Protein AF-0000000078755417 (afdb_homodimer)

Organism: Turneriella parva (strain ATCC BAA-1111 / DSM 21527 / NCTC 11395 / H) (NCBI:txid869212)

Structure (mmCIF, N/CA/C/O backbone):
data_AF-0000000078755417-model_v1
#
loop_
_entity.id
_entity.type
_entity.pdbx_description
1 polymer 'Short-chain dehydrogenase/reductase SDR'
#
loop_
_atom_site.group_PDB
_atom_site.id
_atom_site.type_symbol
_atom_site.label_atom_id
_atom_site.label_alt_id
_atom_site.label_comp_id
_atom_site.label_asym_id
_atom_site.label_entity_id
_atom_site.label_seq_id
_atom_site.pdbx_PDB_ins_code
_atom_site.Cartn_x
_atom_site.Cartn_y
_atom_site.Cartn_z
_atom_site.occupancy
_atom_site.B_iso_or_equiv
_atom_site.auth_seq_id
_atom_site.auth_comp_id
_atom_site.auth_asym_id
_atom_site.auth_atom_id
_atom_site.pdbx_PDB_model_num
ATOM 1 N N . MET A 1 1 ? -3.91 -28.031 -16.031 1 93.94 1 MET A N 1
ATOM 2 C CA . MET A 1 1 ? -3.801 -26.906 -15.094 1 93.94 1 MET A CA 1
ATOM 3 C C . MET A 1 1 ? -3.076 -25.734 -15.734 1 93.94 1 MET A C 1
ATOM 5 O O . MET A 1 1 ? -1.962 -25.875 -16.234 1 93.94 1 MET A O 1
ATOM 9 N N . HIS A 1 2 ? -3.658 -24.562 -15.906 1 98.31 2 HIS A N 1
ATOM 10 C CA . HIS A 1 2 ? -3.057 -23.391 -16.516 1 98.31 2 HIS A CA 1
ATOM 11 C C . HIS A 1 2 ? -2.504 -22.438 -15.461 1 98.31 2 HIS A C 1
ATOM 13 O O . HIS A 1 2 ? -3.258 -21.891 -14.648 1 98.31 2 HIS A O 1
ATOM 19 N N . ILE A 1 3 ? -1.201 -22.25 -15.492 1 98.56 3 ILE A N 1
ATOM 20 C CA . ILE A 1 3 ? -0.499 -21.391 -14.539 1 98.56 3 ILE A CA 1
ATOM 21 C C . ILE A 1 3 ? -0.018 -20.125 -15.242 1 98.56 3 ILE A C 1
ATOM 23 O O . ILE A 1 3 ? 0.747 -20.188 -16.203 1 98.56 3 ILE A O 1
ATOM 27 N N . PHE A 1 4 ? -0.515 -18.969 -14.828 1 98.62 4 PHE A N 1
ATOM 28 C CA . PHE A 1 4 ? -0.045 -17.672 -15.297 1 98.62 4 PHE A CA 1
ATOM 29 C C . PHE A 1 4 ? 0.959 -17.078 -14.312 1 98.62 4 PHE A C 1
ATOM 31 O O . PHE A 1 4 ? 0.595 -16.688 -13.203 1 98.62 4 PHE A O 1
ATOM 38 N N . LEU A 1 5 ? 2.213 -17.016 -14.711 1 98.5 5 LEU A N 1
ATOM 39 C CA . LEU A 1 5 ? 3.314 -16.625 -13.836 1 98.5 5 LEU A CA 1
ATOM 40 C C . LEU A 1 5 ? 3.988 -15.352 -14.336 1 98.5 5 LEU A C 1
ATOM 42 O O . LEU A 1 5 ? 4.617 -15.359 -15.398 1 98.5 5 LEU A O 1
ATOM 46 N N . THR A 1 6 ? 3.828 -14.281 -13.578 1 97.75 6 THR A N 1
ATOM 47 C CA . THR A 1 6 ? 4.516 -13.047 -13.922 1 97.75 6 THR A CA 1
ATOM 48 C C . THR A 1 6 ? 5.922 -13.023 -13.328 1 97.75 6 THR A C 1
ATOM 50 O O . THR A 1 6 ? 6.16 -13.594 -12.266 1 97.75 6 THR A O 1
ATOM 53 N N . GLY A 1 7 ? 6.848 -12.312 -14.023 1 95 7 GLY A N 1
ATOM 54 C CA . GLY A 1 7 ? 8.219 -12.25 -13.547 1 95 7 GLY A CA 1
ATOM 55 C C . GLY A 1 7 ? 8.914 -13.594 -13.547 1 95 7 GLY A C 1
ATOM 56 O O . GLY A 1 7 ? 9.617 -13.945 -12.594 1 95 7 GLY A O 1
ATOM 57 N N . ALA A 1 8 ? 8.773 -14.305 -14.586 1 93.69 8 ALA A N 1
ATOM 58 C CA . ALA A 1 8 ? 9.211 -15.695 -14.633 1 93.69 8 ALA A CA 1
ATOM 59 C C . ALA A 1 8 ? 10.68 -15.797 -15.047 1 93.69 8 ALA A C 1
ATOM 61 O O . ALA A 1 8 ? 11.297 -16.844 -14.906 1 93.69 8 ALA A O 1
ATOM 62 N N . SER A 1 9 ? 11.289 -14.75 -15.445 1 86.62 9 SER A N 1
ATOM 63 C CA . SER A 1 9 ? 12.57 -14.82 -16.156 1 86.62 9 SER A CA 1
ATOM 64 C C . SER A 1 9 ? 13.719 -15.062 -15.18 1 86.62 9 SER A C 1
ATOM 66 O O . SER A 1 9 ? 14.766 -15.594 -15.562 1 86.62 9 SER A O 1
ATOM 68 N N . THR A 1 10 ? 13.664 -14.523 -13.953 1 82.38 10 THR A N 1
ATOM 69 C CA . THR A 1 10 ? 14.789 -14.641 -13.039 1 82.38 10 THR A CA 1
ATOM 70 C C . THR A 1 10 ? 14.305 -14.844 -11.609 1 82.38 10 THR A C 1
ATOM 72 O O . THR A 1 10 ? 13.117 -14.703 -11.32 1 82.38 10 THR A O 1
ATOM 75 N N . GLY A 1 11 ? 15.195 -15.375 -10.812 1 88.5 11 GLY A N 1
ATOM 76 C CA . GLY A 1 11 ? 15 -15.352 -9.367 1 88.5 11 GLY A CA 1
ATOM 77 C C . GLY A 1 11 ? 13.898 -16.281 -8.898 1 88.5 11 GLY A C 1
ATOM 78 O O . GLY A 1 11 ? 13.891 -17.469 -9.227 1 88.5 11 GLY A O 1
ATOM 79 N N . ILE A 1 12 ? 13.055 -15.766 -8.18 1 89.88 12 ILE A N 1
ATOM 80 C CA . ILE A 1 12 ? 11.992 -16.516 -7.52 1 89.88 12 ILE A CA 1
ATOM 81 C C . ILE A 1 12 ? 11.031 -17.078 -8.562 1 89.88 12 ILE A C 1
ATOM 83 O O . ILE A 1 12 ? 10.633 -18.234 -8.492 1 89.88 12 ILE A O 1
ATOM 87 N N . GLY A 1 13 ? 10.719 -16.266 -9.594 1 94.25 13 GLY A N 1
ATOM 88 C CA . GLY A 1 13 ? 9.789 -16.703 -10.633 1 94.25 13 GLY A CA 1
ATOM 89 C C . GLY A 1 13 ? 10.289 -17.906 -11.414 1 94.25 13 GLY A C 1
ATOM 90 O O . GLY A 1 13 ? 9.523 -18.828 -11.695 1 94.25 13 GLY A O 1
ATOM 91 N N . ASN A 1 14 ? 11.531 -17.812 -11.695 1 93.81 14 ASN A N 1
ATOM 92 C CA . ASN A 1 14 ? 12.156 -18.906 -12.406 1 93.81 14 ASN A CA 1
ATOM 93 C C . ASN A 1 14 ? 12.109 -20.203 -11.594 1 93.81 14 ASN A C 1
ATOM 95 O O . ASN A 1 14 ? 11.758 -21.266 -12.125 1 93.81 14 ASN A O 1
ATOM 99 N N . ALA A 1 15 ? 12.406 -20.125 -10.344 1 94.88 15 ALA A N 1
ATOM 100 C CA . ALA A 1 15 ? 12.414 -21.281 -9.438 1 94.88 15 ALA A CA 1
ATOM 101 C C . ALA A 1 15 ? 11 -21.828 -9.258 1 94.88 15 ALA A C 1
ATOM 103 O O . ALA A 1 15 ? 10.812 -23.047 -9.18 1 94.88 15 ALA A O 1
ATOM 104 N N . ILE A 1 16 ? 10.047 -20.984 -9.219 1 96.81 16 ILE A N 1
ATOM 105 C CA . ILE A 1 16 ? 8.656 -21.391 -9.062 1 96.81 16 ILE A CA 1
ATOM 106 C C . ILE A 1 16 ? 8.219 -22.203 -10.281 1 96.81 16 ILE A C 1
ATOM 108 O O . ILE A 1 16 ? 7.602 -23.266 -10.141 1 96.81 16 ILE A O 1
ATOM 112 N N . ALA A 1 17 ? 8.539 -21.719 -11.461 1 97.19 17 ALA A N 1
ATOM 113 C CA . ALA A 1 17 ? 8.172 -22.406 -12.695 1 97.19 17 ALA A CA 1
ATOM 114 C C . ALA A 1 17 ? 8.727 -23.828 -12.703 1 97.19 17 ALA A C 1
ATOM 116 O O . ALA A 1 17 ? 7.996 -24.781 -12.977 1 97.19 17 ALA A O 1
ATOM 117 N N . ARG A 1 18 ? 9.969 -23.984 -12.336 1 96.88 18 ARG A N 1
ATOM 118 C CA . ARG A 1 18 ? 10.633 -25.281 -12.344 1 96.88 18 ARG A CA 1
ATOM 119 C C . ARG A 1 18 ? 10.016 -26.219 -11.305 1 96.88 18 ARG A C 1
ATOM 121 O O . ARG A 1 18 ? 9.766 -27.391 -11.586 1 96.88 18 ARG A O 1
ATOM 128 N N . ASP A 1 19 ? 9.797 -25.688 -10.133 1 97.5 19 ASP A N 1
ATOM 129 C CA . ASP A 1 19 ? 9.258 -26.5 -9.047 1 97.5 19 ASP A CA 1
ATOM 130 C C . ASP A 1 19 ? 7.844 -26.969 -9.367 1 97.5 19 ASP A C 1
ATOM 132 O O . ASP A 1 19 ? 7.52 -28.156 -9.18 1 97.5 19 ASP A O 1
ATOM 136 N N . PHE A 1 20 ? 7.012 -26.094 -9.875 1 97.69 20 PHE A N 1
ATOM 137 C CA . PHE A 1 20 ? 5.633 -26.438 -10.203 1 97.69 20 PHE A CA 1
ATOM 138 C C . PHE A 1 20 ? 5.574 -27.359 -11.406 1 97.69 20 PHE A C 1
ATOM 140 O O . PHE A 1 20 ? 4.695 -28.219 -11.492 1 97.69 20 PHE A O 1
ATOM 147 N N . ASP A 1 21 ? 6.48 -27.172 -12.383 1 97.5 21 ASP A N 1
ATOM 148 C CA . ASP A 1 21 ? 6.574 -28.094 -13.516 1 97.5 21 ASP A CA 1
ATOM 149 C C . ASP A 1 21 ? 6.797 -29.531 -13.039 1 97.5 21 ASP A C 1
ATOM 151 O O . ASP A 1 21 ? 6.117 -30.453 -13.492 1 97.5 21 ASP A O 1
ATOM 155 N N . ALA A 1 22 ? 7.73 -29.656 -12.109 1 96.44 22 ALA A N 1
ATOM 156 C CA . ALA A 1 22 ? 8.023 -30.969 -11.547 1 96.44 22 ALA A CA 1
ATOM 157 C C . ALA A 1 22 ? 6.82 -31.516 -10.773 1 96.44 22 ALA A C 1
ATOM 159 O O . ALA A 1 22 ? 6.48 -32.688 -10.891 1 96.44 22 ALA A O 1
ATOM 160 N N . HIS A 1 23 ? 6.203 -30.672 -10.047 1 95.31 23 HIS A N 1
ATOM 161 C CA . HIS A 1 23 ? 5.07 -31.062 -9.211 1 95.31 23 HIS A CA 1
ATOM 162 C C . HIS A 1 23 ? 3.914 -31.578 -10.062 1 95.31 23 HIS A C 1
ATOM 164 O O . HIS A 1 23 ? 3.275 -32.562 -9.703 1 95.31 23 HIS A O 1
ATOM 170 N N . PHE A 1 24 ? 3.684 -30.938 -11.18 1 96.38 24 PHE A N 1
ATOM 171 C CA . PHE A 1 24 ? 2.561 -31.328 -12.031 1 96.38 24 PHE A CA 1
ATOM 172 C C . PHE A 1 24 ? 2.992 -32.344 -13.07 1 96.38 24 PHE A C 1
ATOM 174 O O . PHE A 1 24 ? 2.262 -32.594 -14.031 1 96.38 24 PHE A O 1
ATOM 181 N N . LYS A 1 25 ? 4.215 -32.875 -12.977 1 94.94 25 LYS A N 1
ATOM 182 C CA . LYS A 1 25 ? 4.762 -33.969 -13.789 1 94.94 25 LYS A CA 1
ATOM 183 C C . LYS A 1 25 ? 4.734 -33.594 -15.273 1 94.94 25 LYS A C 1
ATOM 185 O O . LYS A 1 25 ? 4.441 -34.438 -16.109 1 94.94 25 LYS A O 1
ATOM 190 N N . GLY A 1 26 ? 4.844 -32.281 -15.492 1 93.06 26 GLY A N 1
ATOM 191 C CA . GLY A 1 26 ? 4.914 -31.828 -16.859 1 93.06 26 GLY A CA 1
ATOM 192 C C . GLY A 1 26 ? 3.557 -31.781 -17.547 1 93.06 26 GLY A C 1
ATOM 193 O O . GLY A 1 26 ? 3.475 -31.734 -18.781 1 93.06 26 GLY A O 1
ATOM 194 N N . GLU A 1 27 ? 2.529 -31.828 -16.797 1 95.31 27 GLU A N 1
ATOM 195 C CA . GLU A 1 27 ? 1.198 -31.906 -17.375 1 95.31 27 GLU A CA 1
ATOM 196 C C . GLU A 1 27 ? 0.452 -30.594 -17.266 1 95.31 27 GLU A C 1
ATOM 198 O O . GLU A 1 27 ? -0.735 -30.5 -17.594 1 95.31 27 GLU A O 1
ATOM 203 N N . ALA A 1 28 ? 1.093 -29.562 -16.75 1 97.19 28 ALA A N 1
ATOM 204 C CA . ALA A 1 28 ? 0.491 -28.234 -16.656 1 97.19 28 ALA A CA 1
ATOM 205 C C . ALA A 1 28 ? 0.738 -27.438 -17.922 1 97.19 28 ALA A C 1
ATOM 207 O O . ALA A 1 28 ? 1.336 -27.938 -18.875 1 97.19 28 ALA A O 1
ATOM 208 N N . THR A 1 29 ? 0.121 -26.328 -18.062 1 97.94 29 THR A N 1
ATOM 209 C CA . THR A 1 29 ? 0.388 -25.297 -19.062 1 97.94 29 THR A CA 1
ATOM 210 C C . THR A 1 29 ? 0.838 -24 -18.406 1 97.94 29 THR A C 1
ATOM 212 O O . THR A 1 29 ? 0.131 -23.453 -17.562 1 97.94 29 THR A O 1
ATOM 215 N N . PHE A 1 30 ? 2.014 -23.562 -18.812 1 98.31 30 PHE A N 1
ATOM 216 C CA . PHE A 1 30 ? 2.551 -22.344 -18.219 1 98.31 30 PHE A CA 1
ATOM 217 C C . PHE A 1 30 ? 2.422 -21.172 -19.203 1 98.31 30 PHE A C 1
ATOM 219 O O . PHE A 1 30 ? 2.793 -21.297 -20.375 1 98.31 30 PHE A O 1
ATOM 226 N N . SER A 1 31 ? 1.804 -20.125 -18.812 1 98.44 31 SER A N 1
ATOM 227 C CA . SER A 1 31 ? 1.988 -18.812 -19.406 1 98.44 31 SER A CA 1
ATOM 228 C C . SER A 1 31 ? 3.035 -18 -18.656 1 98.44 31 SER A C 1
ATOM 230 O O . SER A 1 31 ? 2.775 -17.516 -17.547 1 98.44 31 SER A O 1
ATOM 232 N N . LEU A 1 32 ? 4.25 -17.875 -19.25 1 98.12 32 LEU A N 1
ATOM 233 C CA . LEU A 1 32 ? 5.387 -17.203 -18.641 1 98.12 32 LEU A CA 1
ATOM 234 C C . LEU A 1 32 ? 5.484 -15.758 -19.125 1 98.12 32 LEU A C 1
ATOM 236 O O . LEU A 1 32 ? 5.57 -15.516 -20.328 1 98.12 32 LEU A O 1
ATOM 240 N N . VAL A 1 33 ? 5.504 -14.812 -18.172 1 97.56 33 VAL A N 1
ATOM 241 C CA . VAL A 1 33 ? 5.445 -13.414 -18.578 1 97.56 33 VAL A CA 1
ATOM 242 C C . VAL A 1 33 ? 6.605 -12.648 -17.938 1 97.56 33 VAL A C 1
ATOM 244 O O . VAL A 1 33 ? 6.848 -12.758 -16.734 1 97.56 33 VAL A O 1
ATOM 247 N N . SER A 1 34 ? 7.332 -11.922 -18.625 1 95.12 34 SER A N 1
ATOM 248 C CA . SER A 1 34 ? 8.344 -10.953 -18.219 1 95.12 34 SER A CA 1
ATOM 249 C C . SER A 1 34 ? 8.758 -10.055 -19.375 1 95.12 34 SER A C 1
ATOM 251 O O . SER A 1 34 ? 8.242 -10.188 -20.484 1 95.12 34 SER A O 1
ATOM 253 N N . ARG A 1 35 ? 9.664 -9.211 -19.141 1 89.5 35 ARG A N 1
ATOM 254 C CA . ARG A 1 35 ? 10.133 -8.32 -20.203 1 89.5 35 ARG A CA 1
ATOM 255 C C . ARG A 1 35 ? 11.18 -9 -21.078 1 89.5 35 ARG A C 1
ATOM 257 O O . ARG A 1 35 ? 11.422 -8.57 -22.203 1 89.5 35 ARG A O 1
ATOM 264 N N . LYS A 1 36 ? 11.805 -10.023 -20.531 1 90.19 36 LYS A N 1
ATOM 265 C CA . LYS A 1 36 ? 12.953 -10.625 -21.188 1 90.19 36 LYS A CA 1
ATOM 266 C C . LYS A 1 36 ? 12.539 -11.883 -21.953 1 90.19 36 LYS A C 1
ATOM 268 O O . LYS A 1 36 ? 12.648 -12.992 -21.438 1 90.19 36 LYS A O 1
ATOM 273 N N . GLN A 1 37 ? 12.344 -11.688 -23.188 1 92.06 37 GLN A N 1
ATOM 274 C CA . GLN A 1 37 ? 11.805 -12.766 -24.016 1 92.06 37 GLN A CA 1
ATOM 275 C C . GLN A 1 37 ? 12.789 -13.922 -24.109 1 92.06 37 GLN A C 1
ATOM 277 O O . GLN A 1 37 ? 12.398 -15.086 -23.969 1 92.06 37 GLN A O 1
ATOM 282 N N . ASN A 1 38 ? 14.023 -13.586 -24.297 1 93.5 38 ASN A N 1
ATOM 283 C CA . ASN A 1 38 ? 15.031 -14.617 -24.5 1 93.5 38 ASN A CA 1
ATOM 284 C C . ASN A 1 38 ? 15.148 -15.523 -23.281 1 93.5 38 ASN A C 1
ATOM 286 O O . ASN A 1 38 ? 15.25 -16.75 -23.406 1 93.5 38 ASN A O 1
ATOM 290 N N . LEU A 1 39 ? 15.117 -14.953 -22.125 1 92.62 39 LEU A N 1
ATOM 291 C CA . LEU A 1 39 ? 15.219 -15.719 -20.891 1 92.62 39 LEU A CA 1
ATOM 292 C C . LEU A 1 39 ? 13.977 -16.578 -20.688 1 92.62 39 LEU A C 1
ATOM 294 O O . LEU A 1 39 ? 14.07 -17.703 -20.188 1 92.62 39 LEU A O 1
ATOM 298 N N . LEU A 1 40 ? 12.867 -16.047 -21.078 1 95 40 LEU A N 1
ATOM 299 C CA . LEU A 1 40 ? 11.617 -16.797 -20.953 1 95 40 LEU A CA 1
ATOM 300 C C . LEU A 1 40 ? 11.625 -18.016 -21.875 1 95 40 LEU A C 1
ATOM 302 O O . LEU A 1 40 ? 11.188 -19.094 -21.469 1 95 40 LEU A O 1
ATOM 306 N N . GLU A 1 41 ? 12.062 -17.812 -23.062 1 95.06 41 GLU A N 1
ATOM 307 C CA . GLU A 1 41 ? 12.125 -18.906 -24.031 1 95.06 41 GLU A CA 1
ATOM 308 C C . GLU A 1 41 ? 13.047 -20.031 -23.547 1 95.06 41 GLU A C 1
ATOM 310 O O . GLU A 1 41 ? 12.734 -21.203 -23.688 1 95.06 41 GLU A O 1
ATOM 315 N N . ALA A 1 42 ? 14.141 -19.594 -23 1 95.38 42 ALA A N 1
ATOM 316 C CA . ALA A 1 42 ? 15.07 -20.578 -22.453 1 95.38 42 ALA A CA 1
ATOM 317 C C . ALA A 1 42 ? 14.406 -21.391 -21.344 1 95.38 42 ALA A C 1
ATOM 319 O O . ALA A 1 42 ? 14.547 -22.625 -21.281 1 95.38 42 ALA A O 1
ATOM 320 N N . LEU A 1 43 ? 13.719 -20.703 -20.453 1 95.31 43 LEU A N 1
ATOM 321 C CA . LEU A 1 43 ? 13 -21.375 -19.375 1 95.31 43 LEU A CA 1
ATOM 322 C C . LEU A 1 43 ? 11.93 -22.297 -19.938 1 95.31 43 LEU A C 1
ATOM 324 O O . LEU A 1 43 ? 11.781 -23.438 -19.469 1 95.31 43 LEU A O 1
ATOM 328 N N . GLY A 1 44 ? 11.156 -21.828 -20.891 1 95.44 44 GLY A N 1
ATOM 329 C CA . GLY A 1 44 ? 10.117 -22.641 -21.516 1 95.44 44 GLY A CA 1
ATOM 330 C C . GLY A 1 44 ? 10.641 -23.938 -22.094 1 95.44 44 GLY A C 1
ATOM 331 O O . GLY A 1 44 ? 9.984 -24.984 -21.984 1 95.44 44 GLY A O 1
ATOM 332 N N . LYS A 1 45 ? 11.805 -23.922 -22.688 1 94.94 45 LYS A N 1
ATOM 333 C CA . LYS A 1 45 ? 12.406 -25.094 -23.312 1 94.94 45 LYS A CA 1
ATOM 334 C C . LYS A 1 45 ? 12.836 -26.109 -22.25 1 94.94 45 LYS A C 1
ATOM 336 O O . LYS A 1 45 ? 12.891 -27.312 -22.516 1 94.94 45 LYS A O 1
ATOM 341 N N . GLU A 1 46 ? 13.086 -25.594 -21.094 1 95.69 46 GLU A N 1
ATOM 342 C CA . GLU A 1 46 ? 13.539 -26.453 -20 1 95.69 46 GLU A CA 1
ATOM 343 C C . GLU A 1 46 ? 12.367 -27.188 -19.359 1 95.69 46 GLU A C 1
ATOM 345 O O . GLU A 1 46 ? 12.547 -28.266 -18.781 1 95.69 46 GLU A O 1
ATOM 350 N N . LEU A 1 47 ? 11.227 -26.625 -19.391 1 96.69 47 LEU A N 1
ATOM 351 C CA . LEU A 1 47 ? 10.055 -27.203 -18.719 1 96.69 47 LEU A CA 1
ATOM 352 C C . LEU A 1 47 ? 9.484 -28.359 -19.531 1 96.69 47 LEU A C 1
ATOM 354 O O . LEU A 1 47 ? 9.484 -28.328 -20.766 1 96.69 47 LEU A O 1
ATOM 358 N N . LYS A 1 48 ? 9.039 -29.375 -18.875 1 97 48 LYS A N 1
ATOM 359 C CA . LYS A 1 48 ? 8.344 -30.484 -19.516 1 97 48 LYS A CA 1
ATOM 360 C C . LYS A 1 48 ? 6.922 -30.094 -19.906 1 97 48 LYS A C 1
ATOM 362 O O . LYS A 1 48 ? 6.398 -30.562 -20.922 1 97 48 LYS A O 1
ATOM 367 N N . SER A 1 49 ? 6.324 -29.25 -19.094 1 96.19 49 SER A N 1
ATOM 368 C CA . SER A 1 49 ? 4.977 -28.75 -19.344 1 96.19 49 SER A CA 1
ATOM 369 C C . SER A 1 49 ? 4.941 -27.875 -20.594 1 96.19 49 SER A C 1
ATOM 371 O O . SER A 1 49 ? 5.961 -27.297 -20.984 1 96.19 49 SER A O 1
ATOM 373 N N . LYS A 1 50 ? 3.793 -27.812 -21.203 1 96.62 50 LYS A N 1
ATOM 374 C CA . LYS A 1 50 ? 3.584 -26.812 -22.25 1 96.62 50 LYS A CA 1
ATOM 375 C C . LYS A 1 50 ? 3.83 -25.406 -21.703 1 96.62 50 LYS A C 1
ATOM 377 O O . LYS A 1 50 ? 3.438 -25.094 -20.578 1 96.62 50 LYS A O 1
ATOM 382 N N . SER A 1 51 ? 4.582 -24.609 -22.469 1 96.44 51 SER A N 1
ATOM 383 C CA . SER A 1 51 ? 4.875 -23.266 -22.031 1 96.44 51 SER A CA 1
ATOM 384 C C . SER A 1 51 ? 4.668 -22.25 -23.141 1 96.44 51 SER A C 1
ATOM 386 O O . SER A 1 51 ? 5.062 -22.484 -24.281 1 96.44 51 SER A O 1
ATOM 388 N N . ALA A 1 52 ? 3.93 -21.266 -22.875 1 97.06 52 ALA A N 1
ATOM 389 C CA . ALA A 1 52 ? 3.812 -20.094 -23.75 1 97.06 52 ALA A CA 1
ATOM 390 C C . ALA A 1 52 ? 4.508 -18.875 -23.125 1 97.06 52 ALA A C 1
ATOM 392 O O . ALA A 1 52 ? 4.434 -18.672 -21.922 1 97.06 52 ALA A O 1
ATOM 393 N N . VAL A 1 53 ? 5.203 -18.172 -23.984 1 96.56 53 VAL A N 1
ATOM 394 C CA . VAL A 1 53 ? 6 -17.047 -23.516 1 96.56 53 VAL A CA 1
ATOM 395 C C . VAL A 1 53 ? 5.352 -15.742 -23.969 1 96.56 53 VAL A C 1
ATOM 397 O O . VAL A 1 53 ? 4.949 -15.609 -25.125 1 96.56 53 VAL A O 1
ATOM 400 N N . TYR A 1 54 ? 5.219 -14.828 -23.094 1 97.19 54 TYR A N 1
ATOM 401 C CA . TYR A 1 54 ? 4.691 -13.5 -23.391 1 97.19 54 TYR A CA 1
ATOM 402 C C . TYR A 1 54 ? 5.652 -12.414 -22.922 1 97.19 54 TYR A C 1
ATOM 404 O O . TYR A 1 54 ? 5.832 -12.219 -21.719 1 97.19 54 TYR A O 1
ATOM 412 N N . ALA A 1 55 ? 6.258 -11.75 -23.859 1 95.81 55 ALA A N 1
ATOM 413 C CA . ALA A 1 55 ? 7.074 -10.586 -23.516 1 95.81 55 ALA A CA 1
ATOM 414 C C . ALA A 1 55 ? 6.207 -9.352 -23.297 1 95.81 55 ALA A C 1
ATOM 416 O O . ALA A 1 55 ? 5.512 -8.906 -24.219 1 95.81 55 ALA A O 1
ATOM 417 N N . ALA A 1 56 ? 6.199 -8.812 -22.094 1 95.5 56 ALA A N 1
ATOM 418 C CA . ALA A 1 56 ? 5.352 -7.668 -21.766 1 95.5 56 ALA A CA 1
ATOM 419 C C . ALA A 1 56 ? 5.941 -6.848 -20.625 1 95.5 56 ALA A C 1
ATOM 421 O O . ALA A 1 56 ? 6.504 -7.406 -19.688 1 95.5 56 ALA A O 1
ATOM 422 N N . ASP A 1 57 ? 5.855 -5.586 -20.766 1 95.25 57 ASP A N 1
ATOM 423 C CA . ASP A 1 57 ? 6.16 -4.691 -19.641 1 95.25 57 ASP A CA 1
ATOM 424 C C . ASP A 1 57 ? 4.98 -4.594 -18.688 1 95.25 57 ASP A C 1
ATOM 426 O O . ASP A 1 57 ? 4.008 -3.887 -18.953 1 95.25 57 ASP A O 1
ATOM 430 N N . LEU A 1 58 ? 5.141 -5.199 -17.578 1 95 58 LEU A N 1
ATOM 431 C CA . LEU A 1 58 ? 4.039 -5.332 -16.641 1 95 58 LEU A CA 1
ATOM 432 C C . LEU A 1 58 ? 3.873 -4.055 -15.812 1 95 58 LEU A C 1
ATOM 434 O O . LEU A 1 58 ? 2.926 -3.932 -15.031 1 95 58 LEU A O 1
ATOM 438 N N . SER A 1 59 ? 4.812 -3.096 -15.961 1 94.12 59 SER A N 1
ATOM 439 C CA . SER A 1 59 ? 4.617 -1.794 -15.336 1 94.12 59 SER A CA 1
ATOM 440 C C . SER A 1 59 ? 3.568 -0.973 -16.078 1 94.12 59 SER A C 1
ATOM 442 O O . SER A 1 59 ? 3.254 0.151 -15.68 1 94.12 59 SER A O 1
ATOM 444 N N . GLU A 1 60 ? 3.088 -1.511 -17.125 1 95.38 60 GLU A N 1
ATOM 445 C CA . GLU A 1 60 ? 1.914 -1.011 -17.844 1 95.38 60 GLU A CA 1
ATOM 446 C C . GLU A 1 60 ? 0.709 -1.923 -17.625 1 95.38 60 GLU A C 1
ATOM 448 O O . GLU A 1 60 ? 0.51 -2.883 -18.375 1 95.38 60 GLU A O 1
ATOM 453 N N . PRO A 1 61 ? -0.153 -1.567 -16.75 1 95.44 61 PRO A N 1
ATOM 454 C CA . PRO A 1 61 ? -1.224 -2.471 -16.328 1 95.44 61 PRO A CA 1
ATOM 455 C C . PRO A 1 61 ? -2.133 -2.896 -17.484 1 95.44 61 PRO A C 1
ATOM 457 O O . PRO A 1 61 ? -2.6 -4.039 -17.516 1 95.44 61 PRO A O 1
ATOM 460 N N . SER A 1 62 ? -2.381 -2.02 -18.406 1 95.19 62 SER A N 1
ATOM 461 C CA . SER A 1 62 ? -3.227 -2.371 -19.547 1 95.19 62 SER A CA 1
ATOM 462 C C . SER A 1 62 ? -2.584 -3.459 -20.406 1 9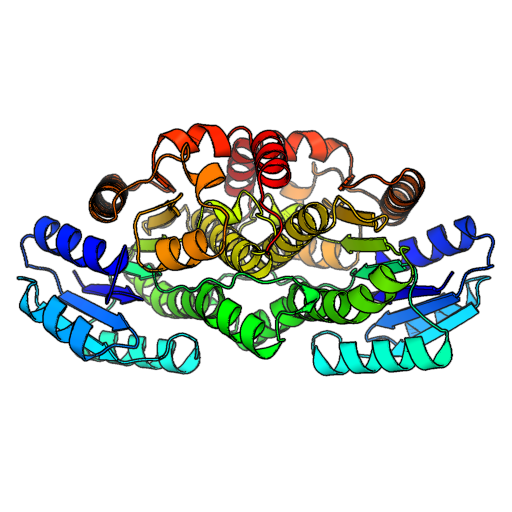5.19 62 SER A C 1
ATOM 464 O O . SER A 1 62 ? -3.273 -4.34 -20.906 1 95.19 62 SER A O 1
ATOM 466 N N . VAL A 1 63 ? -1.281 -3.396 -20.516 1 95.88 63 VAL A N 1
ATOM 467 C CA . VAL A 1 63 ? -0.536 -4.406 -21.266 1 95.88 63 VAL A CA 1
ATOM 468 C C . VAL A 1 63 ? -0.628 -5.75 -20.547 1 95.88 63 VAL A C 1
ATOM 470 O O . VAL A 1 63 ? -0.789 -6.793 -21.172 1 95.88 63 VAL A O 1
ATOM 473 N N . ALA A 1 64 ? -0.572 -5.699 -19.25 1 96.44 64 ALA A N 1
ATOM 474 C CA . ALA A 1 64 ? -0.671 -6.918 -18.453 1 96.44 64 ALA A CA 1
ATOM 475 C C . ALA A 1 64 ? -2.031 -7.586 -18.641 1 96.44 64 ALA A C 1
ATOM 477 O O . ALA A 1 64 ? -2.113 -8.805 -18.812 1 96.44 64 ALA A O 1
ATOM 478 N N . GLU A 1 65 ? -3.055 -6.805 -18.672 1 96.75 65 GLU A N 1
ATOM 479 C CA . GLU A 1 65 ? -4.406 -7.332 -18.844 1 96.75 65 GLU A CA 1
ATOM 480 C C . GLU A 1 65 ? -4.578 -7.945 -20.234 1 96.75 65 GLU A C 1
ATOM 482 O O . GLU A 1 65 ? -5.156 -9.023 -20.375 1 96.75 65 GLU A O 1
ATOM 487 N N . MET A 1 66 ? -4.047 -7.242 -21.172 1 97.19 66 MET A N 1
ATOM 488 C CA . MET A 1 66 ? -4.129 -7.746 -22.547 1 97.19 66 MET A CA 1
ATOM 489 C C . MET A 1 66 ? -3.355 -9.055 -22.688 1 97.19 66 MET A C 1
ATOM 491 O O . MET A 1 66 ? -3.791 -9.961 -23.406 1 97.19 66 MET A O 1
ATOM 495 N N . THR A 1 67 ? -2.238 -9.086 -22.062 1 97.75 67 THR A N 1
ATOM 496 C CA . THR A 1 67 ? -1.423 -10.289 -22.078 1 97.75 67 THR A CA 1
ATOM 497 C C . THR A 1 67 ? -2.172 -11.461 -21.453 1 97.75 67 THR A C 1
ATOM 499 O O . THR A 1 67 ? -2.16 -12.57 -21.984 1 97.75 67 THR A O 1
ATOM 502 N N . LEU A 1 68 ? -2.828 -11.234 -20.328 1 98.06 68 LEU A N 1
ATOM 503 C CA . LEU A 1 68 ? -3.629 -12.258 -19.672 1 98.06 68 LEU A CA 1
ATOM 504 C C . LEU A 1 68 ? -4.762 -12.734 -20.578 1 98.06 68 LEU A C 1
ATOM 506 O O . LEU A 1 68 ? -5.016 -13.938 -20.688 1 98.06 68 LEU A O 1
ATOM 510 N N . ASP A 1 69 ? -5.398 -11.797 -21.234 1 97.56 69 ASP A N 1
ATOM 511 C CA . ASP A 1 69 ? -6.488 -12.141 -22.141 1 97.56 69 ASP A CA 1
ATOM 512 C C . ASP A 1 69 ? -6 -13.047 -23.266 1 97.56 69 ASP A C 1
ATOM 514 O O . ASP A 1 69 ? -6.668 -14.016 -23.625 1 97.56 69 ASP A O 1
ATOM 518 N N . ARG A 1 70 ? -4.895 -12.688 -23.797 1 97.75 70 ARG A N 1
ATOM 519 C CA . ARG A 1 70 ? -4.301 -13.5 -24.844 1 97.75 70 ARG A CA 1
ATOM 520 C C . ARG A 1 70 ? -3.971 -14.898 -24.344 1 97.75 70 ARG A C 1
ATOM 522 O O . ARG A 1 70 ? -4.234 -15.891 -25.016 1 97.75 70 ARG A O 1
ATOM 529 N N . ALA A 1 71 ? -3.395 -14.969 -23.156 1 98.12 71 ALA A N 1
ATOM 530 C CA . ALA A 1 71 ? -3.031 -16.25 -22.562 1 98.12 71 ALA A CA 1
ATOM 531 C C . ALA A 1 71 ? -4.262 -17.125 -22.344 1 98.12 71 ALA A C 1
ATOM 533 O O . ALA A 1 71 ? -4.23 -18.328 -22.594 1 98.12 71 ALA A O 1
ATOM 534 N N . VAL A 1 72 ? -5.32 -16.5 -21.875 1 97.81 72 VAL A N 1
ATOM 535 C CA . VAL A 1 72 ? -6.562 -17.219 -21.609 1 97.81 72 VAL A CA 1
ATOM 536 C C . VAL A 1 72 ? -7.148 -17.734 -22.922 1 97.81 72 VAL A C 1
ATOM 538 O O . VAL A 1 72 ? -7.629 -18.875 -23 1 97.81 72 VAL A O 1
ATOM 541 N N . LYS A 1 73 ? -7.109 -16.906 -23.906 1 97.31 73 LYS A N 1
ATOM 542 C CA . LYS A 1 73 ? -7.617 -17.297 -25.234 1 97.31 73 LYS A CA 1
ATOM 543 C C . LYS A 1 73 ? -6.844 -18.484 -25.797 1 97.31 73 LYS A C 1
ATOM 545 O O . LYS A 1 73 ? -7.434 -19.406 -26.359 1 97.31 73 LYS A O 1
ATOM 550 N N . GLU A 1 74 ? -5.586 -18.516 -25.594 1 97.31 74 GLU A N 1
ATOM 551 C CA . GLU A 1 74 ? -4.707 -19.5 -26.219 1 97.31 74 GLU A CA 1
ATOM 552 C C . GLU A 1 74 ? -4.645 -20.781 -25.391 1 97.31 74 GLU A C 1
ATOM 554 O O . GLU A 1 74 ? -4.504 -21.875 -25.938 1 97.31 74 GLU A O 1
ATOM 559 N N . ASN A 1 75 ? -4.691 -20.656 -24.078 1 97.31 75 ASN A N 1
ATOM 560 C CA . ASN A 1 75 ? -4.352 -21.781 -23.219 1 97.31 75 ASN A CA 1
ATOM 561 C C . ASN A 1 75 ? -5.496 -22.156 -22.281 1 97.31 75 ASN A C 1
ATOM 563 O O . ASN A 1 75 ? -5.402 -23.125 -21.531 1 97.31 75 ASN A O 1
ATOM 567 N N . GLY A 1 76 ? -6.609 -21.359 -22.359 1 96.38 76 GLY A N 1
ATOM 568 C CA . GLY A 1 76 ? -7.746 -21.609 -21.484 1 96.38 76 GLY A CA 1
ATOM 569 C C . GLY A 1 76 ? -7.711 -20.797 -20.203 1 96.38 76 GLY A C 1
ATOM 570 O O . GLY A 1 76 ? -6.797 -20 -20 1 96.38 76 GLY A O 1
ATOM 571 N N . PRO A 1 77 ? -8.719 -20.984 -19.375 1 97.06 77 PRO A N 1
ATOM 572 C CA . PRO A 1 77 ? -8.82 -20.219 -18.125 1 97.06 77 PRO A CA 1
ATOM 573 C C . PRO A 1 77 ? -7.664 -20.484 -17.172 1 97.06 77 PRO A C 1
ATOM 575 O O . PRO A 1 77 ? -7.168 -21.609 -17.094 1 97.06 77 PRO A O 1
ATOM 578 N N . VAL A 1 78 ? -7.316 -19.516 -16.406 1 98.25 78 VAL A N 1
ATOM 579 C CA . VAL A 1 78 ? -6.191 -19.609 -15.477 1 98.25 78 VAL A CA 1
ATOM 580 C C . VAL A 1 78 ? -6.633 -20.344 -14.211 1 98.25 78 VAL A C 1
ATOM 582 O O . VAL A 1 78 ? -7.621 -19.969 -13.578 1 98.25 78 VAL A O 1
ATOM 585 N N . ASP A 1 79 ? -5.875 -21.312 -13.875 1 98.12 79 ASP A N 1
ATOM 586 C CA . ASP A 1 79 ? -6.133 -22.078 -12.656 1 98.12 79 ASP A CA 1
ATOM 587 C C . ASP A 1 79 ? -5.328 -21.516 -11.477 1 98.12 79 ASP A C 1
ATOM 589 O O . ASP A 1 79 ? -5.789 -21.547 -10.336 1 98.12 79 ASP A O 1
ATOM 593 N N . ILE A 1 80 ? -4.117 -21.109 -11.75 1 98.5 80 ILE A N 1
ATOM 594 C CA . ILE A 1 80 ? -3.232 -20.531 -10.742 1 98.5 80 ILE A CA 1
ATOM 595 C C . ILE A 1 80 ? -2.623 -19.234 -11.281 1 98.5 80 ILE A C 1
ATOM 597 O O . ILE A 1 80 ? -1.91 -19.25 -12.289 1 98.5 80 ILE A O 1
ATOM 601 N N . LEU A 1 81 ? -2.963 -18.156 -10.688 1 98.56 81 LEU A N 1
ATOM 602 C CA . LEU A 1 81 ? -2.301 -16.891 -10.953 1 98.56 81 LEU A CA 1
ATOM 603 C C . LEU A 1 81 ? -1.185 -16.641 -9.945 1 98.56 81 LEU A C 1
ATOM 605 O O . LEU A 1 81 ? -1.424 -16.625 -8.734 1 98.56 81 LEU A O 1
ATOM 609 N N . ILE A 1 82 ? 0.043 -16.484 -10.406 1 98.44 82 ILE A N 1
ATOM 610 C CA . ILE A 1 82 ? 1.177 -16.188 -9.531 1 98.44 82 ILE A CA 1
ATOM 611 C C . ILE A 1 82 ? 1.728 -14.805 -9.859 1 98.44 82 ILE A C 1
ATOM 613 O O . ILE A 1 82 ? 2.424 -14.617 -10.859 1 98.44 82 ILE A O 1
ATOM 617 N N . ASN A 1 83 ? 1.377 -13.883 -9.031 1 97.56 83 ASN A N 1
ATOM 618 C CA . ASN A 1 83 ? 1.91 -12.531 -9.117 1 97.56 83 ASN A CA 1
ATOM 619 C C . ASN A 1 83 ? 3.285 -12.43 -8.461 1 97.56 83 ASN A C 1
ATOM 621 O O . ASN A 1 83 ? 3.387 -12.172 -7.262 1 97.56 83 ASN A O 1
ATOM 625 N N . ASN A 1 84 ? 4.301 -12.508 -9.281 1 95.12 84 ASN A N 1
ATOM 626 C CA . ASN A 1 84 ? 5.668 -12.539 -8.773 1 95.12 84 ASN A CA 1
ATOM 627 C C . ASN A 1 84 ? 6.48 -11.344 -9.273 1 95.12 84 ASN A C 1
ATOM 629 O O . ASN A 1 84 ? 7.441 -10.93 -8.625 1 95.12 84 ASN A O 1
ATOM 633 N N . ALA A 1 85 ? 6.059 -10.773 -10.414 1 91.12 85 ALA A N 1
ATOM 634 C CA . ALA A 1 85 ? 6.797 -9.633 -10.953 1 91.12 85 ALA A CA 1
ATOM 635 C C . ALA A 1 85 ? 6.883 -8.5 -9.938 1 91.12 85 ALA A C 1
ATOM 637 O O . ALA A 1 85 ? 5.906 -8.211 -9.242 1 91.12 85 ALA A O 1
ATOM 638 N N . GLY A 1 86 ? 8.062 -7.941 -9.836 1 88.44 86 GLY A N 1
ATOM 639 C CA . GLY A 1 86 ? 8.273 -6.824 -8.93 1 88.44 86 GLY A CA 1
ATOM 640 C C . GLY A 1 86 ? 9.617 -6.141 -9.125 1 88.44 86 GLY A C 1
ATOM 641 O O . GLY A 1 86 ? 10.477 -6.652 -9.844 1 88.44 86 GLY A O 1
ATOM 642 N N . MET A 1 87 ? 9.688 -5.012 -8.586 1 83.69 87 MET A N 1
ATOM 643 C CA . MET A 1 87 ? 10.945 -4.273 -8.617 1 83.69 87 MET A CA 1
ATOM 644 C C . MET A 1 87 ? 11.156 -3.5 -7.324 1 83.69 87 MET A C 1
ATOM 646 O O . MET A 1 87 ? 10.227 -3.316 -6.543 1 83.69 87 MET A O 1
ATOM 650 N N . GLN A 1 88 ? 12.445 -3.24 -7.102 1 78.94 88 GLN A N 1
ATOM 651 C CA . GLN A 1 88 ? 12.828 -2.443 -5.945 1 78.94 88 GLN A CA 1
ATOM 652 C C . GLN A 1 88 ? 13.562 -1.171 -6.371 1 78.94 88 GLN A C 1
ATOM 654 O O . GLN A 1 88 ? 14.102 -1.102 -7.473 1 78.94 88 GLN A O 1
ATOM 659 N N . ASN A 1 89 ? 13.305 -0.156 -5.625 1 77.31 89 ASN A N 1
ATOM 660 C CA . ASN A 1 89 ? 14.141 1.034 -5.715 1 77.31 89 ASN A CA 1
ATOM 661 C C . ASN A 1 89 ? 14.766 1.381 -4.367 1 77.31 89 ASN A C 1
ATOM 663 O O . ASN A 1 89 ? 14.133 1.217 -3.322 1 77.31 89 ASN A O 1
ATOM 667 N N . ILE A 1 90 ? 16.047 1.61 -4.387 1 74.69 90 ILE A N 1
ATOM 668 C CA . ILE A 1 90 ? 16.766 2.023 -3.184 1 74.69 90 ILE A CA 1
ATOM 669 C C . ILE A 1 90 ? 17.312 3.438 -3.369 1 74.69 90 ILE A C 1
ATOM 671 O O . ILE A 1 90 ? 18.219 3.658 -4.18 1 74.69 90 ILE A O 1
ATOM 675 N N . ASP A 1 91 ? 16.734 4.367 -2.686 1 81.94 91 ASP A N 1
ATOM 676 C CA . ASP A 1 91 ? 17.141 5.77 -2.742 1 81.94 91 ASP A CA 1
ATOM 677 C C . ASP A 1 91 ? 16.578 6.551 -1.558 1 81.94 91 ASP A C 1
ATOM 679 O O . ASP A 1 91 ? 15.703 6.062 -0.843 1 81.94 91 ASP A O 1
ATOM 683 N N . ARG A 1 92 ? 17.266 7.75 -1.378 1 85.31 92 ARG A N 1
ATOM 684 C CA . ARG A 1 92 ? 16.594 8.68 -0.464 1 85.31 92 ARG A CA 1
ATOM 685 C C . ARG A 1 92 ? 15.219 9.062 -0.984 1 85.31 92 ARG A C 1
ATOM 687 O O . ARG A 1 92 ? 15.039 9.281 -2.184 1 85.31 92 ARG A O 1
ATOM 694 N N . PHE A 1 93 ? 14.289 9.203 -0.03 1 88.81 93 PHE A N 1
ATOM 695 C CA . PHE A 1 93 ? 12.906 9.438 -0.408 1 88.81 93 PHE A CA 1
ATOM 696 C C . PHE A 1 93 ? 12.789 10.688 -1.279 1 88.81 93 PHE A C 1
ATOM 698 O O . PHE A 1 93 ? 12.117 10.664 -2.314 1 88.81 93 PHE A O 1
ATOM 705 N N . GLU A 1 94 ? 13.5 11.703 -0.927 1 86.75 94 GLU A N 1
ATOM 706 C CA . GLU A 1 94 ? 13.375 12.977 -1.631 1 86.75 94 GLU A CA 1
ATOM 707 C C . GLU A 1 94 ? 14.062 12.93 -2.992 1 86.75 94 GLU A C 1
ATOM 709 O O . GLU A 1 94 ? 13.852 13.805 -3.832 1 86.75 94 GLU A O 1
ATOM 714 N N . ALA A 1 95 ? 14.844 11.953 -3.227 1 86.19 95 ALA A N 1
ATOM 715 C CA . ALA A 1 95 ? 15.586 11.836 -4.48 1 86.19 95 ALA A CA 1
ATOM 716 C C . ALA A 1 95 ? 14.836 10.961 -5.48 1 86.19 95 ALA A C 1
ATOM 718 O O . ALA A 1 95 ? 15.164 10.945 -6.668 1 86.19 95 ALA A O 1
ATOM 719 N N . ILE A 1 96 ? 13.82 10.281 -4.996 1 87.81 96 ILE A N 1
ATOM 720 C CA . ILE A 1 96 ? 13.039 9.422 -5.875 1 87.81 96 ILE A CA 1
ATOM 721 C C . ILE A 1 96 ? 12.188 10.273 -6.805 1 87.81 96 ILE A C 1
ATOM 723 O O . ILE A 1 96 ? 11.469 11.172 -6.352 1 87.81 96 ILE A O 1
ATOM 727 N N . LYS A 1 97 ? 12.336 10.008 -8.094 1 91.31 97 LYS A N 1
ATOM 728 C CA . LYS A 1 97 ? 11.477 10.695 -9.062 1 91.31 97 LYS A CA 1
ATOM 729 C C . LYS A 1 97 ? 10.055 10.141 -9.023 1 91.31 97 LYS A C 1
ATOM 731 O O . LYS A 1 97 ? 9.859 8.938 -8.867 1 91.31 97 LYS A O 1
ATOM 736 N N . ASN A 1 98 ? 9.07 11.031 -9.195 1 91.38 98 ASN A N 1
ATOM 737 C CA . ASN A 1 98 ? 7.672 10.617 -9.188 1 91.38 98 ASN A CA 1
ATOM 738 C C . ASN A 1 98 ? 7.406 9.531 -10.219 1 91.38 98 ASN A C 1
ATOM 740 O O . ASN A 1 98 ? 6.656 8.586 -9.953 1 91.38 98 ASN A O 1
ATOM 744 N N . GLU A 1 99 ? 7.992 9.672 -11.305 1 91.44 99 GLU A N 1
ATOM 745 C CA . GLU A 1 99 ? 7.773 8.719 -12.391 1 91.44 99 GLU A CA 1
ATOM 746 C C . GLU A 1 99 ? 8.273 7.324 -12.008 1 91.44 99 GLU A C 1
ATOM 748 O O . GLU A 1 99 ? 7.641 6.32 -12.344 1 91.44 99 GLU A O 1
ATOM 753 N N . ASP A 1 100 ? 9.391 7.293 -11.328 1 91.06 100 ASP A N 1
ATOM 754 C CA . ASP A 1 100 ? 9.961 6.02 -10.883 1 91.06 100 ASP A CA 1
ATOM 755 C C . ASP A 1 100 ? 9.086 5.379 -9.805 1 91.06 100 ASP A C 1
ATOM 757 O O . ASP A 1 100 ? 8.875 4.164 -9.812 1 91.06 100 ASP A O 1
ATOM 761 N N . ALA A 1 101 ? 8.633 6.18 -8.953 1 91.69 101 ALA A N 1
ATOM 762 C CA . ALA A 1 101 ? 7.734 5.695 -7.91 1 91.69 101 ALA A CA 1
ATOM 763 C C . ALA A 1 101 ? 6.449 5.133 -8.508 1 91.69 101 ALA A C 1
ATOM 765 O O . ALA A 1 101 ? 5.973 4.074 -8.094 1 91.69 101 ALA A O 1
ATOM 766 N N . ASP A 1 102 ? 5.938 5.863 -9.469 1 92.69 102 ASP A N 1
ATOM 767 C CA . ASP A 1 102 ? 4.715 5.434 -10.141 1 92.69 102 ASP A CA 1
ATOM 768 C C . ASP A 1 102 ? 4.91 4.094 -10.836 1 92.69 102 ASP A C 1
ATOM 770 O O . ASP A 1 102 ? 4.055 3.209 -10.75 1 92.69 102 ASP A O 1
ATOM 774 N N . LYS A 1 103 ? 5.984 4 -11.508 1 93.06 103 LYS A N 1
ATOM 775 C CA . LYS A 1 103 ? 6.289 2.766 -12.227 1 93.06 103 LYS A CA 1
ATOM 776 C C . LYS A 1 103 ? 6.395 1.587 -11.258 1 93.06 103 LYS A C 1
ATOM 778 O O . LYS A 1 103 ? 5.867 0.506 -11.531 1 93.06 103 LYS A O 1
ATOM 783 N N . LEU A 1 104 ? 7.047 1.796 -10.172 1 93.12 104 LEU A N 1
ATOM 784 C CA . LEU A 1 104 ? 7.219 0.773 -9.148 1 93.12 104 LEU A CA 1
ATOM 785 C C . LEU A 1 104 ? 5.871 0.325 -8.602 1 93.12 104 LEU A C 1
ATOM 787 O O . LEU A 1 104 ? 5.598 -0.875 -8.508 1 93.12 104 LEU A O 1
ATOM 791 N N . PHE A 1 105 ? 5.051 1.263 -8.328 1 93.75 105 PHE A N 1
ATOM 792 C CA . PHE A 1 105 ? 3.76 0.942 -7.734 1 93.75 105 PHE A CA 1
ATOM 793 C C . PHE A 1 105 ? 2.857 0.243 -8.742 1 93.75 105 PHE A C 1
ATOM 795 O O . PHE A 1 105 ? 2.096 -0.658 -8.383 1 93.75 105 PHE A O 1
ATOM 802 N N . LYS A 1 106 ? 2.943 0.696 -9.953 1 95.06 106 LYS A N 1
ATOM 803 C CA . LYS A 1 106 ? 2.17 0.037 -11 1 95.06 106 LYS A CA 1
ATOM 804 C C . LYS A 1 106 ? 2.553 -1.435 -11.125 1 95.06 106 LYS A C 1
ATOM 806 O O . LYS A 1 106 ? 1.684 -2.307 -11.156 1 95.06 106 LYS A O 1
ATOM 811 N N . LEU A 1 107 ? 3.764 -1.705 -11.148 1 95.06 107 LEU A N 1
ATOM 812 C CA . LEU A 1 107 ? 4.254 -3.066 -11.328 1 95.06 107 LEU A CA 1
ATOM 813 C C . LEU A 1 107 ? 3.961 -3.92 -10.102 1 95.06 107 LEU A C 1
ATOM 815 O O . LEU A 1 107 ? 3.484 -5.051 -10.227 1 95.06 107 LEU A O 1
ATOM 819 N N . ASN A 1 108 ? 4.207 -3.354 -8.906 1 94.12 108 ASN A N 1
ATOM 820 C CA . ASN A 1 108 ? 4.191 -4.129 -7.668 1 94.12 108 ASN A CA 1
ATOM 821 C C . ASN A 1 108 ? 2.773 -4.289 -7.129 1 94.12 108 ASN A C 1
ATOM 823 O O . ASN A 1 108 ? 2.498 -5.211 -6.355 1 94.12 108 ASN A O 1
ATOM 827 N N . TYR A 1 109 ? 1.941 -3.41 -7.461 1 94.62 109 TYR A N 1
ATOM 828 C CA . TYR A 1 109 ? 0.633 -3.434 -6.82 1 94.62 109 TYR A CA 1
ATOM 829 C C . TYR A 1 109 ? -0.485 -3.383 -7.852 1 94.62 109 TYR A C 1
ATOM 831 O O . TYR A 1 109 ? -1.346 -4.266 -7.891 1 94.62 109 TYR A O 1
ATOM 839 N N . THR A 1 110 ? -0.496 -2.336 -8.727 1 95.94 110 THR A N 1
ATOM 840 C CA . THR A 1 110 ? -1.61 -2.107 -9.641 1 95.94 110 THR A CA 1
ATOM 841 C C . THR A 1 110 ? -1.792 -3.297 -10.578 1 95.94 110 THR A C 1
ATOM 843 O O . THR A 1 110 ? -2.908 -3.793 -10.75 1 95.94 110 THR A O 1
ATOM 846 N N . THR A 1 111 ? -0.713 -3.721 -11.172 1 96.81 111 THR A N 1
ATOM 847 C CA . THR A 1 111 ? -0.775 -4.809 -12.141 1 96.81 111 THR A CA 1
ATOM 848 C C . THR A 1 111 ? -1.286 -6.09 -11.484 1 96.81 111 THR A C 1
ATOM 850 O O . THR A 1 111 ? -2.266 -6.68 -11.938 1 96.81 111 THR A O 1
ATOM 853 N N . PRO A 1 112 ? -0.71 -6.523 -10.375 1 97 112 PRO A N 1
ATOM 854 C CA . PRO A 1 112 ? -1.259 -7.719 -9.727 1 97 112 PRO A CA 1
ATOM 855 C C . PRO A 1 112 ? -2.74 -7.574 -9.383 1 97 112 PRO A C 1
ATOM 857 O O . PRO A 1 112 ? -3.502 -8.539 -9.516 1 97 112 PRO A O 1
ATOM 860 N N . THR A 1 113 ? -3.133 -6.41 -8.906 1 95.88 113 THR A N 1
ATOM 861 C CA . THR A 1 113 ? -4.52 -6.156 -8.539 1 95.88 113 THR A CA 1
ATOM 862 C C . THR A 1 113 ? -5.441 -6.316 -9.742 1 95.88 113 THR A C 1
ATOM 864 O O . THR A 1 113 ? -6.48 -6.977 -9.648 1 95.88 113 THR A O 1
ATOM 867 N N . ARG A 1 114 ? -5.074 -5.754 -10.836 1 96.25 114 ARG A N 1
ATOM 868 C CA . ARG A 1 114 ? -5.902 -5.812 -12.031 1 96.25 114 ARG A CA 1
ATOM 869 C C . ARG A 1 114 ? -5.961 -7.23 -12.586 1 96.25 114 ARG A C 1
ATOM 871 O O . ARG A 1 114 ? -7 -7.664 -13.086 1 96.25 114 ARG A O 1
ATOM 878 N N . LEU A 1 115 ? -4.867 -7.938 -12.539 1 97.44 115 LEU A N 1
ATOM 879 C CA . LEU A 1 115 ? -4.855 -9.328 -12.992 1 97.44 115 LEU A CA 1
ATOM 880 C C . LEU A 1 115 ? -5.781 -10.18 -12.133 1 97.44 115 LEU A C 1
ATOM 882 O O . LEU A 1 115 ? -6.512 -11.031 -12.648 1 97.44 115 LEU A O 1
ATOM 886 N N . MET A 1 116 ? -5.727 -9.977 -10.812 1 96.81 116 MET A N 1
ATOM 887 C CA . MET A 1 116 ? -6.613 -10.703 -9.906 1 96.81 116 MET A CA 1
ATOM 888 C C . MET A 1 116 ? -8.078 -10.414 -10.227 1 96.81 116 MET A C 1
ATOM 890 O O . MET A 1 116 ? -8.898 -11.336 -10.266 1 96.81 116 MET A O 1
ATOM 894 N N . ARG A 1 117 ? -8.352 -9.156 -10.453 1 95.31 117 ARG A N 1
ATOM 895 C CA . ARG A 1 117 ? -9.719 -8.766 -10.781 1 95.31 117 ARG A CA 1
ATOM 896 C C . A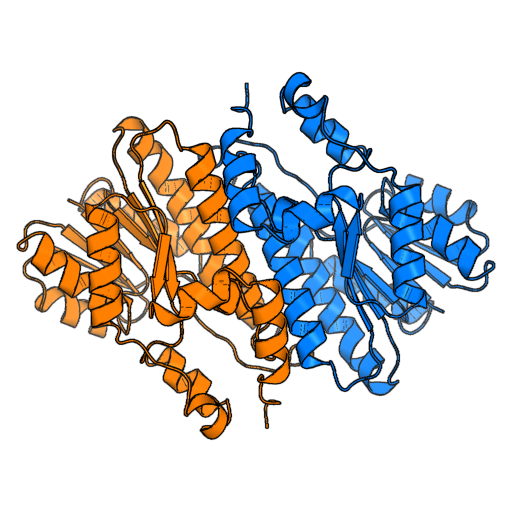RG A 1 117 ? -10.18 -9.445 -12.07 1 95.31 117 ARG A C 1
ATOM 898 O O . ARG A 1 117 ? -11.359 -9.789 -12.203 1 95.31 117 ARG A O 1
ATOM 905 N N . ARG A 1 118 ? -9.273 -9.625 -12.953 1 94.81 118 ARG A N 1
ATOM 906 C CA . ARG A 1 118 ? -9.594 -10.172 -14.266 1 94.81 118 ARG A CA 1
ATOM 907 C C . ARG A 1 118 ? -9.844 -11.672 -14.18 1 94.81 118 ARG A C 1
ATOM 909 O O . ARG A 1 118 ? -10.695 -12.211 -14.898 1 94.81 118 ARG A O 1
ATOM 916 N N . VAL A 1 119 ? -9.188 -12.422 -13.344 1 96.81 119 VAL A N 1
ATOM 917 C CA . VAL A 1 119 ? -9.266 -13.883 -13.336 1 96.81 119 VAL A CA 1
ATOM 918 C C . VAL A 1 119 ? -10.359 -14.328 -12.367 1 96.81 119 VAL A C 1
ATOM 920 O O . VAL A 1 119 ? -10.891 -15.438 -12.484 1 96.81 119 VAL A O 1
ATOM 923 N N . LEU A 1 120 ? -10.727 -13.516 -11.391 1 95.5 120 LEU A N 1
ATOM 924 C CA . LEU A 1 120 ? -11.555 -13.891 -10.25 1 95.5 120 LEU A CA 1
ATOM 925 C C . LEU A 1 120 ? -12.938 -14.328 -10.711 1 95.5 120 LEU A C 1
ATOM 927 O O . LEU A 1 120 ? -13.445 -15.367 -10.273 1 95.5 120 LEU A O 1
ATOM 931 N N . PRO A 1 121 ? -13.578 -13.547 -11.633 1 94.88 121 PRO A N 1
ATOM 932 C CA . PRO A 1 121 ? -14.93 -13.938 -12.023 1 94.88 121 PRO A CA 1
ATOM 933 C C . PRO A 1 121 ? -15.008 -15.359 -12.578 1 94.88 121 PRO A C 1
ATOM 935 O O . PRO A 1 121 ? -15.898 -16.125 -12.211 1 94.88 121 PRO A O 1
ATOM 938 N N . GLU A 1 122 ? -14.086 -15.711 -13.383 1 95.56 122 GLU A N 1
ATOM 939 C CA . GLU A 1 122 ? -14.086 -17.062 -13.961 1 95.56 122 GLU A CA 1
ATOM 940 C C . GLU A 1 122 ? -13.75 -18.109 -12.914 1 95.56 122 GLU A C 1
ATOM 942 O O . GLU A 1 122 ? -14.297 -19.219 -12.93 1 95.56 122 GLU A O 1
ATOM 947 N N . MET A 1 123 ? -12.828 -17.844 -12 1 96.88 123 MET A N 1
ATOM 948 C CA . MET A 1 123 ? -12.492 -18.75 -10.906 1 96.88 123 MET A CA 1
ATOM 949 C C . MET A 1 123 ? -13.703 -19 -10.016 1 96.88 123 MET A C 1
ATOM 951 O O . MET A 1 123 ? -13.953 -20.125 -9.594 1 96.88 123 MET A O 1
ATOM 955 N N . LEU A 1 124 ? -14.406 -17.906 -9.789 1 94.56 124 LEU A N 1
ATOM 956 C CA . LEU A 1 124 ? -15.602 -18.016 -8.961 1 94.56 124 LEU A CA 1
ATOM 957 C C . LEU A 1 124 ? -16.672 -18.859 -9.648 1 94.56 124 LEU A C 1
ATOM 959 O O . LEU A 1 124 ? -17.297 -19.719 -9.023 1 94.56 124 LEU A O 1
ATOM 963 N N . LYS A 1 125 ? -16.844 -18.656 -10.922 1 95 125 LYS A N 1
ATOM 964 C CA . LYS A 1 125 ? -17.828 -19.391 -11.711 1 95 125 LYS A CA 1
ATOM 965 C C . LYS A 1 125 ? -17.531 -20.891 -11.68 1 95 125 LYS A C 1
ATOM 967 O O . LYS A 1 125 ? -18.453 -21.703 -11.547 1 95 125 LYS A O 1
ATOM 972 N N . ARG A 1 126 ? -16.312 -21.266 -11.758 1 95.62 126 ARG A N 1
ATOM 973 C CA . ARG A 1 126 ? -15.914 -22.672 -11.805 1 95.62 126 ARG A CA 1
ATOM 974 C C . ARG A 1 126 ? -15.672 -23.219 -10.398 1 95.62 126 ARG A C 1
ATOM 976 O O . ARG A 1 126 ? -15.398 -24.406 -10.234 1 95.62 126 ARG A O 1
ATOM 983 N N . SER A 1 127 ? -15.641 -22.375 -9.375 1 95.69 127 SER A N 1
ATOM 984 C CA . SER A 1 127 ? -15.406 -22.719 -7.973 1 95.69 127 SER A CA 1
ATOM 985 C C . SER A 1 127 ? -14.047 -23.391 -7.789 1 95.69 127 SER A C 1
ATOM 987 O O . SER A 1 127 ? -13.938 -24.406 -7.098 1 95.69 127 SER A O 1
ATOM 989 N N . SER A 1 128 ? -13.148 -22.891 -8.539 1 95.94 128 SER A N 1
ATOM 990 C CA . SER A 1 128 ? -11.781 -23.391 -8.445 1 95.94 128 SER A CA 1
ATOM 991 C C . SER A 1 128 ? -10.781 -22.344 -8.906 1 95.94 128 SER A C 1
ATOM 993 O O . SER A 1 128 ? -11.047 -21.594 -9.852 1 95.94 128 SER A O 1
ATOM 995 N N . GLY A 1 129 ? -9.703 -22.266 -8.203 1 97.19 129 GLY A N 1
ATOM 996 C CA . GLY A 1 129 ? -8.656 -21.328 -8.562 1 97.19 129 GLY A CA 1
ATOM 997 C C . GLY A 1 129 ? -7.762 -20.953 -7.387 1 97.19 129 GLY A C 1
ATOM 998 O O . GLY A 1 129 ? -8.172 -21.062 -6.23 1 97.19 129 GLY A O 1
ATOM 999 N N . ALA A 1 130 ? -6.543 -20.609 -7.715 1 97.88 130 ALA A N 1
ATOM 1000 C CA . ALA A 1 130 ? -5.586 -20.156 -6.707 1 97.88 130 ALA A CA 1
ATOM 1001 C C . ALA A 1 130 ? -4.887 -18.875 -7.145 1 97.88 130 ALA A C 1
ATOM 1003 O O . ALA A 1 130 ? -4.539 -18.719 -8.32 1 97.88 130 ALA A O 1
ATOM 1004 N N . ILE A 1 131 ? -4.812 -18.031 -6.25 1 98 131 ILE A N 1
ATOM 1005 C CA . ILE A 1 131 ? -4.062 -16.797 -6.453 1 98 131 ILE A CA 1
ATOM 1006 C C . ILE A 1 131 ? -2.908 -16.719 -5.457 1 98 131 ILE A C 1
ATOM 1008 O O . ILE A 1 131 ? -3.121 -16.781 -4.246 1 98 131 ILE A O 1
ATOM 1012 N N . ILE A 1 132 ? -1.682 -16.641 -5.957 1 97.69 132 ILE A N 1
ATOM 1013 C CA . ILE A 1 132 ? -0.47 -16.562 -5.152 1 97.69 132 ILE A CA 1
ATOM 1014 C C . ILE A 1 132 ? 0.196 -15.203 -5.363 1 97.69 132 ILE A C 1
ATOM 1016 O O . ILE A 1 132 ? 0.568 -14.852 -6.484 1 97.69 132 ILE A O 1
ATOM 1020 N N . ASN A 1 133 ? 0.264 -14.438 -4.348 1 95.88 133 ASN A N 1
ATOM 1021 C CA . ASN A 1 133 ? 0.9 -13.125 -4.383 1 95.88 133 ASN A CA 1
ATOM 1022 C C . ASN A 1 133 ? 2.246 -13.133 -3.662 1 95.88 133 ASN A C 1
ATOM 1024 O O . ASN A 1 133 ? 2.318 -13.469 -2.48 1 95.88 133 ASN A O 1
ATOM 1028 N N . ILE A 1 134 ? 3.287 -12.727 -4.367 1 93.81 134 ILE A N 1
ATOM 1029 C CA . ILE A 1 134 ? 4.613 -12.625 -3.766 1 93.81 134 ILE A CA 1
ATOM 1030 C C . ILE A 1 134 ? 4.82 -11.219 -3.209 1 93.81 134 ILE A C 1
ATOM 1032 O O . ILE A 1 134 ? 5.141 -10.289 -3.955 1 93.81 134 ILE A O 1
ATOM 1036 N N . ALA A 1 135 ? 4.648 -11.102 -1.952 1 89.12 135 ALA A N 1
ATOM 1037 C CA . ALA A 1 135 ? 4.879 -9.836 -1.258 1 89.12 135 ALA A CA 1
ATOM 1038 C C . ALA A 1 135 ? 6.32 -9.734 -0.772 1 89.12 135 ALA A C 1
ATOM 1040 O O . ALA A 1 135 ? 7.262 -9.898 -1.555 1 89.12 135 ALA A O 1
ATOM 1041 N N . SER A 1 136 ? 6.516 -9.195 0.417 1 73.5 136 SER A N 1
ATOM 1042 C CA . SER A 1 136 ? 7.848 -9.078 0.998 1 73.5 136 SER A CA 1
ATOM 1043 C C . SER A 1 136 ? 7.777 -8.891 2.51 1 73.5 136 SER A C 1
ATOM 1045 O O . SER A 1 136 ? 6.762 -8.438 3.041 1 73.5 136 SER A O 1
ATOM 1047 N N . LEU A 1 137 ? 8.828 -9.352 3.047 1 58.28 137 LEU A N 1
ATOM 1048 C CA . LEU A 1 137 ? 8.984 -9.008 4.457 1 58.28 137 LEU A CA 1
ATOM 1049 C C . LEU A 1 137 ? 9.078 -7.496 4.645 1 58.28 137 LEU A C 1
ATOM 1051 O O . LEU A 1 137 ? 8.695 -6.973 5.695 1 58.28 137 LEU A O 1
ATOM 1055 N N . GLY A 1 138 ? 9.625 -6.879 3.709 1 51.03 138 GLY A N 1
ATOM 1056 C CA . GLY A 1 138 ? 9.688 -5.426 3.723 1 51.03 138 GLY A CA 1
ATOM 1057 C C . GLY A 1 138 ? 8.32 -4.773 3.826 1 51.03 138 GLY A C 1
ATOM 1058 O O . GLY A 1 138 ? 8.211 -3.613 4.23 1 51.03 138 GLY A O 1
ATOM 1059 N N . GLY A 1 139 ? 7.34 -5.379 3.512 1 47.16 139 GLY A N 1
ATOM 1060 C CA . GLY A 1 139 ? 5.973 -4.918 3.67 1 47.16 139 GLY A CA 1
ATOM 1061 C C . GLY A 1 139 ? 5.488 -4.961 5.105 1 47.16 139 GLY A C 1
ATOM 1062 O O . GLY A 1 139 ? 4.496 -4.316 5.453 1 47.16 139 GLY A O 1
ATOM 1063 N N . ILE A 1 140 ? 6.27 -5.656 5.777 1 46.38 140 ILE A N 1
ATOM 1064 C CA . ILE A 1 140 ? 5.949 -5.801 7.191 1 46.38 140 ILE A CA 1
ATOM 1065 C C . ILE A 1 140 ? 6.891 -4.934 8.023 1 46.38 140 ILE A C 1
ATOM 1067 O O . ILE A 1 140 ? 6.469 -4.309 9 1 46.38 140 ILE A O 1
ATOM 1071 N N . THR A 1 141 ? 8.117 -4.938 7.535 1 47.44 141 THR A N 1
ATOM 1072 C CA . THR A 1 141 ? 9.125 -4.129 8.219 1 47.44 141 THR A CA 1
ATOM 1073 C C . THR A 1 141 ? 9.664 -3.041 7.297 1 47.44 141 THR A C 1
ATOM 1075 O O . THR A 1 141 ? 10.547 -3.293 6.477 1 47.44 141 THR A O 1
ATOM 1078 N N . PRO A 1 142 ? 9.078 -1.921 7.504 1 52.5 142 PRO A N 1
ATOM 1079 C CA . PRO A 1 142 ? 9.555 -0.847 6.629 1 52.5 142 PRO A CA 1
ATOM 1080 C C . PRO A 1 142 ? 11.031 -0.523 6.84 1 52.5 142 PRO A C 1
ATOM 1082 O O . PRO A 1 142 ? 11.492 -0.444 7.98 1 52.5 142 PRO A O 1
ATOM 1085 N N . THR A 1 143 ? 11.742 -0.579 5.707 1 55.16 143 THR A N 1
ATOM 1086 C CA . THR A 1 143 ? 13.188 -0.377 5.715 1 55.16 143 THR A CA 1
ATOM 1087 C C . THR A 1 143 ? 13.547 1.006 5.172 1 55.16 143 THR A C 1
ATOM 1089 O O . THR A 1 143 ? 13.047 1.412 4.121 1 55.16 143 THR A O 1
ATOM 1092 N N . PRO A 1 144 ? 14.359 1.634 5.871 1 63 144 PRO A N 1
ATOM 1093 C CA . PRO A 1 144 ? 14.828 2.924 5.355 1 63 144 PRO A CA 1
ATOM 1094 C C . PRO A 1 144 ? 15.43 2.818 3.957 1 63 144 PRO A C 1
ATOM 1096 O O . PRO A 1 144 ? 16.094 1.83 3.639 1 63 144 PRO A O 1
ATOM 1099 N N . PHE A 1 145 ? 15.109 3.748 3.053 1 71.25 145 PHE A N 1
ATOM 1100 C CA . PHE A 1 145 ? 15.625 3.904 1.7 1 71.25 145 PHE A CA 1
ATOM 1101 C C . PHE A 1 145 ? 14.891 2.988 0.728 1 71.25 145 PHE A C 1
ATOM 1103 O O . PHE A 1 145 ? 15.203 2.969 -0.466 1 71.25 145 PHE A O 1
ATOM 1110 N N . MET A 1 146 ? 13.984 2.301 1.34 1 73.5 146 MET A N 1
ATOM 1111 C CA . MET A 1 146 ? 13.125 1.45 0.517 1 73.5 146 MET A CA 1
ATOM 1112 C C . MET A 1 146 ? 11.656 1.749 0.772 1 73.5 146 MET A C 1
ATOM 1114 O O . MET A 1 146 ? 10.82 0.839 0.779 1 73.5 146 MET A O 1
ATOM 1118 N N . SER A 1 147 ? 11.445 2.973 0.995 1 81.44 147 SER A N 1
ATOM 1119 C CA . SER A 1 147 ? 10.133 3.396 1.479 1 81.44 147 SER A CA 1
ATOM 1120 C C . SER A 1 147 ? 9.039 3.051 0.478 1 81.44 147 SER A C 1
ATOM 1122 O O . SER A 1 147 ? 8.023 2.443 0.841 1 81.44 147 SER A O 1
ATOM 1124 N N . GLU A 1 148 ? 9.266 3.342 -0.78 1 85.88 148 GLU A N 1
ATOM 1125 C CA . GLU A 1 148 ? 8.234 3.121 -1.786 1 85.88 148 GLU A CA 1
ATOM 1126 C C . GLU A 1 148 ? 8.031 1.631 -2.055 1 85.88 148 GLU A C 1
ATOM 1128 O O . GLU A 1 148 ? 6.906 1.178 -2.268 1 85.88 148 GLU A O 1
ATOM 1133 N N . TYR A 1 149 ? 9.109 0.928 -2.059 1 84.38 149 TYR A N 1
ATOM 1134 C CA . TYR A 1 149 ? 9.023 -0.519 -2.223 1 84.38 149 TYR A CA 1
ATOM 1135 C C . TYR A 1 149 ? 8.227 -1.151 -1.089 1 84.38 149 TYR A C 1
ATOM 1137 O O . TYR A 1 149 ? 7.289 -1.915 -1.332 1 84.38 149 TYR A O 1
ATOM 1145 N N . CYS A 1 150 ? 8.594 -0.782 0.097 1 82.62 150 CYS A N 1
ATOM 1146 C CA . CYS A 1 150 ? 7.91 -1.312 1.271 1 82.62 150 CYS A CA 1
ATOM 1147 C C . CYS A 1 150 ? 6.426 -0.974 1.237 1 82.62 150 CYS A C 1
ATOM 1149 O O . CYS A 1 150 ? 5.586 -1.819 1.55 1 82.62 150 CYS A O 1
ATOM 1151 N N . ALA A 1 151 ? 6.172 0.194 0.849 1 88.38 151 ALA A N 1
ATOM 1152 C CA . ALA A 1 151 ? 4.781 0.634 0.762 1 88.38 151 ALA A CA 1
ATOM 1153 C C . ALA A 1 151 ? 4.004 -0.199 -0.253 1 88.38 151 ALA A C 1
ATOM 1155 O O . ALA A 1 151 ? 2.873 -0.616 0.011 1 88.38 151 ALA A O 1
ATOM 1156 N N . SER A 1 152 ? 4.578 -0.452 -1.38 1 90.56 152 SER A N 1
ATOM 1157 C CA . SER A 1 152 ? 3.914 -1.2 -2.441 1 90.56 152 SER A CA 1
ATOM 1158 C C . SER A 1 152 ? 3.637 -2.639 -2.014 1 90.56 152 SER A C 1
ATOM 1160 O O . SER A 1 152 ? 2.561 -3.174 -2.285 1 90.56 152 SER A O 1
ATOM 1162 N N . LYS A 1 153 ? 4.559 -3.195 -1.408 1 87.56 153 LYS A N 1
ATOM 1163 C CA . LYS A 1 153 ? 4.406 -4.582 -0.98 1 87.56 153 LYS A CA 1
ATOM 1164 C C . LYS A 1 153 ? 3.439 -4.691 0.197 1 87.56 153 LYS A C 1
ATOM 1166 O O . LYS A 1 153 ? 2.715 -5.68 0.323 1 87.56 153 LYS A O 1
ATOM 1171 N N . ALA A 1 154 ? 3.469 -3.715 1.05 1 84.62 154 ALA A N 1
ATOM 1172 C CA . ALA A 1 154 ? 2.467 -3.658 2.111 1 84.62 154 ALA A CA 1
ATOM 1173 C C . ALA A 1 154 ? 1.058 -3.58 1.531 1 84.62 154 ALA A C 1
ATOM 1175 O O . ALA A 1 154 ? 0.136 -4.227 2.033 1 84.62 154 ALA A O 1
ATOM 1176 N N . ALA A 1 155 ? 0.961 -2.783 0.555 1 90.25 155 ALA A N 1
ATOM 1177 C CA . ALA A 1 155 ? -0.33 -2.652 -0.115 1 90.25 155 ALA A CA 1
ATOM 1178 C C . ALA A 1 155 ? -0.788 -3.988 -0.689 1 90.25 155 ALA A C 1
ATOM 1180 O O . ALA A 1 155 ? -1.931 -4.402 -0.478 1 90.25 155 ALA A O 1
ATOM 1181 N N . LEU A 1 156 ? 0.089 -4.633 -1.346 1 91.25 156 LEU A N 1
ATOM 1182 C CA . LEU A 1 156 ? -0.243 -5.914 -1.959 1 91.25 156 LEU A CA 1
ATOM 1183 C C . LEU A 1 156 ? -0.626 -6.941 -0.899 1 91.25 156 LEU A C 1
ATOM 1185 O O . LEU A 1 156 ? -1.609 -7.668 -1.061 1 91.25 156 LEU A O 1
ATOM 1189 N N . ALA A 1 157 ? 0.17 -6.988 0.112 1 86 157 ALA A N 1
ATOM 1190 C CA . ALA A 1 157 ? -0.107 -7.93 1.195 1 86 157 ALA A CA 1
ATOM 1191 C C . ALA A 1 157 ? -1.475 -7.66 1.817 1 86 157 ALA A C 1
ATOM 1193 O O . ALA A 1 157 ? -2.25 -8.594 2.049 1 86 157 ALA A O 1
ATOM 1194 N N . SER A 1 158 ? -1.739 -6.43 2.088 1 84.75 158 SER A N 1
ATOM 1195 C CA . SER A 1 158 ? -3.016 -6.043 2.68 1 84.75 158 SER A CA 1
ATOM 1196 C C . SER A 1 158 ? -4.184 -6.43 1.778 1 84.75 158 SER A C 1
ATOM 1198 O O . SER A 1 158 ? -5.188 -6.969 2.25 1 84.75 158 SER A O 1
ATOM 1200 N N . LEU A 1 159 ? -4.039 -6.16 0.538 1 88.38 159 LEU A N 1
ATOM 1201 C CA . LEU A 1 159 ? -5.078 -6.516 -0.425 1 88.38 159 LEU A CA 1
ATOM 1202 C C . LEU A 1 159 ? -5.309 -8.023 -0.446 1 88.38 159 LEU A C 1
ATOM 1204 O O . LEU A 1 159 ? -6.449 -8.484 -0.4 1 88.38 159 LEU A O 1
ATOM 1208 N N . ALA A 1 160 ? -4.234 -8.75 -0.51 1 88.5 160 ALA A N 1
ATOM 1209 C CA . ALA A 1 160 ? -4.301 -10.203 -0.599 1 88.5 160 ALA A CA 1
ATOM 1210 C C . ALA A 1 160 ? -5.012 -10.797 0.616 1 88.5 160 ALA A C 1
ATOM 1212 O O . ALA A 1 160 ? -5.875 -11.664 0.476 1 88.5 160 ALA A O 1
ATOM 1213 N N . VAL A 1 161 ? -4.66 -10.281 1.713 1 82.06 161 VAL A N 1
ATOM 1214 C CA . VAL A 1 161 ? -5.25 -10.773 2.953 1 82.06 161 VAL A CA 1
ATOM 1215 C C . VAL A 1 161 ? -6.738 -10.422 2.988 1 82.06 161 VAL A C 1
ATOM 1217 O O . VAL A 1 161 ? -7.566 -11.242 3.385 1 82.06 161 VAL A O 1
ATOM 1220 N N . ALA A 1 162 ? -7.082 -9.234 2.6 1 82.44 162 ALA A N 1
ATOM 1221 C CA . ALA A 1 162 ? -8.484 -8.82 2.541 1 82.44 162 ALA A CA 1
ATOM 1222 C C . ALA A 1 162 ? -9.273 -9.719 1.596 1 82.44 162 ALA A C 1
ATOM 1224 O O . ALA A 1 162 ? -10.414 -10.102 1.898 1 82.44 162 ALA A O 1
ATOM 1225 N N . LEU A 1 163 ? -8.719 -10.078 0.527 1 87.38 163 LEU A N 1
ATOM 1226 C CA . LEU A 1 163 ? -9.391 -10.93 -0.454 1 87.38 163 LEU A CA 1
ATOM 1227 C C . LEU A 1 163 ? -9.586 -12.336 0.088 1 87.38 163 LEU A C 1
ATOM 1229 O O . LEU A 1 163 ? -10.625 -12.961 -0.143 1 87.38 163 LEU A O 1
ATOM 1233 N N . ALA A 1 164 ? -8.555 -12.867 0.743 1 85.12 164 ALA A N 1
ATOM 1234 C CA . ALA A 1 164 ? -8.688 -14.18 1.378 1 85.12 164 ALA A CA 1
ATOM 1235 C C . ALA A 1 164 ? -9.883 -14.211 2.32 1 85.12 164 ALA A C 1
ATOM 1237 O O . ALA A 1 164 ? -10.594 -15.219 2.393 1 85.12 164 ALA A O 1
ATOM 1238 N N . GLY A 1 165 ? -10.07 -13.086 3 1 80.5 165 GLY A N 1
ATOM 1239 C CA . GLY A 1 165 ? -11.227 -12.984 3.875 1 80.5 165 GLY A CA 1
ATOM 1240 C C . GLY A 1 165 ? -12.53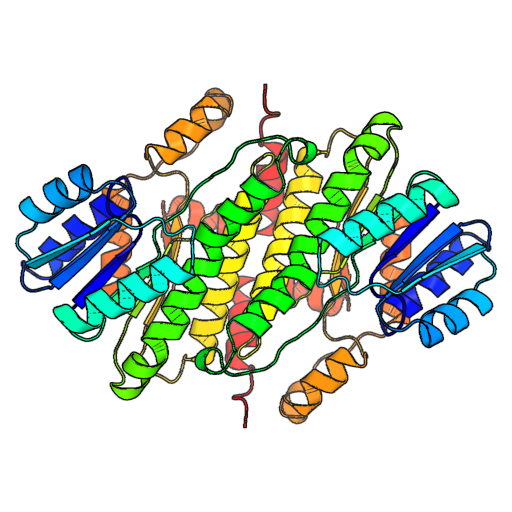1 -12.844 3.121 1 80.5 165 GLY A C 1
ATOM 1241 O O . GLY A 1 165 ? -13.539 -13.453 3.494 1 80.5 165 GLY A O 1
ATOM 1242 N N . GLU A 1 166 ? -12.57 -12.062 2.117 1 81.94 166 GLU A N 1
ATOM 1243 C CA . GLU A 1 166 ? -13.766 -11.781 1.324 1 81.94 166 GLU A CA 1
ATOM 1244 C C . GLU A 1 166 ? -14.273 -13.047 0.638 1 81.94 166 GLU A C 1
ATOM 1246 O O . GLU A 1 166 ? -15.484 -13.234 0.492 1 81.94 166 GLU A O 1
ATOM 1251 N N . TYR A 1 167 ? -13.352 -13.898 0.325 1 88.06 167 TYR A N 1
ATOM 1252 C CA . TYR A 1 167 ? -13.742 -15.078 -0.439 1 88.06 167 TYR A CA 1
ATOM 1253 C C . TYR A 1 167 ? -13.531 -16.344 0.375 1 88.06 167 TYR A C 1
ATOM 1255 O O . TYR A 1 167 ? -13.359 -17.438 -0.188 1 88.06 167 TYR A O 1
ATOM 1263 N N . LYS A 1 168 ? -13.508 -16.188 1.659 1 83.69 168 LYS A N 1
ATOM 1264 C CA . LYS A 1 168 ? -13.227 -17.297 2.564 1 83.69 168 LYS A CA 1
ATOM 1265 C C . LYS A 1 168 ? -14.25 -18.422 2.406 1 83.69 168 LYS A C 1
ATOM 1267 O O . LYS A 1 168 ? -13.953 -19.578 2.664 1 83.69 168 LYS A O 1
ATOM 1272 N N . ASP A 1 169 ? -15.43 -18.078 1.945 1 87.06 169 ASP A N 1
ATOM 1273 C CA . ASP A 1 169 ? -16.5 -19.062 1.833 1 87.06 169 ASP A CA 1
ATOM 1274 C C . ASP A 1 169 ? -16.531 -19.703 0.446 1 87.06 169 ASP A C 1
ATOM 1276 O O . ASP A 1 169 ? -17.453 -20.422 0.105 1 87.06 169 ASP A O 1
ATOM 1280 N N . THR A 1 170 ? -15.594 -19.406 -0.377 1 90.31 170 THR A N 1
ATOM 1281 C CA . THR A 1 170 ? -15.438 -20.016 -1.688 1 90.31 170 THR A CA 1
ATOM 1282 C C . THR A 1 170 ? -14.281 -21.016 -1.679 1 90.31 170 THR A C 1
ATOM 1284 O O . THR A 1 170 ? -13.445 -21 -0.773 1 90.31 170 THR A O 1
ATOM 1287 N N . PRO A 1 171 ? -14.258 -21.906 -2.621 1 94.88 171 PRO A N 1
ATOM 1288 C CA . PRO A 1 171 ? -13.156 -22.859 -2.68 1 94.88 171 PRO A CA 1
ATOM 1289 C C . PRO A 1 171 ? -11.867 -22.25 -3.232 1 94.88 171 PRO A C 1
ATOM 1291 O O . PRO A 1 171 ? -10.867 -22.953 -3.373 1 94.88 171 PRO A O 1
ATOM 1294 N N . LEU A 1 172 ? -11.906 -21.031 -3.516 1 95.75 172 LEU A N 1
ATOM 1295 C CA . LEU A 1 172 ? -10.719 -20.375 -4.043 1 95.75 172 LEU A CA 1
ATOM 1296 C C . LEU A 1 172 ? -9.625 -20.297 -2.982 1 95.75 172 LEU A C 1
ATOM 1298 O O . LEU A 1 172 ? -9.914 -20.172 -1.791 1 95.75 172 LEU A O 1
ATOM 1302 N N . GLN A 1 173 ? -8.383 -20.422 -3.434 1 96.38 173 GLN A N 1
ATOM 1303 C CA . GLN A 1 173 ? -7.234 -20.312 -2.539 1 96.38 173 GLN A CA 1
ATOM 1304 C C . GLN A 1 173 ? -6.508 -18.984 -2.748 1 96.38 173 GLN A C 1
ATOM 1306 O O . GLN A 1 173 ? -6.312 -18.547 -3.885 1 96.38 173 GLN A O 1
ATOM 1311 N N . PHE A 1 174 ? -6.254 -18.359 -1.687 1 94.12 174 PHE A N 1
ATOM 1312 C CA . PHE A 1 174 ? -5.41 -17.156 -1.673 1 94.12 174 PHE A CA 1
ATOM 1313 C C . PHE A 1 174 ? -4.168 -17.391 -0.819 1 94.12 174 PHE A C 1
ATOM 1315 O O . PHE A 1 174 ? -4.273 -17.688 0.373 1 94.12 174 PHE A O 1
ATOM 1322 N N . LEU A 1 175 ? -3.023 -17.328 -1.434 1 94.81 175 LEU A N 1
ATOM 1323 C CA . LEU A 1 175 ? -1.752 -17.531 -0.747 1 94.81 175 LEU A CA 1
ATOM 1324 C C . LEU A 1 175 ? -0.89 -16.266 -0.827 1 94.81 175 LEU A C 1
ATOM 1326 O O . LEU A 1 175 ? -0.61 -15.773 -1.92 1 94.81 175 LEU A O 1
ATOM 1330 N N . THR A 1 176 ? -0.579 -15.727 0.319 1 92.06 176 THR A N 1
ATOM 1331 C CA . THR A 1 176 ? 0.325 -14.586 0.395 1 92.06 176 THR A CA 1
ATOM 1332 C C . THR A 1 176 ? 1.71 -15.023 0.864 1 92.06 176 THR A C 1
ATOM 1334 O O . THR A 1 176 ? 1.845 -15.656 1.912 1 92.06 176 THR A O 1
ATOM 1337 N N . VAL A 1 177 ? 2.723 -14.664 0.102 1 92.31 177 VAL A N 1
ATOM 1338 C CA . VAL A 1 177 ? 4.094 -15.086 0.374 1 92.31 177 VAL A CA 1
ATOM 1339 C C . VAL A 1 177 ? 4.918 -13.891 0.845 1 92.31 177 VAL A C 1
ATOM 1341 O O . VAL A 1 177 ? 4.871 -12.82 0.241 1 92.31 177 VAL A O 1
ATOM 1344 N N . TYR A 1 178 ? 5.625 -14.086 1.902 1 86.38 178 TYR A N 1
ATOM 1345 C CA . TYR A 1 178 ? 6.488 -13.055 2.473 1 86.38 178 TYR A CA 1
ATOM 1346 C C . TYR A 1 178 ? 7.949 -13.484 2.445 1 86.38 178 TYR A C 1
ATOM 1348 O O . TYR A 1 178 ? 8.477 -13.977 3.447 1 86.38 178 TYR A O 1
ATOM 1356 N N . PRO A 1 179 ? 8.555 -13.188 1.343 1 84.88 179 PRO A N 1
ATOM 1357 C CA . PRO A 1 179 ? 9.984 -13.516 1.294 1 84.88 179 PRO A CA 1
ATOM 1358 C C . PRO A 1 179 ? 10.836 -12.555 2.123 1 84.88 179 PRO A C 1
ATOM 1360 O O . PRO A 1 179 ? 10.617 -11.344 2.09 1 84.88 179 PRO A O 1
ATOM 1363 N N . GLY A 1 180 ? 11.641 -13.109 2.922 1 75.19 180 GLY A N 1
ATOM 1364 C CA . GLY A 1 180 ? 12.781 -12.344 3.408 1 75.19 180 GLY A CA 1
ATOM 1365 C C . GLY A 1 180 ? 13.883 -12.195 2.377 1 75.19 180 GLY A C 1
ATOM 1366 O O . GLY A 1 180 ? 13.617 -12.211 1.173 1 75.19 180 GLY A O 1
ATOM 1367 N N . PRO A 1 181 ? 15.117 -11.953 2.836 1 70.5 181 PRO A N 1
ATOM 1368 C CA . PRO A 1 181 ? 16.219 -11.898 1.875 1 70.5 181 PRO A CA 1
ATOM 1369 C C . PRO A 1 181 ? 16.453 -13.227 1.161 1 70.5 181 PRO A C 1
ATOM 1371 O O . PRO A 1 181 ? 16.641 -14.258 1.813 1 70.5 181 PRO A O 1
ATOM 1374 N N . VAL A 1 182 ? 16.219 -13.18 -0.054 1 71.31 182 VAL A N 1
ATOM 1375 C CA . VAL A 1 182 ? 16.453 -14.336 -0.907 1 71.31 182 VAL A CA 1
ATOM 1376 C C . VAL A 1 182 ? 17.531 -14.008 -1.945 1 71.31 182 VAL A C 1
ATOM 1378 O O . VAL A 1 182 ? 17.547 -12.898 -2.488 1 71.31 182 VAL A O 1
ATOM 1381 N N . GLU A 1 183 ? 18.422 -14.883 -2.062 1 67.56 183 GLU A N 1
ATOM 1382 C CA . GLU A 1 183 ? 19.5 -14.672 -3.01 1 67.56 183 GLU A CA 1
ATOM 1383 C C . GLU A 1 183 ? 18.984 -14.578 -4.441 1 67.56 183 GLU A C 1
ATOM 1385 O O . GLU A 1 183 ? 18.688 -15.594 -5.07 1 67.56 183 GLU A O 1
ATOM 1390 N N . THR A 1 184 ? 18.75 -13.352 -4.926 1 70.31 184 THR A N 1
ATOM 1391 C CA . THR A 1 184 ? 18.297 -13.039 -6.27 1 70.31 184 THR A CA 1
ATOM 1392 C C . THR A 1 184 ? 19.047 -11.836 -6.836 1 70.31 184 THR A C 1
ATOM 1394 O O . THR A 1 184 ? 19.734 -11.133 -6.105 1 70.31 184 THR A O 1
ATOM 1397 N N . PRO A 1 185 ? 19.031 -11.711 -8.125 1 60.69 185 PRO A N 1
ATOM 1398 C CA . PRO A 1 185 ? 19.609 -10.477 -8.664 1 60.69 185 PRO A CA 1
ATOM 1399 C C . PRO A 1 185 ? 19.062 -9.219 -7.996 1 60.69 185 PRO A C 1
ATOM 1401 O O . PRO A 1 185 ? 19.781 -8.242 -7.82 1 60.69 185 PRO A O 1
ATOM 1404 N N . MET A 1 186 ? 17.906 -9.273 -7.535 1 60.66 186 MET A N 1
ATOM 1405 C CA . MET A 1 186 ? 17.297 -8.141 -6.844 1 60.66 186 MET A CA 1
ATOM 1406 C C . MET A 1 186 ? 18.016 -7.852 -5.531 1 60.66 186 MET A C 1
ATOM 1408 O O . MET A 1 186 ? 18.312 -6.695 -5.223 1 60.66 186 MET A O 1
ATOM 1412 N N . SER A 1 187 ? 18.203 -8.906 -4.812 1 59.62 187 SER A N 1
ATOM 1413 C CA . SER A 1 187 ? 18.859 -8.727 -3.525 1 59.62 187 SER A CA 1
ATOM 1414 C C . SER A 1 187 ? 20.312 -8.289 -3.707 1 59.62 187 SER A C 1
ATOM 1416 O O . SER A 1 187 ? 20.859 -7.594 -2.852 1 59.62 187 SER A O 1
ATOM 1418 N N . GLU A 1 188 ? 20.844 -8.812 -4.762 1 56.94 188 GLU A N 1
ATOM 1419 C CA . GLU A 1 188 ? 22.219 -8.398 -5.055 1 56.94 188 GLU A CA 1
ATOM 1420 C C . GLU A 1 188 ? 22.297 -6.898 -5.309 1 56.94 188 GLU A C 1
ATOM 1422 O O . GLU A 1 188 ? 23.234 -6.234 -4.855 1 56.94 188 GLU A O 1
ATOM 1427 N N . TYR A 1 189 ? 21.312 -6.477 -5.973 1 54.88 189 TYR A N 1
ATOM 1428 C CA . TYR A 1 189 ? 21.234 -5.051 -6.254 1 54.88 189 TYR A CA 1
ATOM 1429 C C . TYR A 1 189 ? 21.078 -4.25 -4.965 1 54.88 189 TYR A C 1
ATOM 1431 O O . TYR A 1 189 ? 21.719 -3.215 -4.789 1 54.88 189 TYR A O 1
ATOM 1439 N N . ALA A 1 190 ? 20.328 -4.742 -4.043 1 56.06 190 ALA A N 1
ATOM 1440 C CA . ALA A 1 190 ? 20.109 -4.078 -2.764 1 56.06 190 ALA A CA 1
ATOM 1441 C C . ALA A 1 190 ? 21.359 -4.113 -1.899 1 56.06 190 ALA A C 1
ATOM 1443 O O . ALA A 1 190 ? 21.672 -3.143 -1.208 1 56.06 190 ALA A O 1
ATOM 1444 N N . GLY A 1 191 ? 22 -5.301 -1.822 1 51 191 GLY A N 1
ATOM 1445 C CA . GLY A 1 191 ? 23.234 -5.457 -1.059 1 51 191 GLY A CA 1
ATOM 1446 C C . GLY A 1 191 ? 24.328 -4.496 -1.482 1 51 191 GLY A C 1
ATOM 1447 O O . GLY A 1 191 ? 25.094 -4.02 -0.648 1 51 191 GLY A O 1
ATOM 1448 N N . ASP A 1 192 ? 24.312 -4.309 -2.783 1 48.5 192 ASP A N 1
ATOM 1449 C CA . ASP A 1 192 ? 25.344 -3.41 -3.289 1 48.5 192 ASP A CA 1
ATOM 1450 C C . ASP A 1 192 ? 25.125 -1.985 -2.779 1 48.5 192 ASP A C 1
ATOM 1452 O O . ASP A 1 192 ? 26.078 -1.205 -2.686 1 48.5 192 ASP A O 1
ATOM 1456 N N . ARG A 1 193 ? 23.969 -1.825 -2.438 1 47.97 193 ARG A N 1
ATOM 1457 C CA . ARG A 1 193 ? 23.656 -0.447 -2.062 1 47.97 193 ARG A CA 1
ATOM 1458 C C . ARG A 1 193 ? 23.672 -0.276 -0.547 1 47.97 193 ARG A C 1
ATOM 1460 O O . ARG A 1 193 ? 23.766 0.846 -0.045 1 47.97 193 ARG A O 1
ATOM 1467 N N . PHE A 1 194 ? 23.375 -1.436 0.11 1 49.97 194 PHE A N 1
ATOM 1468 C CA . PHE A 1 194 ? 23.438 -1.396 1.565 1 49.97 194 PHE A CA 1
ATOM 1469 C C . PHE A 1 194 ? 24.781 -1.936 2.055 1 49.97 194 PHE A C 1
ATOM 1471 O O . PHE A 1 194 ? 25.406 -2.77 1.391 1 49.97 194 PHE A O 1
ATOM 1478 N N . GLU A 1 195 ? 25.375 -1.412 3.039 1 46.53 195 GLU A N 1
ATOM 1479 C CA . GLU A 1 195 ? 26.672 -1.853 3.537 1 46.53 195 GLU A CA 1
ATOM 1480 C C . GLU A 1 195 ? 26.656 -3.332 3.91 1 46.53 195 GLU A C 1
ATOM 1482 O O . GLU A 1 195 ? 25.734 -3.791 4.59 1 46.53 195 GLU A O 1
ATOM 1487 N N . LYS A 1 196 ? 27.547 -4.152 3.295 1 46.12 196 LYS A N 1
ATOM 1488 C CA . LYS A 1 196 ? 27.812 -5.586 3.361 1 46.12 196 LYS A CA 1
ATOM 1489 C C . LYS A 1 196 ? 27.766 -6.09 4.801 1 46.12 196 LYS A C 1
ATOM 1491 O O . LYS A 1 196 ? 27.344 -7.223 5.059 1 46.12 196 LYS A O 1
ATOM 1496 N N . ASP A 1 197 ? 28.203 -5.371 5.664 1 43.88 197 ASP A N 1
ATOM 1497 C CA . ASP A 1 197 ? 28.375 -5.852 7.031 1 43.88 197 ASP A CA 1
ATOM 1498 C C . ASP A 1 197 ? 27.031 -6.07 7.719 1 43.88 197 ASP A C 1
ATOM 1500 O O . ASP A 1 197 ? 26.891 -6.965 8.555 1 43.88 197 ASP A O 1
ATOM 1504 N N . ALA A 1 198 ? 26.109 -5.262 7.504 1 43.31 198 ALA A N 1
ATOM 1505 C CA . ALA A 1 198 ? 24.844 -5.398 8.195 1 43.31 198 ALA A CA 1
ATOM 1506 C C . ALA A 1 198 ? 24.062 -6.617 7.688 1 43.31 198 ALA A C 1
ATOM 1508 O O . ALA A 1 198 ? 23.25 -7.188 8.414 1 43.31 198 ALA A O 1
ATOM 1509 N N . MET A 1 199 ? 24.453 -7 6.488 1 44.88 199 MET A N 1
ATOM 1510 C CA . MET A 1 199 ? 23.766 -8.125 5.848 1 44.88 199 MET A CA 1
ATOM 1511 C C . MET A 1 199 ? 24.422 -9.445 6.234 1 44.88 199 MET A C 1
ATOM 1513 O O . MET A 1 199 ? 23.922 -10.516 5.875 1 44.88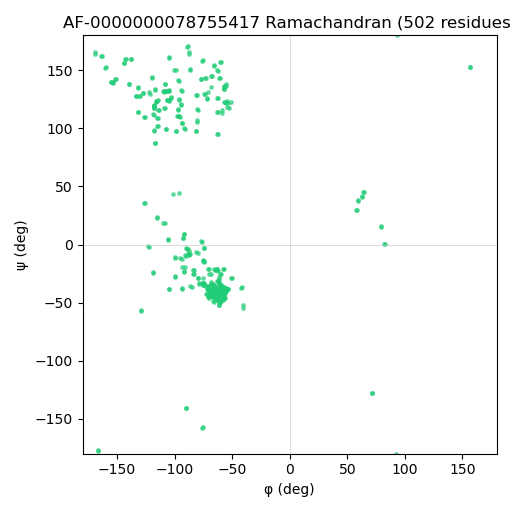 199 MET A O 1
ATOM 1517 N N . LYS A 1 200 ? 25.562 -9.281 6.918 1 47.19 200 LYS A N 1
ATOM 1518 C CA . LYS A 1 200 ? 26.328 -10.492 7.16 1 47.19 200 LYS A CA 1
ATOM 1519 C C . LYS A 1 200 ? 25.547 -11.5 7.992 1 47.19 200 LYS A C 1
ATOM 1521 O O . LYS A 1 200 ? 25.75 -12.711 7.883 1 47.19 200 LYS A O 1
ATOM 1526 N N . ASN A 1 201 ? 24.641 -11 8.859 1 49.81 201 ASN A N 1
ATOM 1527 C CA . ASN A 1 201 ? 23.984 -11.977 9.727 1 49.81 201 ASN A CA 1
ATOM 1528 C C . ASN A 1 201 ? 22.531 -12.195 9.328 1 49.81 201 ASN A C 1
ATOM 1530 O O . ASN A 1 201 ? 21.75 -12.75 10.102 1 49.81 201 ASN A O 1
ATOM 1534 N N . ILE A 1 202 ? 22.297 -11.781 8.117 1 57.25 202 ILE A N 1
ATOM 1535 C CA . ILE A 1 202 ? 20.891 -11.922 7.734 1 57.25 202 ILE A CA 1
ATOM 1536 C C . ILE A 1 202 ? 20.688 -13.227 6.969 1 57.25 202 ILE A C 1
ATOM 1538 O O . ILE A 1 202 ? 21.359 -13.469 5.953 1 57.25 202 ILE A O 1
ATOM 1542 N N . PRO A 1 203 ? 20.016 -14.188 7.59 1 61.31 203 PRO A N 1
ATOM 1543 C CA . PRO A 1 203 ? 19.766 -15.453 6.891 1 61.31 203 PRO A CA 1
ATOM 1544 C C . PRO A 1 203 ? 19.109 -15.266 5.527 1 61.31 203 PRO A C 1
ATOM 1546 O O . PRO A 1 203 ? 18.078 -14.594 5.426 1 61.31 203 PRO A O 1
ATOM 1549 N N . PHE A 1 204 ? 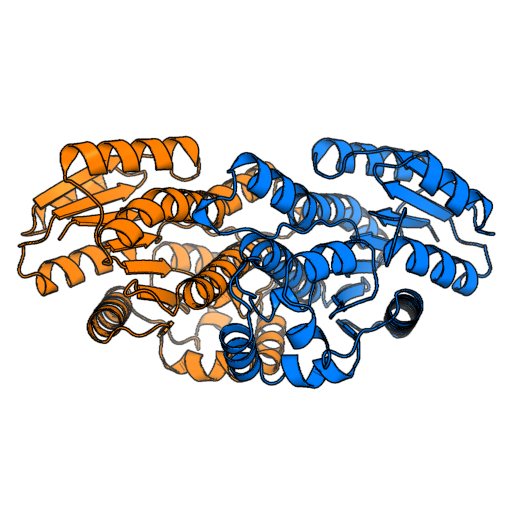19.812 -15.672 4.574 1 73.75 204 PHE A N 1
ATOM 1550 C CA . PHE A 1 204 ? 19.297 -15.641 3.215 1 73.75 204 PHE A CA 1
ATOM 1551 C C . PHE A 1 204 ? 18.656 -16.969 2.844 1 73.75 204 PHE A C 1
ATOM 1553 O O . PHE A 1 204 ? 19.172 -18.031 3.203 1 73.75 204 PHE A O 1
ATOM 1560 N N . GLY A 1 205 ? 17.469 -16.922 2.277 1 79.62 205 GLY A N 1
ATOM 1561 C CA . GLY A 1 205 ? 16.906 -18.078 1.629 1 79.62 205 GLY A CA 1
ATOM 1562 C C . GLY A 1 205 ? 17.312 -18.219 0.176 1 79.62 205 GLY A C 1
ATOM 1563 O O . GLY A 1 205 ? 17.984 -17.344 -0.368 1 79.62 205 GLY A O 1
ATOM 1564 N N . THR A 1 206 ? 17.094 -19.469 -0.385 1 87.62 206 THR A N 1
ATOM 1565 C CA . THR A 1 206 ? 17.328 -19.688 -1.808 1 87.62 206 THR A CA 1
ATOM 1566 C C . THR A 1 206 ? 16.016 -19.625 -2.59 1 87.62 206 THR A C 1
ATOM 1568 O O . THR A 1 206 ? 14.953 -19.906 -2.045 1 87.62 206 THR A O 1
ATOM 1571 N N . PRO A 1 207 ? 16.109 -19.203 -3.861 1 91.44 207 PRO A N 1
ATOM 1572 C CA . PRO A 1 207 ? 14.898 -19.219 -4.691 1 91.44 207 PRO A CA 1
ATOM 1573 C C . PRO A 1 207 ? 14.227 -20.594 -4.742 1 91.44 207 PRO A C 1
ATOM 1575 O O . PRO A 1 207 ? 12.992 -20.672 -4.691 1 91.44 207 PRO A O 1
ATOM 1578 N N . GLU A 1 208 ? 15.047 -21.641 -4.789 1 92.62 208 GLU A N 1
ATOM 1579 C CA . GLU A 1 208 ? 14.523 -23.016 -4.852 1 92.62 208 GLU A CA 1
ATOM 1580 C C . GLU A 1 208 ? 13.805 -23.391 -3.559 1 92.62 208 GLU A C 1
ATOM 1582 O O . GLU A 1 208 ? 12.758 -24.031 -3.59 1 92.62 208 GLU A O 1
ATOM 1587 N N . GLY A 1 209 ? 14.438 -22.953 -2.467 1 92.38 209 GLY A N 1
ATOM 1588 C CA . GLY A 1 209 ? 13.789 -23.188 -1.186 1 92.38 209 GLY A CA 1
ATOM 1589 C C . GLY A 1 209 ? 12.445 -22.5 -1.052 1 92.38 209 GLY A C 1
ATOM 1590 O O . GLY A 1 209 ? 11.484 -23.094 -0.567 1 92.38 209 GLY A O 1
ATOM 1591 N N . LEU A 1 210 ? 12.367 -21.328 -1.47 1 93.12 210 LEU A N 1
ATOM 1592 C CA . LEU A 1 210 ? 11.117 -20.578 -1.427 1 93.12 210 LEU A CA 1
ATOM 1593 C C . LEU A 1 210 ? 10.078 -21.188 -2.354 1 93.12 210 LEU A C 1
ATOM 1595 O O . LEU A 1 210 ? 8.914 -21.344 -1.975 1 93.12 210 LEU A O 1
ATOM 1599 N N . ALA A 1 211 ? 10.5 -21.562 -3.512 1 96 211 ALA A N 1
ATOM 1600 C CA . ALA A 1 211 ? 9.594 -22.188 -4.473 1 96 211 ALA A CA 1
ATOM 1601 C C . ALA A 1 211 ? 8.969 -23.469 -3.893 1 96 211 ALA A C 1
ATOM 1603 O O . ALA A 1 211 ? 7.77 -23.688 -4.039 1 96 211 ALA A O 1
ATOM 1604 N N . LYS A 1 212 ? 9.797 -24.234 -3.252 1 95.62 212 LYS A N 1
ATOM 1605 C CA . LYS A 1 212 ? 9.328 -25.469 -2.619 1 95.62 212 LYS A CA 1
ATOM 1606 C C . LYS A 1 212 ? 8.281 -25.156 -1.545 1 95.62 212 LYS A C 1
ATOM 1608 O O . LYS A 1 212 ? 7.25 -25.828 -1.473 1 95.62 212 LYS A O 1
ATOM 1613 N N . GLU A 1 213 ? 8.555 -24.172 -0.739 1 94.56 213 GLU A N 1
ATOM 1614 C CA . GLU A 1 213 ? 7.617 -23.797 0.321 1 94.56 213 GLU A CA 1
ATOM 1615 C C . GLU A 1 213 ? 6.301 -23.297 -0.257 1 94.56 213 GLU A C 1
ATOM 1617 O O . GLU A 1 213 ? 5.23 -23.562 0.296 1 94.56 213 GLU A O 1
ATOM 1622 N N . ILE A 1 214 ? 6.387 -22.578 -1.292 1 96.31 214 ILE A N 1
ATOM 1623 C CA . ILE A 1 214 ? 5.191 -22.062 -1.949 1 96.31 214 ILE A CA 1
ATOM 1624 C C . ILE A 1 214 ? 4.359 -23.219 -2.486 1 96.31 214 ILE A C 1
ATOM 1626 O O . ILE A 1 214 ? 3.141 -23.266 -2.291 1 96.31 214 ILE A O 1
ATOM 1630 N N . ARG A 1 215 ? 4.984 -24.156 -3.162 1 97.38 215 ARG A N 1
ATOM 1631 C CA . ARG A 1 215 ? 4.289 -25.312 -3.703 1 97.38 215 ARG A CA 1
ATOM 1632 C C . ARG A 1 215 ? 3.621 -26.125 -2.594 1 97.38 215 ARG A C 1
ATOM 1634 O O . ARG A 1 215 ? 2.461 -26.516 -2.723 1 97.38 215 ARG A O 1
ATOM 1641 N N . ILE A 1 216 ? 4.355 -26.375 -1.496 1 96.69 216 ILE A N 1
ATOM 1642 C CA . ILE A 1 216 ? 3.814 -27.109 -0.361 1 96.69 216 ILE A CA 1
ATOM 1643 C C . ILE A 1 216 ? 2.592 -26.391 0.192 1 96.69 216 ILE A C 1
ATOM 1645 O O . ILE A 1 216 ? 1.567 -27.016 0.482 1 96.69 216 ILE A O 1
ATOM 1649 N N . ALA A 1 217 ? 2.703 -25.125 0.308 1 95.75 217 ALA A N 1
ATOM 1650 C CA . ALA A 1 217 ? 1.594 -24.312 0.812 1 95.75 217 ALA A CA 1
ATOM 1651 C C . ALA A 1 217 ? 0.392 -24.391 -0.125 1 95.75 217 ALA A C 1
ATOM 1653 O O . ALA A 1 217 ? -0.754 -24.438 0.328 1 95.75 217 ALA A O 1
ATOM 1654 N N . TYR A 1 218 ? 0.64 -24.328 -1.393 1 96.31 218 TYR A N 1
ATOM 1655 C CA . TYR A 1 218 ? -0.416 -24.484 -2.385 1 96.31 218 TYR A CA 1
ATOM 1656 C C . TYR A 1 218 ? -1.128 -25.828 -2.221 1 96.31 218 TYR A C 1
ATOM 1658 O O . TYR A 1 218 ? -2.359 -25.875 -2.178 1 96.31 218 TYR A O 1
ATOM 1666 N N . GLU A 1 219 ? -0.376 -26.891 -2.08 1 96.5 219 GLU A N 1
ATOM 1667 C CA . GLU A 1 219 ? -0.92 -28.234 -1.953 1 96.5 219 GLU A CA 1
ATOM 1668 C C . GLU A 1 219 ? -1.741 -28.375 -0.675 1 96.5 219 GLU A C 1
ATOM 1670 O O . GLU A 1 219 ? -2.791 -29.031 -0.676 1 96.5 219 GLU A O 1
ATOM 1675 N N . LYS A 1 220 ? -1.256 -27.781 0.352 1 95.88 220 LYS A N 1
ATOM 1676 C CA . LYS A 1 220 ? -1.885 -27.938 1.66 1 95.88 220 LYS A CA 1
ATOM 1677 C C . LYS A 1 220 ? -2.951 -26.859 1.883 1 95.88 220 LYS A C 1
ATOM 1679 O O . LYS A 1 220 ? -3.549 -26.797 2.959 1 95.88 220 LYS A O 1
ATOM 1684 N N . ARG A 1 221 ? -3.08 -25.969 0.928 1 95.25 221 ARG A N 1
ATOM 1685 C CA . ARG A 1 221 ? -4.066 -24.906 0.938 1 95.25 221 ARG A CA 1
ATOM 1686 C C . ARG A 1 221 ? -3.84 -23.953 2.117 1 95.25 221 ARG A C 1
ATOM 1688 O O . ARG A 1 221 ? -4.785 -23.609 2.828 1 95.25 221 ARG A O 1
ATOM 1695 N N . ARG A 1 222 ? -2.566 -23.703 2.314 1 92.44 222 ARG A N 1
ATOM 1696 C CA . ARG A 1 222 ? -2.221 -22.703 3.324 1 92.44 222 ARG A CA 1
ATOM 1697 C C . ARG A 1 222 ? -2.475 -21.297 2.811 1 92.44 222 ARG A C 1
ATOM 1699 O O . ARG A 1 222 ? -2.576 -21.078 1.602 1 92.44 222 ARG A O 1
ATOM 1706 N N . GLY A 1 223 ? -2.627 -20.359 3.752 1 91.31 223 GLY A N 1
ATOM 1707 C CA . GLY A 1 223 ? -2.92 -18.984 3.359 1 91.31 223 GLY A CA 1
ATOM 1708 C C . GLY A 1 223 ? -1.696 -18.094 3.367 1 91.31 223 GLY A C 1
ATOM 1709 O O . GLY A 1 223 ? -1.727 -16.984 2.818 1 91.31 223 GLY A O 1
ATOM 1710 N N . LYS A 1 224 ? -0.641 -18.594 3.932 1 90 224 LYS A N 1
ATOM 1711 C CA . LYS A 1 224 ? 0.514 -17.734 4.141 1 90 224 LYS A CA 1
ATOM 1712 C C . LYS A 1 224 ? 1.813 -18.531 4.121 1 90 224 LYS A C 1
ATOM 1714 O O . LYS A 1 224 ? 1.856 -19.656 4.605 1 90 224 LYS A O 1
ATOM 1719 N N . VAL A 1 225 ? 2.863 -17.953 3.555 1 91.06 225 VAL A N 1
ATOM 1720 C CA . VAL A 1 225 ? 4.227 -18.484 3.604 1 91.06 225 VAL A CA 1
ATOM 1721 C C . VAL A 1 225 ? 5.191 -17.375 4.023 1 91.06 225 VAL A C 1
ATOM 1723 O O . VAL A 1 225 ? 5.141 -16.266 3.484 1 91.06 225 VAL A O 1
ATOM 1726 N N . ILE A 1 226 ? 5.957 -17.609 4.977 1 85.88 226 ILE A N 1
ATOM 1727 C CA . ILE A 1 226 ? 7.082 -16.75 5.34 1 85.88 226 ILE A CA 1
ATOM 1728 C C . ILE A 1 226 ? 8.391 -17.5 5.145 1 85.88 226 ILE A C 1
ATOM 1730 O O . ILE A 1 226 ? 8.555 -18.609 5.656 1 85.88 226 ILE A O 1
ATOM 1734 N N . TYR A 1 227 ? 9.18 -16.969 4.422 1 85.12 227 TYR A N 1
ATOM 1735 C CA . TYR A 1 227 ? 10.438 -17.641 4.105 1 85.12 227 TYR A CA 1
ATOM 1736 C C . TYR A 1 227 ? 11.594 -16.641 4.09 1 85.12 227 TYR A C 1
ATOM 1738 O O . TYR A 1 227 ? 11.484 -15.562 3.51 1 85.12 227 TYR A O 1
ATOM 1746 N N . PRO A 1 228 ? 12.797 -17.016 4.66 1 79.69 228 PRO A N 1
ATOM 1747 C CA . PRO A 1 228 ? 13.078 -18.172 5.496 1 79.69 228 PRO A CA 1
ATOM 1748 C C . PRO A 1 228 ? 12.25 -18.203 6.781 1 79.69 228 PRO A C 1
ATOM 1750 O O . PRO A 1 228 ? 11.805 -17.156 7.25 1 79.69 228 PRO A O 1
ATOM 1753 N N . ALA A 1 229 ? 12.086 -19.391 7.344 1 75.19 229 ALA A N 1
ATOM 1754 C CA . ALA A 1 229 ? 11.164 -19.625 8.453 1 75.19 229 ALA A CA 1
ATOM 1755 C C . ALA A 1 229 ? 11.57 -18.828 9.68 1 75.19 229 ALA A C 1
ATOM 1757 O O . ALA A 1 229 ? 10.734 -18.516 10.539 1 75.19 229 ALA A O 1
ATOM 1758 N N . VAL A 1 230 ? 12.789 -18.438 9.75 1 68.94 230 VAL A N 1
ATOM 1759 C CA . VAL A 1 230 ? 13.297 -17.703 10.898 1 68.94 230 VAL A CA 1
ATOM 1760 C C . VAL A 1 230 ? 12.594 -16.359 11 1 68.94 230 VAL A C 1
ATOM 1762 O O . VAL A 1 230 ? 12.484 -15.781 12.094 1 68.94 230 VAL A O 1
ATOM 1765 N N . TYR A 1 231 ? 12.078 -15.922 9.961 1 65.38 231 TYR A N 1
ATOM 1766 C CA . TYR A 1 231 ? 11.453 -14.602 9.938 1 65.38 231 TYR A CA 1
ATOM 1767 C C . TYR A 1 231 ? 9.992 -14.688 10.367 1 65.38 231 TYR A C 1
ATOM 1769 O O . TYR A 1 231 ? 9.32 -13.664 10.508 1 65.38 231 TYR A O 1
ATOM 1777 N N . LYS A 1 232 ? 9.492 -15.875 10.578 1 64.12 232 LYS A N 1
ATOM 1778 C CA . LYS A 1 232 ? 8.148 -16.031 11.133 1 64.12 232 LYS A CA 1
ATOM 1779 C C . LYS A 1 232 ? 8.047 -15.375 12.508 1 64.12 232 LYS A C 1
ATOM 1781 O O . LYS A 1 232 ? 7.012 -14.789 12.844 1 64.12 232 LYS A O 1
ATOM 1786 N N . THR A 1 233 ? 9.125 -15.516 13.156 1 54.16 233 THR A N 1
ATOM 1787 C CA . THR A 1 233 ? 9.156 -14.922 14.492 1 54.16 233 THR A CA 1
ATOM 1788 C C . THR A 1 233 ? 9.141 -13.398 14.406 1 54.16 233 THR A C 1
ATOM 1790 O O . THR A 1 233 ? 8.562 -12.734 15.266 1 54.16 233 THR A O 1
ATOM 1793 N N . ALA A 1 234 ? 9.758 -12.906 13.383 1 51.66 234 ALA A N 1
ATOM 1794 C CA . ALA A 1 234 ? 9.82 -11.453 13.211 1 51.66 234 ALA A CA 1
ATOM 1795 C C . ALA A 1 234 ? 8.43 -10.867 12.961 1 51.66 234 ALA A C 1
ATOM 1797 O O . ALA A 1 234 ? 8.117 -9.773 13.43 1 51.66 234 ALA A O 1
ATOM 1798 N N . GLU A 1 235 ? 7.633 -11.57 12.219 1 52.75 235 GLU A N 1
ATOM 1799 C CA . GLU A 1 235 ? 6.27 -11.133 11.93 1 52.75 235 GLU A CA 1
ATOM 1800 C C . GLU A 1 235 ? 5.434 -11.047 13.203 1 52.75 235 GLU A C 1
ATOM 1802 O O . GLU A 1 235 ? 4.613 -10.133 13.352 1 52.75 235 GLU A O 1
ATOM 1807 N N . MET A 1 236 ? 5.625 -12.055 14.039 1 45.88 236 MET A N 1
ATOM 1808 C CA . MET A 1 236 ? 4.859 -12.086 15.281 1 45.88 236 MET A CA 1
ATOM 1809 C C . MET A 1 236 ? 5.148 -10.859 16.125 1 45.88 236 MET A C 1
ATOM 1811 O O . MET A 1 236 ? 4.266 -10.359 16.828 1 45.88 236 MET A O 1
ATOM 1815 N N . PHE A 1 237 ? 6.367 -10.391 16.094 1 42.28 237 PHE A N 1
ATOM 1816 C CA . PHE A 1 237 ? 6.754 -9.234 16.891 1 42.28 237 PHE A CA 1
ATOM 1817 C C . PHE A 1 237 ? 6.805 -7.977 16.047 1 42.28 237 PHE A C 1
ATOM 1819 O O . PHE A 1 237 ? 7.785 -7.23 16.078 1 42.28 237 PHE A O 1
ATOM 1826 N N . ARG A 1 238 ? 5.836 -7.844 15.258 1 48.47 238 ARG A N 1
ATOM 1827 C CA . ARG A 1 238 ? 5.773 -6.82 14.227 1 48.47 238 ARG A CA 1
ATOM 1828 C C . ARG A 1 238 ? 6.301 -5.484 14.742 1 48.47 238 ARG A C 1
ATOM 1830 O O . ARG A 1 238 ? 7.133 -4.844 14.094 1 48.47 238 ARG A O 1
ATOM 1837 N N . ASP A 1 239 ? 5.77 -5.023 15.891 1 43.59 239 ASP A N 1
ATOM 1838 C CA . ASP A 1 239 ? 6.262 -3.764 16.438 1 43.59 239 ASP A CA 1
ATOM 1839 C C . ASP A 1 239 ? 7.758 -3.844 16.75 1 43.59 239 ASP A C 1
ATOM 1841 O O . ASP A 1 239 ? 8.5 -2.889 16.5 1 43.59 239 ASP A O 1
ATOM 1845 N N . PHE A 1 240 ? 8.094 -4.992 17.312 1 41.38 240 PHE A N 1
ATOM 1846 C CA . PHE A 1 240 ? 9.5 -5.148 17.672 1 41.38 240 PHE A CA 1
ATOM 1847 C C . PHE A 1 240 ? 10.359 -5.211 16.406 1 41.38 240 PHE A C 1
ATOM 1849 O O . PHE A 1 240 ? 11.438 -4.617 16.359 1 41.38 240 PHE A O 1
ATOM 1856 N N . SER A 1 241 ? 9.875 -5.73 15.453 1 40.81 241 SER A N 1
ATOM 1857 C CA . SER A 1 241 ? 10.648 -5.922 14.234 1 40.81 241 SER A CA 1
ATOM 1858 C C . SER A 1 241 ? 10.805 -4.617 13.461 1 40.81 241 SER A C 1
ATOM 1860 O O . SER A 1 241 ? 11.859 -4.348 12.883 1 40.81 241 SER A O 1
ATOM 1862 N N . ILE A 1 242 ? 9.781 -3.797 13.547 1 43.72 242 ILE A N 1
ATOM 1863 C CA . ILE A 1 242 ? 9.859 -2.465 12.953 1 43.72 242 ILE A CA 1
ATOM 1864 C C . ILE A 1 242 ? 10.945 -1.654 13.656 1 43.72 242 ILE A C 1
ATOM 1866 O O . ILE A 1 242 ? 11.734 -0.971 13 1 43.72 242 ILE A O 1
ATOM 1870 N N . TRP A 1 243 ? 10.859 -1.76 14.953 1 41.25 243 TRP A N 1
ATOM 1871 C CA . TRP A 1 243 ? 11.875 -1.078 15.75 1 41.25 243 TRP A CA 1
ATOM 1872 C C . TRP A 1 243 ? 13.273 -1.548 15.367 1 41.25 243 TRP A C 1
ATOM 1874 O O . TRP A 1 243 ? 14.18 -0.732 15.164 1 41.25 243 TRP A O 1
ATOM 1884 N N . VAL A 1 244 ? 13.445 -2.729 15.195 1 38.34 244 VAL A N 1
ATOM 1885 C CA . VAL A 1 244 ? 14.758 -3.295 14.93 1 38.34 244 VAL A CA 1
ATOM 1886 C C . VAL A 1 244 ? 15.242 -2.873 13.539 1 38.34 244 VAL A C 1
ATOM 1888 O O . VAL A 1 244 ? 16.391 -2.477 13.367 1 38.34 244 VAL A O 1
ATOM 1891 N N . THR A 1 245 ? 14.43 -2.932 12.633 1 40.25 245 THR A N 1
ATOM 1892 C CA . THR A 1 245 ? 14.82 -2.617 11.266 1 40.25 245 THR A CA 1
ATOM 1893 C C . THR A 1 245 ? 15.164 -1.138 11.133 1 40.25 245 THR A C 1
ATOM 1895 O O . THR A 1 245 ? 16.078 -0.775 10.391 1 40.25 245 THR A O 1
ATOM 1898 N N . ALA A 1 246 ? 14.406 -0.273 11.766 1 43.84 246 ALA A N 1
ATOM 1899 C CA . ALA A 1 246 ? 14.695 1.159 11.766 1 43.84 246 ALA A CA 1
ATOM 1900 C C . ALA A 1 246 ? 16.078 1.44 12.352 1 43.84 246 ALA A C 1
ATOM 1902 O O . ALA A 1 246 ? 16.766 2.375 11.922 1 43.84 246 ALA A O 1
ATOM 1903 N N . GLN A 1 247 ? 16.406 0.616 13.359 1 39.41 247 GLN A N 1
ATOM 1904 C CA . GLN A 1 247 ? 17.703 0.802 14.008 1 39.41 247 GLN A CA 1
ATOM 1905 C C . GLN A 1 247 ? 18.828 0.289 13.125 1 39.41 247 GLN A C 1
ATOM 1907 O O . GLN A 1 247 ? 19.953 0.792 13.195 1 39.41 247 GLN A O 1
ATOM 1912 N N . MET A 1 248 ? 18.516 -0.7 12.43 1 36.19 248 MET A N 1
ATOM 1913 C CA . MET A 1 248 ? 19.562 -1.395 11.703 1 36.19 248 MET A CA 1
ATOM 1914 C C . MET A 1 248 ? 19.734 -0.815 10.305 1 36.19 248 MET A C 1
ATOM 1916 O O . MET A 1 248 ? 20.703 -1.14 9.602 1 36.19 248 MET A O 1
ATOM 1920 N N . ALA A 1 249 ? 18.812 -0.135 9.781 1 39.72 249 ALA A N 1
ATOM 1921 C CA . ALA A 1 249 ? 18.875 0.337 8.398 1 39.72 249 ALA A CA 1
ATOM 1922 C C . ALA A 1 249 ? 20.094 1.219 8.18 1 39.72 249 ALA A C 1
ATOM 1924 O O . ALA A 1 249 ? 20.266 2.236 8.852 1 39.72 249 ALA A O 1
ATOM 1925 N N . PRO A 1 250 ? 20.922 0.697 7.422 1 37.25 250 PRO A N 1
ATOM 1926 C CA . PRO A 1 250 ? 22.094 1.522 7.141 1 37.25 250 PRO A CA 1
ATOM 1927 C C . PRO A 1 250 ? 21.766 2.75 6.297 1 37.25 250 PRO A C 1
ATOM 1929 O O . PRO A 1 250 ? 20.828 2.725 5.508 1 37.25 250 PRO A O 1
ATOM 1932 N N . LYS A 1 251 ? 22.328 4.02 6.672 1 39.72 251 LYS A N 1
ATOM 1933 C CA . LYS A 1 251 ? 22.25 5.23 5.859 1 39.72 251 LYS A CA 1
ATOM 1934 C C . LYS A 1 251 ? 22.812 4.996 4.465 1 39.72 251 LYS A C 1
ATOM 1936 O O . LYS A 1 251 ? 23.875 4.375 4.32 1 39.72 251 LYS A O 1
ATOM 1941 N N . PRO A 1 252 ? 22.016 5.203 3.328 1 32.88 252 PRO A N 1
ATOM 1942 C CA . PRO A 1 252 ? 22.594 5.039 1.994 1 32.88 252 PRO A CA 1
ATOM 1943 C C . PRO A 1 252 ? 23.891 5.828 1.819 1 32.88 252 PRO A C 1
ATOM 1945 O O . PRO A 1 252 ? 24.031 6.922 2.373 1 32.88 252 PRO A O 1
ATOM 1948 N N . ARG A 1 253 ? 25.188 5.301 1.449 1 26.64 253 ARG A N 1
ATOM 1949 C CA . ARG A 1 253 ? 26.406 6.043 1.135 1 26.64 253 ARG A CA 1
ATOM 1950 C C . ARG A 1 253 ? 26.141 7.082 0.048 1 26.64 253 ARG A C 1
ATOM 1952 O O . ARG A 1 253 ? 25.297 6.879 -0.824 1 26.64 253 ARG A O 1
ATOM 1959 N N . MET B 1 1 ? 3.619 29.75 12.234 1 93.88 1 MET B N 1
ATOM 1960 C CA . MET B 1 1 ? 3.576 28.328 11.906 1 93.88 1 MET B CA 1
ATOM 1961 C C . MET B 1 1 ? 2.629 28.062 10.742 1 93.88 1 MET B C 1
ATOM 1963 O O . MET B 1 1 ? 1.461 28.453 10.781 1 93.88 1 MET B O 1
ATOM 1967 N N . HIS B 1 2 ? 3.039 27.547 9.602 1 98.31 2 HIS B N 1
ATOM 1968 C CA . HIS B 1 2 ? 2.217 27.266 8.422 1 98.31 2 HIS B CA 1
ATOM 1969 C C . HIS B 1 2 ? 1.792 25.812 8.383 1 98.31 2 HIS B C 1
ATOM 1971 O O . HIS B 1 2 ? 2.635 24.906 8.273 1 98.31 2 HIS B O 1
ATOM 1977 N N . ILE B 1 3 ? 0.503 25.578 8.477 1 98.62 3 ILE B N 1
ATOM 1978 C CA . ILE B 1 3 ? -0.081 24.25 8.477 1 98.62 3 ILE B CA 1
ATOM 1979 C C . ILE B 1 3 ? -0.809 24 7.156 1 98.62 3 ILE B C 1
ATOM 1981 O O . ILE B 1 3 ? -1.735 24.734 6.805 1 98.62 3 ILE B O 1
ATOM 1985 N N . PHE B 1 4 ? -0.362 23.031 6.391 1 98.62 4 PHE B N 1
ATOM 1986 C CA . PHE B 1 4 ? -1.04 22.578 5.18 1 98.62 4 PHE B CA 1
ATOM 1987 C C . PHE B 1 4 ? -1.888 21.344 5.465 1 98.62 4 PHE B C 1
ATOM 1989 O O . PHE B 1 4 ? -1.353 20.266 5.73 1 98.62 4 PHE B O 1
ATOM 1996 N N . LEU B 1 5 ? -3.193 21.484 5.418 1 98.56 5 LEU B N 1
ATOM 1997 C CA . LEU B 1 5 ? -4.137 20.453 5.828 1 98.56 5 LEU B CA 1
ATOM 1998 C C . LEU B 1 5 ? -5.016 20.031 4.66 1 98.56 5 LEU B C 1
ATOM 2000 O O . LEU B 1 5 ? -5.836 20.812 4.176 1 98.56 5 LEU B O 1
ATOM 2004 N N . THR B 1 6 ? -4.824 18.797 4.215 1 97.81 6 THR B N 1
ATOM 2005 C CA . THR B 1 6 ? -5.684 18.266 3.166 1 97.81 6 THR B CA 1
ATOM 2006 C C . THR B 1 6 ? -6.941 17.641 3.766 1 97.81 6 THR B C 1
ATOM 2008 O O . THR B 1 6 ? -6.906 17.109 4.879 1 97.81 6 THR B O 1
ATOM 2011 N N . GLY B 1 7 ? -8.055 17.672 2.99 1 95.06 7 GLY B N 1
ATOM 2012 C CA . GLY B 1 7 ? -9.305 17.125 3.484 1 95.06 7 GLY B CA 1
ATOM 2013 C C . GLY B 1 7 ? -9.852 17.875 4.688 1 95.06 7 GLY B C 1
ATOM 2014 O O . GLY B 1 7 ? -10.305 17.25 5.652 1 95.06 7 GLY B O 1
ATOM 2015 N N . ALA B 1 8 ? -9.844 19.141 4.629 1 93.88 8 ALA B N 1
ATOM 2016 C CA . ALA B 1 8 ? -10.141 19.969 5.797 1 93.88 8 ALA B CA 1
ATOM 2017 C C . ALA B 1 8 ? -11.641 20.203 5.922 1 93.88 8 ALA B C 1
ATOM 2019 O O . ALA B 1 8 ? -12.117 20.672 6.965 1 93.88 8 ALA B O 1
ATOM 2020 N N . SER B 1 9 ? -12.422 19.828 4.98 1 86.88 9 SER B N 1
ATOM 2021 C CA . SER B 1 9 ? -13.805 20.312 4.887 1 86.88 9 SER B CA 1
ATOM 2022 C C . SER B 1 9 ? -14.711 19.562 5.859 1 86.88 9 SER B C 1
ATOM 2024 O O . SER B 1 9 ? -15.75 20.094 6.27 1 86.88 9 SER B O 1
ATOM 2026 N N . THR B 1 10 ? -14.469 18.281 6.133 1 82.31 10 THR B N 1
ATOM 2027 C CA . THR B 1 10 ? -15.375 17.516 6.977 1 82.31 10 THR B CA 1
ATOM 2028 C C . THR B 1 10 ? -14.602 16.547 7.863 1 82.31 10 THR B C 1
ATOM 2030 O O . THR B 1 10 ? -13.398 16.344 7.676 1 82.31 10 THR B O 1
ATOM 2033 N N . GLY B 1 11 ? -15.266 16.141 8.93 1 88.56 11 GLY B N 1
ATOM 2034 C CA . GLY B 1 11 ? -14.797 15 9.695 1 88.56 11 GLY B CA 1
ATOM 2035 C C . GLY B 1 11 ? -13.531 15.289 10.484 1 88.56 11 GLY B C 1
ATOM 2036 O O . GLY B 1 11 ? -13.477 16.266 11.234 1 88.56 11 GLY B O 1
ATOM 2037 N N . ILE B 1 12 ? -12.625 14.5 10.32 1 89.81 12 ILE B N 1
ATOM 2038 C CA . ILE B 1 12 ? -11.383 14.523 11.086 1 89.81 12 ILE B CA 1
ATOM 2039 C C . ILE B 1 12 ? -10.586 15.781 10.734 1 89.81 12 ILE B C 1
ATOM 2041 O O . ILE B 1 12 ? -10.07 16.453 11.625 1 89.81 12 ILE B O 1
ATOM 2045 N N . GLY B 1 13 ? -10.562 16.141 9.445 1 94.31 13 GLY B N 1
ATOM 2046 C CA . GLY B 1 13 ? -9.82 17.328 9.016 1 94.31 13 GLY B CA 1
ATOM 2047 C C . GLY B 1 13 ? -10.336 18.609 9.617 1 94.31 13 GLY B C 1
ATOM 2048 O O . GLY B 1 13 ? -9.555 19.469 10.031 1 94.31 13 GLY B O 1
ATOM 2049 N N . ASN B 1 14 ? -11.617 18.656 9.617 1 93.88 14 ASN B N 1
ATOM 2050 C CA . ASN B 1 14 ? -12.266 19.828 10.203 1 93.88 14 ASN B CA 1
ATOM 2051 C C . ASN B 1 14 ? -11.93 19.953 11.688 1 93.88 14 ASN B C 1
ATOM 2053 O O . ASN B 1 14 ? -11.586 21.047 12.156 1 93.88 14 ASN B O 1
ATOM 2057 N N . ALA B 1 15 ? -11.977 18.891 12.414 1 94.94 15 ALA B N 1
ATOM 2058 C CA . ALA B 1 15 ? -11.695 18.859 13.844 1 94.94 15 ALA B CA 1
ATOM 2059 C C . ALA B 1 15 ? -10.227 19.188 14.117 1 94.94 15 ALA B C 1
ATOM 2061 O O . ALA B 1 15 ? -9.906 19.875 15.094 1 94.94 15 ALA B O 1
ATOM 2062 N N . ILE B 1 16 ? -9.359 18.734 13.273 1 96.81 16 ILE B N 1
ATOM 2063 C CA . ILE B 1 16 ? -7.934 19 13.422 1 96.81 16 ILE B CA 1
ATOM 2064 C C . ILE B 1 16 ? -7.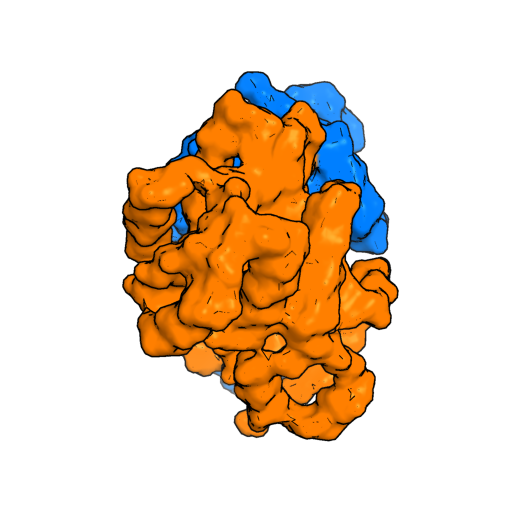664 20.5 13.281 1 96.81 16 ILE B C 1
ATOM 2066 O O . ILE B 1 16 ? -6.934 21.078 14.086 1 96.81 16 ILE B O 1
ATOM 2070 N N . ALA B 1 17 ? -8.266 21.109 12.273 1 97.25 17 ALA B N 1
ATOM 2071 C CA . ALA B 1 17 ? -8.078 22.531 12.047 1 97.25 17 ALA B CA 1
ATOM 2072 C C . ALA B 1 17 ? -8.484 23.344 13.281 1 97.25 17 ALA B C 1
ATOM 2074 O O . ALA B 1 17 ? -7.73 24.203 13.734 1 97.25 17 ALA B O 1
ATOM 2075 N N . ARG B 1 18 ? -9.609 23.016 13.852 1 96.94 18 ARG B N 1
ATOM 2076 C CA . ARG B 1 18 ? -10.125 23.734 15.008 1 96.94 18 ARG B CA 1
ATOM 2077 C C . ARG B 1 18 ? -9.234 23.531 16.234 1 96.94 18 ARG B C 1
ATOM 2079 O O . ARG B 1 18 ? -8.93 24.484 16.953 1 96.94 18 ARG B O 1
ATOM 2086 N N . ASP B 1 19 ? -8.844 22.312 16.438 1 97.5 19 ASP B N 1
ATOM 2087 C CA . ASP B 1 19 ? -8.023 21.984 17.609 1 97.5 19 ASP B CA 1
ATOM 2088 C C . ASP B 1 19 ? -6.656 22.656 17.516 1 97.5 19 ASP B C 1
ATOM 2090 O O . ASP B 1 19 ? -6.188 23.25 18.5 1 97.5 19 ASP B O 1
ATOM 2094 N N . PHE B 1 20 ? -6.031 22.609 16.359 1 97.69 20 PHE B N 1
ATOM 2095 C CA . PHE B 1 20 ? -4.715 23.203 16.172 1 97.69 20 PHE B CA 1
ATOM 2096 C C . PHE B 1 20 ? -4.805 24.734 16.203 1 97.69 20 PHE B C 1
ATOM 2098 O O . PHE B 1 20 ? -3.877 25.391 16.672 1 97.69 20 PHE B O 1
ATOM 2105 N N . ASP B 1 21 ? -5.895 25.312 15.68 1 97.5 21 ASP B N 1
ATOM 2106 C CA . ASP B 1 21 ? -6.113 26.75 15.773 1 97.5 21 ASP B CA 1
ATOM 2107 C C . ASP B 1 21 ? -6.102 27.203 17.234 1 97.5 21 ASP B C 1
ATOM 2109 O O . ASP B 1 21 ? -5.43 28.188 17.578 1 97.5 21 ASP B O 1
ATOM 2113 N N . ALA B 1 22 ? -6.816 26.453 18.047 1 96.5 22 ALA B N 1
ATOM 2114 C CA . ALA B 1 22 ? -6.863 26.766 19.469 1 96.5 22 ALA B CA 1
ATOM 2115 C C . ALA B 1 22 ? -5.488 26.594 20.109 1 96.5 22 ALA B C 1
ATOM 2117 O O . ALA B 1 22 ? -5.062 27.422 20.922 1 96.5 22 ALA B O 1
ATOM 2118 N N . HIS B 1 23 ? -4.828 25.562 19.75 1 95.31 23 HIS B N 1
ATOM 2119 C CA . HIS B 1 23 ? -3.521 25.25 20.312 1 95.31 23 HIS B CA 1
ATOM 2120 C C . HIS B 1 23 ? -2.508 26.344 20.016 1 95.31 23 HIS B C 1
ATOM 2122 O O . HIS B 1 23 ? -1.72 26.719 20.891 1 95.31 23 HIS B O 1
ATOM 2128 N N . PHE B 1 24 ? -2.566 26.875 18.812 1 96.44 24 PHE B N 1
ATOM 2129 C CA . PHE B 1 24 ? -1.601 27.875 18.406 1 96.44 24 PHE B CA 1
ATOM 2130 C C . PHE B 1 24 ? -2.123 29.281 18.703 1 96.44 24 PHE B C 1
ATOM 2132 O O . PHE B 1 24 ? -1.577 30.266 18.219 1 96.44 24 PHE B O 1
ATOM 2139 N N . LYS B 1 25 ? -3.24 29.406 19.438 1 95 25 LYS B N 1
ATOM 2140 C CA . LYS B 1 25 ? -3.824 30.641 19.938 1 95 25 LYS B CA 1
ATOM 2141 C C . LYS B 1 25 ? -4.125 31.609 18.797 1 95 25 LYS B C 1
ATOM 2143 O O . LYS B 1 25 ? -3.926 32.812 18.922 1 95 25 LYS B O 1
ATOM 2148 N N . GLY B 1 26 ? -4.402 30.984 17.656 1 93.12 26 GLY B N 1
ATOM 2149 C CA . GLY B 1 26 ? -4.785 31.797 16.5 1 93.12 26 GLY B CA 1
ATOM 2150 C C . GLY B 1 26 ? -3.602 32.438 15.805 1 93.12 26 GLY B C 1
ATOM 2151 O O . GLY B 1 26 ? -3.766 33.406 15.047 1 93.12 26 GLY B O 1
ATOM 2152 N N . GLU B 1 27 ? -2.438 31.984 16.078 1 95.38 27 GLU B N 1
ATOM 2153 C CA . GLU B 1 27 ? -1.246 32.625 15.547 1 95.38 27 GLU B CA 1
ATOM 2154 C C . GLU B 1 27 ? -0.626 31.812 14.414 1 95.38 27 GLU B C 1
ATOM 2156 O O . GLU B 1 27 ? 0.463 32.156 13.93 1 95.38 27 GLU B O 1
ATOM 2161 N N . ALA B 1 28 ? -1.252 30.75 14.008 1 97.19 28 ALA B N 1
ATOM 2162 C CA . ALA B 1 28 ? -0.78 29.938 12.891 1 97.19 28 ALA B CA 1
ATOM 2163 C C . ALA B 1 28 ? -1.353 30.438 11.57 1 97.19 28 ALA B C 1
ATOM 2165 O O . ALA B 1 28 ? -2.08 31.438 11.539 1 97.19 28 ALA B O 1
ATOM 2166 N N . THR B 1 29 ? -0.889 29.953 10.5 1 97.94 29 THR B N 1
ATOM 2167 C CA . THR B 1 29 ? -1.448 30.109 9.164 1 97.94 29 THR B CA 1
ATOM 2168 C C . THR B 1 29 ? -1.886 28.75 8.602 1 97.94 29 THR B C 1
ATOM 2170 O O . THR B 1 29 ? -1.084 27.828 8.516 1 97.94 29 THR B O 1
ATOM 2173 N N . PHE B 1 30 ? -3.154 28.703 8.242 1 98.31 30 PHE B N 1
ATOM 2174 C CA . PHE B 1 30 ? -3.684 27.453 7.715 1 98.31 30 PHE B CA 1
ATOM 2175 C C . PHE B 1 30 ? -3.865 27.531 6.203 1 98.31 30 PHE B C 1
ATOM 2177 O O . PHE B 1 30 ? -4.453 28.5 5.699 1 98.31 30 PHE B O 1
ATOM 2184 N N . SER B 1 31 ? -3.285 26.656 5.473 1 98.5 31 SER B N 1
ATOM 2185 C CA . SER B 1 31 ? -3.715 26.328 4.117 1 98.5 31 SER B CA 1
ATOM 2186 C C . SER B 1 31 ? -4.668 25.141 4.109 1 98.5 31 SER B C 1
ATOM 2188 O O . SER B 1 31 ? -4.246 24 4.309 1 98.5 31 SER B O 1
ATOM 2190 N N . LEU B 1 32 ? -5.977 25.422 3.91 1 98.19 32 LEU B N 1
ATOM 2191 C CA . LEU B 1 32 ? -7.035 24.422 3.943 1 98.19 32 LEU B CA 1
ATOM 2192 C C . LEU B 1 32 ? -7.371 23.938 2.535 1 98.19 32 LEU B C 1
ATOM 2194 O O . LEU B 1 32 ? -7.711 24.734 1.664 1 98.19 32 LEU B O 1
ATOM 2198 N N . VAL B 1 33 ? -7.305 22.625 2.334 1 97.62 33 VAL B N 1
ATOM 2199 C CA . VAL B 1 33 ? -7.469 22.109 0.979 1 97.62 33 VAL B CA 1
ATOM 2200 C C . VAL B 1 33 ? -8.547 21.031 0.96 1 97.62 33 VAL B C 1
ATOM 2202 O O . VAL B 1 33 ? -8.531 20.109 1.782 1 97.62 33 VAL B O 1
ATOM 2205 N N . SER B 1 34 ? -9.461 21.062 0.137 1 95.12 34 SER B N 1
ATOM 2206 C CA . SER B 1 34 ? -10.461 20.062 -0.191 1 95.12 34 SER B CA 1
ATOM 2207 C C . SER B 1 34 ? -11.18 20.391 -1.49 1 95.12 34 SER B C 1
ATOM 2209 O O . SER B 1 34 ? -10.891 21.422 -2.119 1 95.12 34 SER B O 1
ATOM 2211 N N . ARG B 1 35 ? -12.117 19.625 -1.856 1 89.44 35 ARG B N 1
ATOM 2212 C CA . ARG B 1 35 ? -12.867 19.875 -3.08 1 89.44 35 ARG B CA 1
ATOM 2213 C C . ARG B 1 35 ? -13.984 20.875 -2.836 1 89.44 35 ARG B C 1
ATOM 2215 O O . ARG B 1 35 ? -14.492 21.5 -3.777 1 89.44 35 ARG B O 1
ATOM 2222 N N . LYS B 1 36 ? -14.383 20.984 -1.586 1 90.19 36 LYS B N 1
ATOM 2223 C CA . LYS B 1 36 ? -15.578 21.766 -1.26 1 90.19 36 LYS B CA 1
ATOM 2224 C C . LYS B 1 36 ? -15.203 23.172 -0.775 1 90.19 36 LYS B C 1
ATOM 2226 O O . LYS B 1 36 ? -15.086 23.406 0.429 1 90.19 36 LYS B O 1
ATOM 2231 N N . GLN B 1 37 ? -15.281 24.047 -1.684 1 92.31 37 GLN B N 1
ATOM 2232 C CA . GLN B 1 37 ? -14.812 25.406 -1.404 1 92.31 37 GLN B CA 1
ATOM 2233 C C . GLN B 1 37 ? -15.672 26.078 -0.336 1 92.31 37 GLN B C 1
ATOM 2235 O O . GLN B 1 37 ? -15.148 26.703 0.588 1 92.31 37 GLN B O 1
ATOM 2240 N N . ASN B 1 38 ? -16.953 25.906 -0.472 1 93.62 38 ASN B N 1
ATOM 2241 C CA . ASN B 1 38 ? -17.859 26.578 0.437 1 93.62 38 ASN B CA 1
ATOM 2242 C C . ASN B 1 38 ? -17.656 26.141 1.882 1 93.62 38 ASN B C 1
ATOM 2244 O O . ASN B 1 38 ? -17.656 26.969 2.795 1 93.62 38 ASN B O 1
ATOM 2248 N N . LEU B 1 39 ? -17.453 24.875 2.08 1 92.81 39 LEU B N 1
ATOM 2249 C CA . LEU B 1 39 ? -17.219 24.344 3.42 1 92.81 39 LEU B CA 1
ATOM 2250 C C . LEU B 1 39 ? -15.883 24.812 3.975 1 92.81 39 LEU B C 1
ATOM 2252 O O . LEU B 1 39 ? -15.766 25.094 5.172 1 92.81 39 LEU B O 1
ATOM 2256 N N . LEU B 1 40 ? -14.93 24.922 3.109 1 95.12 40 LEU B N 1
ATOM 2257 C CA . LEU B 1 40 ? -13.617 25.391 3.523 1 95.12 40 LEU B CA 1
ATOM 2258 C C . LEU B 1 40 ? -13.68 26.859 3.967 1 95.12 40 LEU B C 1
ATOM 2260 O O . LEU B 1 40 ? -13.07 27.234 4.969 1 95.12 40 LEU B O 1
ATOM 2264 N N . GLU B 1 41 ? -14.367 27.641 3.215 1 95.19 41 GLU B N 1
ATOM 2265 C CA . GLU B 1 41 ? -14.508 29.062 3.541 1 95.19 41 GLU B CA 1
ATOM 2266 C C . GLU B 1 41 ? -15.203 29.25 4.887 1 95.19 41 GLU B C 1
ATOM 2268 O O . GLU B 1 41 ? -14.805 30.109 5.68 1 95.19 41 GLU B O 1
ATOM 2273 N N . ALA B 1 42 ? -16.203 28.453 5.082 1 95.44 42 ALA B N 1
ATOM 2274 C CA . ALA B 1 42 ? -16.891 28.516 6.363 1 95.44 42 ALA B CA 1
ATOM 2275 C C . ALA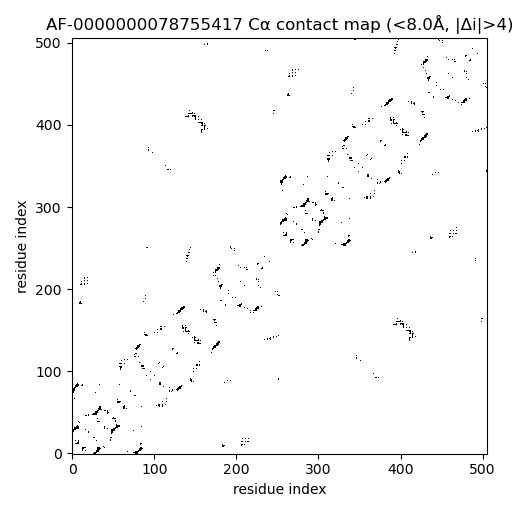 B 1 42 ? -15.953 28.188 7.516 1 95.44 42 ALA B C 1
ATOM 2277 O O . ALA B 1 42 ? -15.961 28.859 8.547 1 95.44 42 ALA B O 1
ATOM 2278 N N . LEU B 1 43 ? -15.172 27.125 7.332 1 95.38 43 LEU B N 1
ATOM 2279 C CA . LEU B 1 43 ? -14.195 26.75 8.336 1 95.38 43 LEU B CA 1
ATOM 2280 C C . LEU B 1 43 ? -13.164 27.859 8.547 1 95.38 43 LEU B C 1
ATOM 2282 O O . LEU B 1 43 ? -12.828 28.188 9.688 1 95.38 43 LEU B O 1
ATOM 2286 N N . GLY B 1 44 ? -12.656 28.406 7.473 1 95.5 44 GLY B N 1
ATOM 2287 C CA . GLY B 1 44 ? -11.68 29.484 7.555 1 95.5 44 GLY B CA 1
ATOM 2288 C C . GLY B 1 44 ? -12.18 30.672 8.352 1 95.5 44 GLY B C 1
ATOM 2289 O O . GLY B 1 44 ? -11.422 31.281 9.109 1 95.5 44 GLY B O 1
ATOM 2290 N N . LYS B 1 45 ? -13.438 31.031 8.211 1 95 45 LYS B N 1
ATOM 2291 C CA . LYS B 1 45 ? -14.031 32.156 8.914 1 95 45 LYS B CA 1
ATOM 2292 C C . LYS B 1 45 ? -14.141 31.891 10.406 1 95 45 LYS B C 1
ATOM 2294 O O . LYS B 1 45 ? -14.117 32.812 11.219 1 95 45 LYS B O 1
ATOM 2299 N N . GLU B 1 46 ? -14.211 30.625 10.727 1 95.75 46 GLU B N 1
ATOM 2300 C CA . GLU B 1 46 ? -14.359 30.234 12.125 1 95.75 46 GLU B CA 1
ATOM 2301 C C . GLU B 1 46 ? -13.016 30.281 12.852 1 95.75 46 GLU B C 1
ATOM 2303 O O . GLU B 1 46 ? -12.961 30.453 14.07 1 95.75 46 GLU B O 1
ATOM 2308 N N . LEU B 1 47 ? -11.945 30.078 12.156 1 96.75 47 LEU B N 1
ATOM 2309 C CA . LEU B 1 47 ? -10.617 30 12.766 1 96.75 47 LEU B CA 1
ATOM 2310 C C . LEU B 1 47 ? -10.102 31.391 13.109 1 96.75 47 LEU B C 1
ATOM 2312 O O . LEU B 1 47 ? -10.352 32.344 12.375 1 96.75 47 LEU B O 1
ATOM 2316 N N . LYS B 1 48 ? -9.43 31.516 14.211 1 97 48 LYS B N 1
ATOM 2317 C CA . LYS B 1 48 ? -8.781 32.781 14.586 1 97 48 LYS B CA 1
ATOM 2318 C C . LYS B 1 48 ? -7.504 33 13.781 1 97 48 LYS B C 1
ATOM 2320 O O . LYS B 1 48 ? -7.148 34.125 13.469 1 97 48 LYS B O 1
ATOM 2325 N N . SER B 1 49 ? -6.84 31.891 13.461 1 96.19 49 SER B N 1
ATOM 2326 C CA . SER B 1 49 ? -5.629 31.938 12.648 1 96.19 49 SER B CA 1
ATOM 2327 C C . SER B 1 49 ? -5.926 32.406 11.234 1 96.19 49 SER B C 1
ATOM 2329 O O . SER B 1 49 ? -7.055 32.25 10.75 1 96.19 49 SER B O 1
ATOM 2331 N N . LYS B 1 50 ? -4.941 32.969 10.594 1 96.69 50 LYS B N 1
ATOM 2332 C CA . LYS B 1 50 ? -5.043 33.219 9.156 1 96.69 50 LYS B CA 1
ATOM 2333 C C . LYS B 1 50 ? -5.312 31.922 8.406 1 96.69 50 LYS B C 1
ATOM 2335 O O . LYS B 1 50 ? -4.738 30.875 8.719 1 96.69 50 LYS B O 1
ATOM 2340 N N . SER B 1 51 ? -6.273 31.984 7.488 1 96.44 51 SER B N 1
ATOM 2341 C CA . SER B 1 51 ? -6.605 30.781 6.723 1 96.44 51 SER B CA 1
ATOM 2342 C C . SER B 1 51 ? -6.719 31.094 5.234 1 96.44 51 SER B C 1
ATOM 2344 O O . SER B 1 51 ? -7.293 32.125 4.848 1 96.44 51 SER B O 1
ATOM 2346 N N . ALA B 1 52 ? -6.051 30.375 4.457 1 97.06 52 ALA B N 1
ATOM 2347 C CA . ALA B 1 52 ? -6.219 30.375 3.006 1 97.06 52 ALA B CA 1
ATOM 2348 C C . ALA B 1 52 ? -6.895 29.078 2.535 1 97.06 52 ALA B C 1
ATOM 2350 O O . ALA B 1 52 ? -6.609 28 3.047 1 97.06 52 ALA B O 1
ATOM 2351 N N . VAL B 1 53 ? -7.805 29.266 1.623 1 96.56 53 VAL B N 1
ATOM 2352 C CA . VAL B 1 53 ? -8.602 28.156 1.142 1 96.56 53 VAL B CA 1
ATOM 2353 C C . VAL B 1 53 ? -8.188 27.797 -0.283 1 96.56 53 VAL B C 1
ATOM 2355 O O . VAL B 1 53 ? -8.039 28.672 -1.132 1 96.56 53 VAL B O 1
ATOM 2358 N N . TYR B 1 54 ? -7.98 26.562 -0.529 1 97.19 54 TYR B N 1
ATOM 2359 C CA . TYR B 1 54 ? -7.66 26.047 -1.857 1 97.19 54 TYR B CA 1
ATOM 2360 C C . TYR B 1 54 ? -8.617 24.938 -2.262 1 97.19 54 TYR B C 1
ATOM 2362 O O . TYR B 1 54 ? -8.578 23.844 -1.692 1 97.19 54 TYR B O 1
ATOM 2370 N N . ALA B 1 55 ? -9.461 25.219 -3.195 1 95.94 55 ALA B N 1
ATOM 2371 C CA . ALA B 1 55 ? -10.305 24.172 -3.766 1 95.94 55 ALA B CA 1
ATOM 2372 C C . ALA B 1 55 ? -9.539 23.344 -4.801 1 95.94 55 ALA B C 1
ATOM 2374 O O . ALA B 1 55 ? -9.086 23.875 -5.812 1 95.94 55 ALA B O 1
ATOM 2375 N N . ALA B 1 56 ? -9.344 22.062 -4.535 1 95.44 56 ALA B N 1
ATOM 2376 C CA . ALA B 1 56 ? -8.57 21.219 -5.43 1 95.44 56 ALA B CA 1
ATOM 2377 C C . ALA B 1 56 ? -9 19.766 -5.316 1 95.44 56 ALA B C 1
ATOM 2379 O O . ALA B 1 56 ? -9.305 19.281 -4.219 1 95.44 56 ALA B O 1
ATOM 2380 N N . ASP B 1 57 ? -9.062 19.125 -6.414 1 95.25 57 ASP B N 1
ATOM 2381 C CA . ASP B 1 57 ? -9.234 17.672 -6.434 1 95.25 57 ASP B CA 1
ATOM 2382 C C . ASP B 1 57 ? -7.906 16.953 -6.184 1 95.25 57 ASP B C 1
ATOM 2384 O O . ASP B 1 57 ? -7.078 16.844 -7.09 1 95.25 57 ASP B O 1
ATOM 2388 N N . LEU B 1 58 ? -7.777 16.438 -5.047 1 95.06 58 LEU B N 1
ATOM 2389 C CA . LEU B 1 58 ? -6.508 15.859 -4.609 1 95.06 58 LEU B CA 1
ATOM 2390 C C . LEU B 1 58 ? -6.312 14.461 -5.191 1 95.06 58 LEU B C 1
ATOM 2392 O O . LEU B 1 58 ? -5.25 13.859 -5.023 1 95.06 58 LEU B O 1
ATOM 2396 N N . SER B 1 59 ? -7.352 13.922 -5.855 1 94.12 59 SER B N 1
ATOM 2397 C CA . SER B 1 59 ? -7.168 12.664 -6.574 1 94.12 59 SER B CA 1
ATOM 2398 C C . SER B 1 59 ? -6.371 12.867 -7.859 1 94.12 59 SER B C 1
ATOM 2400 O O . SER B 1 59 ? -6.109 11.914 -8.594 1 94.12 59 SER B O 1
ATOM 2402 N N . GLU B 1 60 ? -6.059 14.07 -8.109 1 95.44 60 GLU B N 1
ATOM 2403 C CA . GLU B 1 60 ? -5.102 14.461 -9.141 1 95.44 60 GLU B CA 1
ATOM 2404 C C . GLU B 1 60 ? -3.793 14.953 -8.531 1 95.44 60 GLU B C 1
ATOM 2406 O O . GLU B 1 60 ? -3.648 16.141 -8.242 1 95.44 60 GLU B O 1
ATOM 2411 N N . PRO B 1 61 ? -2.818 14.125 -8.484 1 95.44 61 PRO B N 1
ATOM 2412 C CA . PRO B 1 61 ? -1.601 14.43 -7.73 1 95.44 61 PRO B CA 1
ATOM 2413 C C . PRO B 1 61 ? -0.894 15.688 -8.227 1 95.44 61 PRO B C 1
ATOM 2415 O O . PRO B 1 61 ? -0.33 16.438 -7.43 1 95.44 61 PRO B O 1
ATOM 2418 N N . SER B 1 62 ? -0.921 15.938 -9.5 1 95.25 62 SER B N 1
ATOM 2419 C CA . SER B 1 62 ? -0.281 17.125 -10.039 1 95.25 62 SER B CA 1
ATOM 2420 C C . SER B 1 62 ? -0.968 18.406 -9.539 1 95.25 62 SER B C 1
ATOM 2422 O O . SER B 1 62 ? -0.307 19.406 -9.273 1 95.25 62 SER B O 1
ATOM 2424 N N . VAL B 1 63 ? -2.27 18.328 -9.414 1 96.06 63 VAL B N 1
ATOM 2425 C CA . VAL B 1 63 ? -3.043 19.453 -8.891 1 96.06 63 VAL B CA 1
ATOM 2426 C C . VAL B 1 63 ? -2.682 19.688 -7.426 1 96.06 63 VAL B C 1
ATOM 2428 O O . VAL B 1 63 ? -2.545 20.828 -6.996 1 96.06 63 VAL B O 1
ATOM 2431 N N . ALA B 1 64 ? -2.496 18.625 -6.711 1 96.62 64 ALA B N 1
ATOM 2432 C CA . ALA B 1 64 ? -2.125 18.734 -5.301 1 96.62 64 ALA B CA 1
ATOM 2433 C C . ALA B 1 64 ? -0.77 19.406 -5.145 1 96.62 64 ALA B C 1
ATOM 2435 O O . ALA B 1 64 ? -0.604 20.281 -4.289 1 96.62 64 ALA B O 1
ATOM 2436 N N . GLU B 1 65 ? 0.158 19.047 -5.98 1 96.81 65 GLU B N 1
ATOM 2437 C CA . GLU B 1 65 ? 1.492 19.641 -5.93 1 96.81 65 GLU B CA 1
ATOM 2438 C C . GLU B 1 65 ? 1.452 21.125 -6.273 1 96.81 65 GLU B C 1
ATOM 2440 O O . GLU B 1 65 ? 2.094 21.938 -5.609 1 96.81 65 GLU B O 1
ATOM 2445 N N . MET B 1 66 ? 0.675 21.422 -7.266 1 97.25 66 MET B N 1
ATOM 2446 C CA . MET B 1 66 ? 0.54 22.812 -7.664 1 97.25 66 MET B CA 1
ATOM 2447 C C . MET B 1 66 ? -0.112 23.641 -6.559 1 97.25 66 MET B C 1
ATOM 2449 O O . MET B 1 66 ? 0.263 24.797 -6.332 1 97.25 66 MET B O 1
ATOM 2453 N N . THR B 1 67 ? -1.074 23.047 -5.953 1 97.88 67 THR B N 1
ATOM 2454 C CA . THR B 1 67 ? -1.754 23.703 -4.848 1 97.88 67 THR B CA 1
ATOM 2455 C C . THR B 1 67 ? -0.785 23.969 -3.699 1 97.88 67 THR B C 1
ATOM 2457 O O . THR B 1 67 ? -0.788 25.062 -3.121 1 97.88 67 THR B O 1
ATOM 2460 N N . LEU B 1 68 ? 0.049 23.016 -3.365 1 98.12 68 LEU B N 1
ATOM 2461 C CA . LEU B 1 68 ? 1.062 23.172 -2.33 1 98.12 68 LEU B CA 1
ATOM 2462 C C . LEU B 1 68 ? 2.037 24.297 -2.693 1 98.12 68 LEU B C 1
ATOM 2464 O O . LEU B 1 68 ? 2.387 25.109 -1.849 1 98.12 68 LEU B O 1
ATOM 2468 N N . ASP B 1 69 ? 2.438 24.312 -3.939 1 97.62 69 ASP B N 1
ATOM 2469 C CA . ASP B 1 69 ? 3.363 25.344 -4.398 1 97.62 69 ASP B CA 1
ATOM 2470 C C . ASP B 1 69 ? 2.756 26.734 -4.238 1 97.62 69 ASP B C 1
ATOM 2472 O O . ASP B 1 69 ? 3.436 27.672 -3.807 1 97.62 69 ASP B O 1
ATOM 2476 N N . ARG B 1 70 ? 1.539 26.828 -4.613 1 97.81 70 ARG B N 1
ATOM 2477 C CA . ARG B 1 70 ? 0.834 28.094 -4.453 1 97.81 70 ARG B CA 1
ATOM 2478 C C . ARG B 1 70 ? 0.751 28.5 -2.984 1 97.81 70 ARG B C 1
ATOM 2480 O O . ARG B 1 70 ? 0.972 29.656 -2.639 1 97.81 70 ARG B O 1
ATOM 2487 N N . ALA B 1 71 ? 0.427 27.547 -2.137 1 98.19 71 ALA B N 1
ATOM 2488 C CA . ALA B 1 71 ? 0.316 27.812 -0.704 1 98.19 71 ALA B CA 1
ATOM 2489 C C . ALA B 1 71 ? 1.647 28.281 -0.126 1 98.19 71 ALA B C 1
ATOM 2491 O O . ALA B 1 71 ? 1.684 29.203 0.692 1 98.19 71 ALA B O 1
ATOM 2492 N N . VAL B 1 72 ? 2.703 27.641 -0.552 1 97.88 72 VAL B N 1
ATOM 2493 C CA . VAL B 1 72 ? 4.039 27.984 -0.077 1 97.88 72 VAL B CA 1
ATOM 2494 C C . VAL B 1 72 ? 4.402 29.391 -0.544 1 97.88 72 VAL B C 1
ATOM 2496 O O . VAL B 1 72 ? 4.969 30.172 0.218 1 97.88 72 VAL B O 1
ATOM 2499 N N . LYS B 1 73 ? 4.086 29.688 -1.749 1 97.31 73 LYS B N 1
ATOM 2500 C CA . LYS B 1 73 ? 4.359 31 -2.301 1 97.31 73 LYS B CA 1
ATOM 2501 C C . LYS B 1 73 ? 3.611 32.094 -1.53 1 97.31 73 LYS B C 1
ATOM 2503 O O . LYS B 1 73 ? 4.168 33.156 -1.242 1 97.31 73 LYS B O 1
ATOM 2508 N N . GLU B 1 74 ? 2.436 31.828 -1.151 1 97.31 74 GLU B N 1
ATOM 2509 C CA . GLU B 1 74 ? 1.552 32.812 -0.549 1 97.31 74 GLU B CA 1
ATOM 2510 C C . GLU B 1 74 ? 1.779 32.938 0.956 1 97.31 74 GLU B C 1
ATOM 2512 O O . GLU B 1 74 ? 1.64 34 1.539 1 97.31 74 GLU B O 1
ATOM 2517 N N . ASN B 1 75 ? 2.072 31.812 1.601 1 97.31 75 ASN B N 1
ATOM 2518 C CA . ASN B 1 75 ? 2.014 31.781 3.059 1 97.31 75 ASN B CA 1
ATOM 2519 C C . ASN B 1 75 ? 3.352 31.359 3.664 1 97.31 75 ASN B C 1
ATOM 2521 O O . ASN B 1 75 ? 3.504 31.344 4.887 1 97.31 75 ASN B O 1
ATOM 2525 N N . GLY B 1 76 ? 4.352 31.062 2.768 1 96.44 76 GLY B N 1
ATOM 2526 C CA . GLY B 1 76 ? 5.656 30.625 3.246 1 96.44 76 GLY B CA 1
ATOM 2527 C C . GLY B 1 76 ? 5.789 29.125 3.35 1 96.44 76 GLY B C 1
ATOM 2528 O O . GLY B 1 76 ? 4.859 28.391 3.012 1 96.44 76 GLY B O 1
ATOM 2529 N N . PRO B 1 77 ? 6.949 28.656 3.779 1 97.12 77 PRO B N 1
ATOM 2530 C CA . PRO B 1 77 ? 7.215 27.219 3.863 1 97.12 77 PRO B CA 1
ATOM 2531 C C . PRO B 1 77 ? 6.293 26.516 4.852 1 97.12 77 PRO B C 1
ATOM 2533 O O . PRO B 1 77 ? 5.934 27.078 5.883 1 97.12 77 PRO B O 1
ATOM 2536 N N . VAL B 1 78 ? 6.012 25.281 4.582 1 98.31 78 VAL B N 1
ATOM 2537 C CA . VAL B 1 78 ? 5.109 24.5 5.41 1 98.31 78 VAL B CA 1
ATOM 2538 C C . VAL B 1 78 ? 5.855 23.969 6.633 1 98.31 78 VAL B C 1
ATOM 2540 O O . VAL B 1 78 ? 6.906 23.328 6.5 1 98.31 78 VAL B O 1
ATOM 2543 N N . ASP B 1 79 ? 5.281 24.219 7.75 1 98.19 79 ASP B N 1
ATOM 2544 C CA . ASP B 1 79 ? 5.852 23.719 9 1 98.19 79 ASP B CA 1
ATOM 2545 C C . ASP B 1 79 ? 5.242 22.375 9.391 1 98.19 79 ASP B C 1
ATOM 2547 O O . ASP B 1 79 ? 5.918 21.531 9.977 1 98.19 79 ASP B O 1
ATOM 2551 N N . ILE B 1 80 ? 3.965 22.219 9.141 1 98.5 80 ILE B N 1
ATOM 2552 C CA . ILE B 1 80 ? 3.244 20.984 9.43 1 98.5 80 ILE B CA 1
ATOM 2553 C C . ILE B 1 80 ? 2.416 20.578 8.219 1 98.5 80 ILE B C 1
ATOM 2555 O O . ILE B 1 80 ? 1.526 21.312 7.785 1 98.5 80 ILE B O 1
ATOM 2559 N N . LEU B 1 81 ? 2.756 19.5 7.637 1 98.62 81 LEU B N 1
ATOM 2560 C CA . LEU B 1 81 ? 1.933 18.875 6.602 1 98.62 81 LEU B CA 1
ATOM 2561 C C . LEU B 1 81 ? 1.016 17.812 7.199 1 98.62 81 LEU B C 1
ATOM 2563 O O . LEU B 1 81 ? 1.485 16.875 7.84 1 98.62 81 LEU B O 1
ATOM 2567 N N . ILE B 1 82 ? -0.287 17.984 7.051 1 98.44 82 ILE B N 1
ATOM 2568 C CA . ILE B 1 82 ? -1.252 17 7.535 1 98.44 82 ILE B CA 1
ATOM 2569 C C . ILE B 1 82 ? -1.989 16.375 6.355 1 98.44 82 ILE B C 1
ATOM 2571 O O . ILE B 1 82 ? -2.881 16.984 5.77 1 98.44 82 ILE B O 1
ATOM 2575 N N . ASN B 1 83 ? -1.578 15.203 6.023 1 97.62 83 ASN B N 1
ATOM 2576 C CA . ASN B 1 83 ? -2.25 14.406 5.004 1 97.62 83 ASN B CA 1
ATOM 2577 C C . ASN B 1 83 ? -3.471 13.688 5.57 1 97.62 83 ASN B C 1
ATOM 2579 O O . ASN B 1 83 ? -3.359 12.57 6.078 1 97.62 83 ASN B O 1
ATOM 2583 N N . ASN B 1 84 ? -4.605 14.281 5.359 1 95.25 84 ASN B N 1
ATOM 2584 C CA . ASN B 1 84 ? -5.84 13.766 5.941 1 95.25 84 ASN B CA 1
ATOM 2585 C C . ASN B 1 84 ? -6.844 13.367 4.867 1 95.25 84 ASN B C 1
ATOM 2587 O O . ASN B 1 84 ? -7.691 12.5 5.094 1 95.25 84 ASN B O 1
ATOM 2591 N N . ALA B 1 85 ? -6.727 13.969 3.682 1 91.44 85 ALA B N 1
ATOM 2592 C CA . ALA B 1 85 ? -7.668 13.648 2.611 1 91.44 85 ALA B CA 1
ATOM 2593 C C . ALA B 1 85 ? -7.66 12.156 2.307 1 91.44 85 ALA B C 1
ATOM 2595 O O . ALA B 1 85 ? -6.602 11.523 2.279 1 91.44 85 ALA B O 1
ATOM 2596 N N . GLY B 1 86 ? -8.844 11.617 2.148 1 88.5 86 GLY B N 1
ATOM 2597 C CA . GLY B 1 86 ? -8.984 10.203 1.812 1 88.5 86 GLY B CA 1
ATOM 2598 C C . GLY B 1 86 ? -10.398 9.828 1.413 1 88.5 86 GLY B C 1
ATOM 2599 O O . GLY B 1 86 ? -11.328 10.617 1.57 1 88.5 86 GLY B O 1
ATOM 2600 N N . MET B 1 87 ? -10.477 8.711 0.852 1 83.88 87 MET B N 1
ATOM 2601 C CA . MET B 1 87 ? -11.781 8.172 0.486 1 83.88 87 MET B CA 1
ATOM 2602 C C . MET B 1 87 ? -11.812 6.656 0.66 1 83.88 87 MET B C 1
ATOM 2604 O O . MET B 1 87 ? -10.766 6.02 0.775 1 83.88 87 MET B O 1
ATOM 2608 N N . GLN B 1 88 ? -13.055 6.203 0.827 1 79 88 GLN B N 1
ATOM 2609 C CA . GLN B 1 88 ? -13.289 4.766 0.938 1 79 88 GLN B CA 1
ATOM 2610 C C . GLN B 1 88 ? -14.203 4.266 -0.178 1 79 88 GLN B C 1
ATOM 2612 O O . GLN B 1 88 ? -14.969 5.043 -0.75 1 79 88 GLN B O 1
ATOM 2617 N N . ASN B 1 89 ? -13.898 3.104 -0.61 1 77.56 89 ASN B N 1
ATOM 2618 C CA . ASN B 1 89 ? -14.844 2.377 -1.452 1 77.56 89 ASN B CA 1
ATOM 2619 C C . ASN B 1 89 ? -15.219 1.033 -0.837 1 77.56 89 ASN B C 1
ATOM 2621 O O . ASN B 1 89 ? -14.375 0.351 -0.254 1 77.56 89 ASN B O 1
ATOM 2625 N N . ILE B 1 90 ? -16.516 0.793 -0.764 1 75 90 ILE B N 1
ATOM 2626 C CA . ILE B 1 90 ? -17.016 -0.483 -0.26 1 75 90 ILE B CA 1
ATOM 2627 C C . ILE B 1 90 ? -17.719 -1.24 -1.381 1 75 90 ILE B C 1
ATOM 2629 O O . ILE B 1 90 ? -18.781 -0.826 -1.844 1 75 90 ILE B O 1
ATOM 2633 N N . ASP B 1 91 ? -17.125 -2.279 -1.831 1 82.19 91 ASP B N 1
ATOM 2634 C CA . ASP B 1 91 ? -17.656 -3.115 -2.898 1 82.19 91 ASP B CA 1
ATOM 2635 C C . ASP B 1 91 ? -16.953 -4.469 -2.949 1 82.19 91 ASP B C 1
ATOM 2637 O O . ASP B 1 91 ? -15.914 -4.656 -2.318 1 82.19 91 ASP B O 1
ATOM 2641 N N . ARG B 1 92 ? -17.688 -5.41 -3.664 1 85.31 92 ARG B N 1
ATOM 2642 C CA . ARG B 1 92 ? -16.953 -6.625 -4.004 1 85.31 92 ARG B CA 1
ATOM 2643 C C . ARG B 1 92 ? -15.75 -6.309 -4.883 1 85.31 92 ARG B C 1
ATOM 2645 O O . ARG B 1 92 ? -15.836 -5.461 -5.777 1 85.31 92 ARG B O 1
ATOM 2652 N N . PHE B 1 93 ? -14.688 -7.055 -4.625 1 88.69 93 PHE B N 1
ATOM 2653 C CA . PHE B 1 93 ? -13.43 -6.762 -5.305 1 88.69 93 PHE B CA 1
ATOM 2654 C C . PHE B 1 93 ? -13.617 -6.797 -6.816 1 88.69 93 PHE B C 1
ATOM 2656 O O . PHE B 1 93 ? -13.164 -5.898 -7.527 1 88.69 93 PHE B O 1
ATOM 2663 N N . GLU B 1 94 ? -14.352 -7.766 -7.289 1 86.69 94 GLU B N 1
ATOM 2664 C CA . GLU B 1 94 ? -14.492 -7.953 -8.734 1 86.69 94 GLU B CA 1
ATOM 2665 C C . GLU B 1 94 ? -15.422 -6.906 -9.336 1 86.69 94 GLU B C 1
ATOM 2667 O O . GLU B 1 94 ? -15.469 -6.738 -10.555 1 86.69 94 GLU B O 1
ATOM 2672 N N . ALA B 1 95 ? -16.141 -6.219 -8.531 1 86.06 95 ALA B N 1
ATOM 2673 C CA . ALA B 1 95 ? -17.094 -5.223 -9.008 1 86.06 95 ALA B CA 1
ATOM 2674 C C . ALA B 1 95 ? -16.469 -3.832 -9.039 1 86.06 95 ALA B C 1
ATOM 2676 O O . ALA B 1 95 ? -17.016 -2.91 -9.641 1 86.06 95 ALA B O 1
ATOM 2677 N N . ILE B 1 96 ? -15.312 -3.701 -8.406 1 87.94 96 ILE B N 1
ATOM 2678 C CA . ILE B 1 96 ? -14.633 -2.41 -8.383 1 87.94 96 ILE B CA 1
ATOM 2679 C C . ILE B 1 96 ? -14.062 -2.096 -9.766 1 87.94 96 ILE B C 1
ATOM 2681 O O . ILE B 1 96 ? -13.367 -2.92 -10.359 1 87.94 96 ILE B O 1
ATOM 2685 N N . LYS B 1 97 ? -14.453 -0.933 -10.273 1 91.31 97 LYS B N 1
ATOM 2686 C CA . LYS B 1 97 ? -13.875 -0.496 -11.547 1 91.31 97 LYS B CA 1
ATOM 2687 C C . LYS B 1 97 ? -12.422 -0.058 -11.367 1 91.31 97 LYS B C 1
ATOM 2689 O O . LYS B 1 97 ? -12.078 0.566 -10.359 1 91.31 97 LYS B O 1
ATOM 2694 N N . ASN B 1 98 ? -11.586 -0.364 -12.367 1 91.31 98 ASN B N 1
ATOM 2695 C CA . ASN B 1 98 ? -10.18 0.017 -12.312 1 91.31 98 ASN B CA 1
ATOM 2696 C C . ASN B 1 98 ? -10.016 1.518 -12.094 1 91.31 98 ASN B C 1
ATOM 2698 O O . ASN B 1 98 ? -9.133 1.945 -11.336 1 91.31 98 ASN B O 1
ATOM 2702 N N . GLU B 1 99 ? -10.805 2.246 -12.703 1 91.31 99 GLU B N 1
ATOM 2703 C CA . GLU B 1 99 ? -10.711 3.699 -12.609 1 91.31 99 GLU B CA 1
ATOM 2704 C C . GLU B 1 99 ? -10.992 4.18 -11.188 1 91.31 99 GLU B C 1
ATOM 2706 O O . GLU B 1 99 ? -10.344 5.109 -10.703 1 91.31 99 GLU B O 1
ATOM 2711 N N . ASP B 1 100 ? -11.938 3.547 -10.547 1 91.06 100 ASP B N 1
ATOM 2712 C CA . ASP B 1 100 ? -12.281 3.898 -9.172 1 91.06 100 ASP B CA 1
ATOM 2713 C C . ASP B 1 100 ? -11.156 3.514 -8.211 1 91.06 100 ASP B C 1
ATOM 2715 O O . ASP B 1 100 ? -10.828 4.27 -7.293 1 91.06 100 ASP B O 1
ATOM 2719 N N . ALA B 1 101 ? -10.617 2.398 -8.453 1 91.62 101 ALA B N 1
ATOM 2720 C CA . ALA B 1 101 ? -9.484 1.946 -7.652 1 91.62 101 ALA B CA 1
ATOM 2721 C C . ALA B 1 101 ? -8.297 2.889 -7.805 1 91.62 101 ALA B C 1
ATOM 2723 O O . ALA B 1 101 ? -7.645 3.242 -6.816 1 91.62 101 ALA B O 1
ATOM 2724 N N . ASP B 1 102 ? -8.062 3.268 -9.031 1 92.62 102 ASP B N 1
ATOM 2725 C CA . ASP B 1 102 ? -6.957 4.18 -9.312 1 92.62 102 ASP B CA 1
ATOM 2726 C C . ASP B 1 102 ? -7.156 5.52 -8.609 1 92.62 102 ASP B C 1
ATOM 2728 O O . ASP B 1 102 ? -6.219 6.07 -8.031 1 92.62 102 ASP B O 1
ATOM 2732 N N . LYS B 1 103 ? -8.328 6.004 -8.727 1 93.12 103 LYS B N 1
ATOM 2733 C CA . LYS B 1 103 ? -8.648 7.281 -8.094 1 93.12 103 LYS B CA 1
ATOM 2734 C C . LYS B 1 103 ? -8.445 7.211 -6.578 1 93.12 103 LYS B C 1
ATOM 2736 O O . LYS B 1 103 ? -7.883 8.125 -5.98 1 93.12 103 LYS B O 1
ATOM 2741 N N . LEU B 1 104 ? -8.883 6.152 -5.988 1 93.12 104 LEU B N 1
ATOM 2742 C CA . LEU B 1 104 ? -8.742 5.934 -4.551 1 93.12 104 LEU B CA 1
ATOM 2743 C C . LEU B 1 104 ? -7.277 5.898 -4.145 1 93.12 104 LEU B C 1
ATOM 2745 O O . LEU B 1 104 ? -6.879 6.574 -3.193 1 93.12 104 LEU B O 1
ATOM 2749 N N . PHE B 1 105 ? -6.52 5.207 -4.895 1 93.75 105 PHE B N 1
ATOM 2750 C CA . PHE B 1 105 ? -5.109 5.055 -4.555 1 93.75 105 PHE B CA 1
ATOM 2751 C C . PHE B 1 105 ? -4.359 6.367 -4.758 1 93.75 105 PHE B C 1
ATOM 2753 O O . PHE B 1 105 ? -3.457 6.699 -3.988 1 93.75 105 PHE B O 1
ATOM 2760 N N . LYS B 1 106 ? -4.73 7.055 -5.793 1 95.12 106 LYS B N 1
ATOM 2761 C CA . LYS B 1 106 ? -4.121 8.359 -6.023 1 95.12 106 LYS B CA 1
ATOM 2762 C C . LYS B 1 106 ? -4.371 9.297 -4.852 1 95.12 106 LYS B C 1
ATOM 2764 O O . LYS B 1 106 ? -3.443 9.938 -4.348 1 95.12 106 LYS B O 1
ATOM 2769 N N . LEU B 1 107 ? -5.531 9.359 -4.41 1 95.19 107 LEU B N 1
ATOM 2770 C CA . LEU B 1 107 ? -5.914 10.266 -3.334 1 95.19 107 LEU B CA 1
ATOM 2771 C C . LEU B 1 107 ? -5.301 9.828 -2.008 1 95.19 107 LEU B C 1
ATOM 2773 O O . LEU B 1 107 ? -4.75 10.656 -1.272 1 95.19 107 LEU B O 1
ATOM 2777 N N . ASN B 1 108 ? -5.355 8.516 -1.726 1 94.19 108 ASN B N 1
ATOM 2778 C CA . ASN B 1 108 ? -5.02 8 -0.403 1 94.19 108 ASN B CA 1
ATOM 2779 C C . ASN B 1 108 ? -3.514 7.805 -0.243 1 94.19 108 ASN B C 1
ATOM 2781 O O . ASN B 1 108 ? -3.004 7.773 0.878 1 94.19 108 ASN B O 1
ATOM 2785 N N . TYR B 1 109 ? -2.859 7.625 -1.297 1 94.69 109 TYR B N 1
ATOM 2786 C CA . TYR B 1 109 ? -1.454 7.258 -1.165 1 94.69 109 TYR B CA 1
ATOM 2787 C C . TYR B 1 109 ? -0.57 8.164 -2.018 1 94.69 109 TYR B C 1
ATOM 2789 O O . TYR B 1 109 ? 0.351 8.805 -1.507 1 94.69 109 TYR B O 1
ATOM 2797 N N . THR B 1 110 ? -0.835 8.227 -3.352 1 96 110 THR B N 1
ATOM 2798 C CA . THR B 1 110 ? 0.048 8.93 -4.277 1 96 110 THR B CA 1
ATOM 2799 C C . THR B 1 110 ? 0.159 10.406 -3.902 1 96 110 THR B C 1
ATOM 2801 O O . THR B 1 110 ? 1.263 10.953 -3.828 1 96 110 THR B O 1
ATOM 2804 N N . THR B 1 111 ? -0.962 11.023 -3.691 1 96.88 111 THR B N 1
ATOM 2805 C CA . THR B 1 111 ? -0.985 12.453 -3.393 1 96.88 111 THR B CA 1
ATOM 2806 C C . THR B 1 111 ? -0.231 12.75 -2.098 1 96.88 111 THR B C 1
ATOM 2808 O O . THR B 1 111 ? 0.693 13.562 -2.084 1 96.88 111 THR B O 1
ATOM 2811 N N . PRO B 1 112 ? -0.536 12.062 -1.003 1 97.06 112 PRO B N 1
ATOM 2812 C CA . PRO B 1 112 ? 0.245 12.312 0.211 1 97.06 112 PRO B CA 1
ATOM 2813 C C . PRO B 1 112 ? 1.743 12.102 0.003 1 97.06 112 PRO B C 1
ATOM 2815 O O . PRO B 1 112 ? 2.557 12.859 0.543 1 97.06 112 PRO B O 1
ATOM 2818 N N . THR B 1 113 ? 2.102 11.07 -0.728 1 95.94 113 THR B N 1
ATOM 2819 C CA . THR B 1 113 ? 3.504 10.758 -0.987 1 95.94 113 THR B CA 1
ATOM 2820 C C . THR B 1 113 ? 4.184 11.906 -1.731 1 95.94 113 THR B C 1
ATOM 2822 O O . THR B 1 113 ? 5.281 12.328 -1.362 1 95.94 113 THR B O 1
ATOM 2825 N N . ARG B 1 114 ? 3.555 12.406 -2.727 1 96.38 114 ARG B N 1
ATOM 2826 C CA . ARG B 1 114 ? 4.133 13.477 -3.529 1 96.38 114 ARG B CA 1
ATOM 2827 C C . ARG B 1 114 ? 4.223 14.773 -2.73 1 96.38 114 ARG B C 1
ATOM 2829 O O . ARG B 1 114 ? 5.18 15.539 -2.877 1 96.38 114 ARG B O 1
ATOM 2836 N N . LEU B 1 115 ? 3.238 15.055 -1.931 1 97.5 115 LEU B N 1
ATOM 2837 C CA . LEU B 1 115 ? 3.277 16.234 -1.081 1 97.5 115 LEU B CA 1
ATOM 2838 C C . LEU B 1 115 ? 4.43 16.156 -0.088 1 97.5 115 LEU B C 1
ATOM 2840 O O . LEU B 1 115 ? 5.129 17.156 0.143 1 97.5 115 LEU B O 1
ATOM 2844 N N . MET B 1 116 ? 4.621 14.977 0.513 1 96.94 116 MET B N 1
ATOM 2845 C CA . MET B 1 116 ? 5.734 14.781 1.435 1 96.94 116 MET B CA 1
ATOM 2846 C C . MET B 1 116 ? 7.07 15.016 0.733 1 96.94 116 MET B C 1
ATOM 2848 O O . MET B 1 116 ? 7.957 15.672 1.279 1 96.94 116 MET B O 1
ATOM 2852 N N . ARG B 1 117 ? 7.164 14.461 -0.451 1 95.31 117 ARG B N 1
ATOM 2853 C CA . ARG B 1 117 ? 8.398 14.633 -1.218 1 95.31 117 ARG B CA 1
ATOM 2854 C C . ARG B 1 117 ? 8.664 16.109 -1.508 1 95.31 117 ARG B C 1
ATOM 2856 O O . ARG B 1 117 ? 9.82 16.531 -1.542 1 95.31 117 ARG B O 1
ATOM 2863 N N . ARG B 1 118 ? 7.621 16.812 -1.69 1 94.88 118 ARG B N 1
ATOM 2864 C CA . ARG B 1 118 ? 7.73 18.219 -2.066 1 94.88 118 ARG B CA 1
ATOM 2865 C C . ARG B 1 118 ? 8.141 19.078 -0.874 1 94.88 118 ARG B C 1
ATOM 2867 O O . ARG B 1 118 ? 8.891 20.047 -1.026 1 94.88 118 ARG B O 1
ATOM 2874 N N . VAL B 1 119 ? 7.742 18.797 0.325 1 96.88 119 VAL B N 1
ATOM 2875 C CA . VAL B 1 119 ? 7.969 19.656 1.475 1 96.88 119 VAL B CA 1
ATOM 2876 C C . VAL B 1 119 ? 9.273 19.266 2.168 1 96.88 119 VAL B C 1
ATOM 2878 O O . VAL B 1 119 ? 9.875 20.078 2.879 1 96.88 119 VAL B O 1
ATOM 2881 N N . LEU B 1 120 ? 9.742 18.047 2.012 1 95.5 120 LEU B N 1
ATOM 2882 C CA . LEU B 1 120 ? 10.805 17.453 2.803 1 95.5 120 LEU B CA 1
ATOM 2883 C C . LEU B 1 120 ? 12.117 18.219 2.615 1 95.5 120 LEU B C 1
ATOM 2885 O O . LEU B 1 120 ? 12.797 18.531 3.592 1 95.5 120 LEU B O 1
ATOM 2889 N N . PRO B 1 121 ? 12.469 18.547 1.346 1 94.94 121 PRO B N 1
ATOM 2890 C CA . PRO B 1 121 ? 13.75 19.234 1.16 1 94.94 121 PRO B CA 1
ATOM 2891 C C . PRO B 1 121 ? 13.852 20.531 1.959 1 94.94 121 PRO B C 1
ATOM 2893 O O . PRO B 1 121 ? 14.875 20.781 2.605 1 94.94 121 PRO B O 1
ATOM 2896 N N . GLU B 1 122 ? 12.836 21.281 1.967 1 95.62 122 GLU B N 1
ATOM 2897 C CA . GLU B 1 122 ? 12.859 22.547 2.703 1 95.62 122 GLU B CA 1
ATOM 2898 C C . GLU B 1 122 ? 12.836 22.312 4.211 1 95.62 122 GLU B C 1
ATOM 2900 O O . GLU B 1 122 ? 13.484 23.031 4.969 1 95.62 122 GLU B O 1
ATOM 2905 N N . MET B 1 123 ? 12.094 21.328 4.703 1 96.94 123 MET B N 1
ATOM 2906 C CA . MET B 1 123 ? 12.07 20.969 6.117 1 96.94 123 MET B CA 1
ATOM 2907 C C . MET B 1 123 ? 13.453 20.516 6.586 1 96.94 123 MET B C 1
ATOM 2909 O O . MET B 1 123 ? 13.883 20.875 7.684 1 96.94 123 MET B O 1
ATOM 2913 N N . LEU B 1 124 ? 14.078 19.766 5.715 1 94.69 124 LEU B N 1
ATOM 2914 C CA . LEU B 1 124 ? 15.414 19.281 6.039 1 94.69 124 LEU B CA 1
ATOM 2915 C C . LEU B 1 124 ? 16.406 20.438 6.102 1 94.69 124 LEU B C 1
ATOM 2917 O O . LEU B 1 124 ? 17.234 20.516 7.016 1 94.69 124 LEU B O 1
ATOM 2921 N N . LYS B 1 125 ? 16.297 21.344 5.168 1 95.06 125 LYS B N 1
ATOM 2922 C CA . LYS B 1 125 ? 17.172 22.516 5.113 1 95.06 125 LYS B CA 1
ATOM 2923 C C . LYS B 1 125 ? 17.047 23.359 6.375 1 95.06 125 LYS B C 1
ATOM 2925 O O . LYS B 1 125 ? 18.047 23.828 6.926 1 95.06 125 LYS B O 1
ATOM 2930 N N . ARG B 1 126 ? 15.875 23.531 6.871 1 95.62 126 ARG B N 1
ATOM 2931 C CA . ARG B 1 126 ? 15.625 24.375 8.039 1 95.62 126 ARG B CA 1
ATOM 2932 C C . ARG B 1 126 ? 15.711 23.562 9.328 1 95.62 126 ARG B C 1
ATOM 2934 O O . ARG B 1 126 ? 15.594 24.109 10.422 1 95.62 126 ARG B O 1
ATOM 2941 N N . SER B 1 127 ? 15.797 22.234 9.258 1 95.81 127 SER B N 1
ATOM 2942 C CA . SER B 1 127 ? 15.875 21.297 10.383 1 95.81 127 SER B CA 1
ATOM 2943 C C . SER B 1 127 ? 14.656 21.422 11.289 1 95.81 127 SER B C 1
ATOM 2945 O O . SER B 1 127 ? 14.789 21.469 12.508 1 95.81 127 SER B O 1
ATOM 2947 N N . SER B 1 128 ? 13.586 21.625 10.625 1 96 128 SER B N 1
ATOM 2948 C CA . SER B 1 128 ? 12.32 21.719 11.344 1 96 128 SER B CA 1
ATOM 2949 C C . SER B 1 128 ? 11.141 21.359 10.438 1 96 128 SER B C 1
ATOM 2951 O O . SER B 1 128 ? 11.148 21.688 9.25 1 96 128 SER B O 1
ATOM 2953 N N . GLY B 1 129 ? 10.219 20.641 11 1 97.25 129 GLY B N 1
ATOM 2954 C CA . GLY B 1 129 ? 9.031 20.266 10.258 1 97.25 129 GLY B CA 1
ATOM 2955 C C . GLY B 1 129 ? 8.359 19.016 10.805 1 97.25 129 GLY B C 1
ATOM 2956 O O . GLY B 1 129 ? 9 18.203 11.484 1 97.25 129 GLY B O 1
ATOM 2957 N N . ALA B 1 130 ? 7.078 18.953 10.586 1 98 130 ALA B N 1
ATOM 2958 C CA . ALA B 1 130 ? 6.297 17.797 11 1 98 130 ALA B CA 1
ATOM 2959 C C . ALA B 1 130 ? 5.398 17.297 9.859 1 98 130 ALA B C 1
ATOM 2961 O O . ALA B 1 130 ? 4.812 18.109 9.133 1 98 130 ALA B O 1
ATOM 2962 N N . ILE B 1 131 ? 5.418 16.078 9.711 1 98.06 131 ILE B N 1
ATOM 2963 C CA . ILE B 1 131 ? 4.527 15.422 8.758 1 98.06 131 ILE B CA 1
ATOM 2964 C C . ILE B 1 131 ? 3.59 14.469 9.492 1 98.06 131 ILE B C 1
ATOM 2966 O O . ILE B 1 131 ? 4.043 13.562 10.195 1 98.06 131 ILE B O 1
ATOM 2970 N N . ILE B 1 132 ? 2.289 14.711 9.391 1 97.81 132 ILE B N 1
ATOM 2971 C CA . ILE B 1 132 ? 1.257 13.898 10.023 1 97.81 132 ILE B CA 1
ATOM 2972 C C . ILE B 1 132 ? 0.43 13.188 8.953 1 97.81 132 ILE B C 1
ATOM 2974 O O . ILE B 1 132 ? -0.184 13.836 8.102 1 97.81 132 ILE B O 1
ATOM 2978 N N . ASN B 1 133 ? 0.483 11.906 8.938 1 96.06 133 ASN B N 1
ATOM 2979 C CA . ASN B 1 133 ? -0.277 11.094 8 1 96.06 133 ASN B CA 1
ATOM 2980 C C . ASN B 1 133 ? -1.446 10.391 8.688 1 96.06 133 ASN B C 1
ATOM 2982 O O . ASN B 1 133 ? -1.251 9.641 9.641 1 96.06 133 ASN B O 1
ATOM 2986 N N . ILE B 1 134 ? -2.639 10.625 8.164 1 93.94 134 ILE B N 1
ATOM 2987 C CA . ILE B 1 134 ? -3.822 9.953 8.688 1 93.94 134 ILE B CA 1
ATOM 2988 C C . ILE B 1 134 ? -4.055 8.648 7.93 1 93.94 134 ILE B C 1
ATOM 2990 O O . ILE B 1 134 ? -4.609 8.656 6.828 1 93.94 134 ILE B O 1
ATOM 2994 N N . ALA B 1 135 ? -3.643 7.586 8.523 1 89.31 135 ALA B N 1
ATOM 2995 C CA . ALA B 1 135 ? -3.857 6.254 7.965 1 89.31 135 ALA B CA 1
ATOM 2996 C C . ALA B 1 135 ? -5.18 5.664 8.445 1 89.31 135 ALA B C 1
ATOM 2998 O O . ALA B 1 135 ? -6.23 6.293 8.32 1 89.31 135 ALA B O 1
ATOM 2999 N N . SER B 1 136 ? -5.191 4.387 8.727 1 73.38 136 SER B N 1
ATOM 3000 C CA . SER B 1 136 ? -6.391 3.721 9.227 1 73.38 136 SER B CA 1
ATOM 3001 C C . SER B 1 136 ? -6.043 2.414 9.938 1 73.38 136 SER B C 1
ATOM 3003 O O . SER B 1 136 ? -4.992 1.822 9.68 1 73.38 136 SER B O 1
ATOM 3005 N N . LEU B 1 137 ? -6.926 2.146 10.805 1 58.66 137 LEU B N 1
ATOM 3006 C CA . LEU B 1 137 ? -6.832 0.804 11.367 1 58.66 137 LEU B CA 1
ATOM 3007 C C . LEU B 1 137 ? -7.035 -0.252 10.289 1 58.66 137 LEU B C 1
ATOM 3009 O O . LEU B 1 137 ? -6.512 -1.365 10.398 1 58.66 137 LEU B O 1
ATOM 3013 N N . GLY B 1 138 ? -7.797 0.081 9.352 1 51.53 138 GLY B N 1
ATOM 3014 C CA . GLY B 1 138 ? -7.988 -0.799 8.211 1 51.53 138 GLY B CA 1
ATOM 3015 C C . GLY B 1 138 ? -6.695 -1.129 7.492 1 51.53 138 GLY B C 1
ATOM 3016 O O . GLY B 1 138 ? -6.621 -2.125 6.77 1 51.53 138 GLY B O 1
ATOM 3017 N N . GLY B 1 139 ? -5.746 -0.425 7.609 1 47.28 139 GLY B N 1
ATOM 3018 C CA . GLY B 1 139 ? -4.422 -0.689 7.07 1 47.28 139 GLY B CA 1
ATOM 3019 C C . GLY B 1 139 ? -3.67 -1.76 7.836 1 47.28 139 GLY B C 1
ATOM 3020 O O . GLY B 1 139 ? -2.688 -2.314 7.34 1 47.28 139 GLY B O 1
ATOM 3021 N N . ILE B 1 140 ? -4.238 -1.956 8.922 1 46.25 140 ILE B N 1
ATOM 3022 C CA . ILE B 1 140 ? -3.637 -2.965 9.789 1 46.25 140 ILE B CA 1
ATOM 3023 C C . ILE B 1 140 ? -4.477 -4.238 9.758 1 46.25 140 ILE B C 1
ATOM 302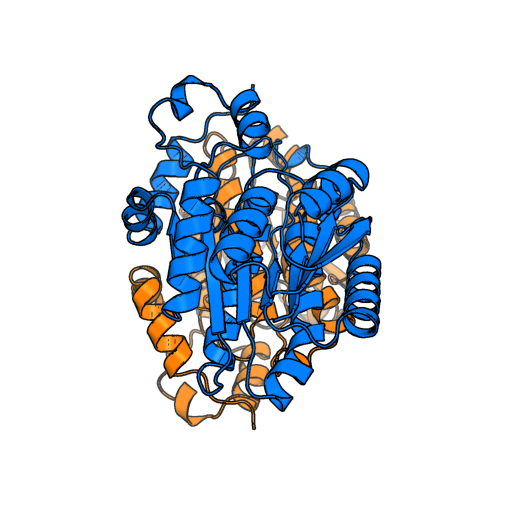5 O O . ILE B 1 140 ? -3.934 -5.348 9.734 1 46.25 140 ILE B O 1
ATOM 3029 N N . THR B 1 141 ? -5.758 -3.98 9.727 1 47.84 141 THR B N 1
ATOM 3030 C CA . THR B 1 141 ? -6.684 -5.109 9.672 1 47.84 141 THR B CA 1
ATOM 3031 C C . THR B 1 141 ? -7.5 -5.074 8.383 1 47.84 141 THR B C 1
ATOM 3033 O O . THR B 1 141 ? -8.5 -4.359 8.289 1 47.84 141 THR B O 1
ATOM 3036 N N . PRO B 1 142 ? -7.012 -5.867 7.5 1 52.44 142 PRO B N 1
ATOM 3037 C CA . PRO B 1 142 ? -7.758 -5.863 6.238 1 52.44 142 PRO B CA 1
ATOM 3038 C C . PRO B 1 142 ? -9.188 -6.359 6.398 1 52.44 142 PRO B C 1
ATOM 3040 O O . PRO B 1 142 ? -9.43 -7.344 7.102 1 52.44 142 PRO B O 1
ATOM 3043 N N . THR B 1 143 ? -10.086 -5.504 5.926 1 55.34 143 THR B N 1
ATOM 3044 C CA . THR B 1 143 ? -11.516 -5.77 6.051 1 55.34 143 THR B CA 1
ATOM 3045 C C . THR B 1 143 ? -12.102 -6.203 4.715 1 55.34 143 THR B C 1
ATOM 3047 O O . THR B 1 143 ? -11.875 -5.559 3.689 1 55.34 143 THR B O 1
ATOM 3050 N N . PRO B 1 144 ? -12.844 -7.215 4.777 1 62.78 144 PRO B N 1
ATOM 3051 C CA . PRO B 1 144 ? -13.531 -7.625 3.545 1 62.78 144 PRO B CA 1
ATOM 3052 C C . PRO B 1 144 ? -14.375 -6.508 2.939 1 62.78 144 PRO B C 1
ATOM 3054 O O . PRO B 1 144 ? -14.977 -5.723 3.67 1 62.78 144 PRO B O 1
ATOM 3057 N N . PHE B 1 145 ? -14.359 -6.332 1.636 1 71.12 145 PHE B N 1
ATOM 3058 C CA . PHE B 1 145 ? -15.148 -5.402 0.836 1 71.12 145 PHE B CA 1
ATOM 3059 C C . PHE B 1 145 ? -14.523 -4.012 0.853 1 71.12 145 PHE B C 1
ATOM 3061 O O . PHE B 1 145 ? -15.055 -3.08 0.244 1 71.12 145 PHE B O 1
ATOM 3068 N N . MET B 1 146 ? -13.438 -3.994 1.571 1 73.75 146 MET B N 1
ATOM 3069 C CA . MET B 1 146 ? -12.68 -2.746 1.603 1 73.75 146 MET B CA 1
ATOM 3070 C C . MET B 1 146 ? -11.227 -2.984 1.229 1 73.75 146 MET B C 1
ATOM 3072 O O . MET B 1 146 ? -10.32 -2.365 1.799 1 73.75 146 MET B O 1
ATOM 3076 N N . SER B 1 147 ? -11.094 -3.861 0.35 1 81 147 SER B N 1
ATOM 3077 C CA . SER B 1 147 ? -9.758 -4.367 0.039 1 81 147 SER B CA 1
ATOM 3078 C C . SER B 1 147 ? -8.852 -3.256 -0.477 1 81 147 SER B C 1
ATOM 3080 O O . SER B 1 147 ? -7.738 -3.082 0.012 1 81 147 SER B O 1
ATOM 3082 N N . GLU B 1 148 ? -9.352 -2.465 -1.384 1 85.88 148 GLU B N 1
ATOM 3083 C CA . GLU B 1 148 ? -8.523 -1.428 -1.988 1 85.88 148 GLU B CA 1
ATOM 3084 C C . GLU B 1 148 ? -8.234 -0.305 -0.995 1 85.88 148 GLU B C 1
ATOM 3086 O O . GLU B 1 148 ? -7.133 0.247 -0.977 1 85.88 148 GLU B O 1
ATOM 3091 N N . TYR B 1 149 ? -9.211 0.023 -0.225 1 84.56 149 TYR B N 1
ATOM 3092 C CA . TYR B 1 149 ? -9.023 1.027 0.815 1 84.56 149 TYR B CA 1
ATOM 3093 C C . TYR B 1 149 ? -7.957 0.584 1.812 1 84.56 149 TYR B C 1
ATOM 3095 O O . TYR B 1 149 ? -7.02 1.33 2.102 1 84.56 149 TYR B O 1
ATOM 3103 N N . CYS B 1 150 ? -8.117 -0.617 2.264 1 82.62 150 CYS B N 1
ATOM 3104 C CA . CYS B 1 150 ? -7.164 -1.164 3.227 1 82.62 150 CYS B CA 1
ATOM 3105 C C . CYS B 1 150 ? -5.754 -1.192 2.648 1 82.62 150 CYS B C 1
ATOM 3107 O O . CYS B 1 150 ? -4.789 -0.85 3.334 1 82.62 150 CYS B O 1
ATOM 3109 N N . ALA B 1 151 ? -5.699 -1.559 1.45 1 88.19 151 ALA B N 1
ATOM 3110 C CA . ALA B 1 151 ? -4.402 -1.613 0.778 1 88.19 151 ALA B CA 1
ATOM 3111 C C . ALA B 1 151 ? -3.766 -0.229 0.705 1 88.19 151 ALA B C 1
ATOM 3113 O O . ALA B 1 151 ? -2.57 -0.075 0.964 1 88.19 151 ALA B O 1
ATOM 3114 N N . SER B 1 152 ? -4.523 0.759 0.378 1 90.56 152 SER B N 1
ATOM 3115 C CA . SER B 1 152 ? -4.016 2.119 0.234 1 90.56 152 SER B CA 1
ATOM 3116 C C . SER B 1 152 ? -3.518 2.668 1.567 1 90.56 152 SER B C 1
ATOM 3118 O O . SER B 1 152 ? -2.467 3.311 1.628 1 90.56 152 SER B O 1
ATOM 3120 N N . LYS B 1 153 ? -4.238 2.426 2.527 1 87.69 153 LYS B N 1
ATOM 3121 C CA . LYS B 1 153 ? -3.869 2.93 3.848 1 87.69 153 LYS B CA 1
ATOM 3122 C C . LYS B 1 153 ? -2.684 2.158 4.418 1 87.69 153 LYS B C 1
ATOM 3124 O O . LYS B 1 153 ? -1.855 2.723 5.137 1 87.69 153 LYS B O 1
ATOM 3129 N N . ALA B 1 154 ? -2.641 0.892 4.141 1 84.56 154 ALA B N 1
ATOM 3130 C CA . ALA B 1 154 ? -1.46 0.114 4.512 1 84.56 154 ALA B CA 1
ATOM 3131 C C . ALA B 1 154 ? -0.207 0.668 3.838 1 84.56 154 ALA B C 1
ATOM 3133 O O . ALA B 1 154 ? 0.854 0.749 4.461 1 84.56 154 ALA B O 1
ATOM 3134 N N . ALA B 1 155 ? -0.385 0.969 2.631 1 90.31 155 ALA B N 1
ATOM 3135 C CA . ALA B 1 155 ? 0.731 1.548 1.887 1 90.31 155 ALA B CA 1
ATOM 3136 C C . ALA B 1 155 ? 1.201 2.852 2.527 1 90.31 155 ALA B C 1
ATOM 3138 O O . ALA B 1 155 ? 2.398 3.043 2.75 1 90.31 155 ALA B O 1
ATOM 3139 N N . LEU B 1 156 ? 0.284 3.68 2.83 1 91.38 156 LEU B N 1
ATOM 3140 C CA . LEU B 1 156 ? 0.617 4.969 3.428 1 91.38 156 LEU B CA 1
ATOM 3141 C C . LEU B 1 156 ? 1.298 4.777 4.781 1 91.38 156 LEU B C 1
ATOM 3143 O O . LEU B 1 156 ? 2.297 5.438 5.074 1 91.38 156 LEU B O 1
ATOM 3147 N N . ALA B 1 157 ? 0.725 3.928 5.555 1 86.31 157 ALA B N 1
ATOM 3148 C CA . ALA B 1 157 ? 1.298 3.656 6.871 1 86.31 157 ALA B CA 1
ATOM 3149 C C . ALA B 1 157 ? 2.727 3.135 6.75 1 86.31 157 ALA B C 1
ATOM 3151 O O . ALA B 1 157 ? 3.623 3.586 7.469 1 86.31 157 ALA B O 1
ATOM 3152 N N . SER B 1 158 ? 2.912 2.209 5.883 1 85.06 158 SER B N 1
ATOM 3153 C CA . SER B 1 158 ? 4.234 1.631 5.668 1 85.06 158 SER B CA 1
ATOM 3154 C C . SER B 1 158 ? 5.238 2.693 5.227 1 85.06 158 SER B C 1
ATOM 3156 O O . SER B 1 158 ? 6.363 2.734 5.727 1 85.06 158 SER B O 1
ATOM 3158 N N . LEU B 1 159 ? 4.82 3.504 4.324 1 88.69 159 LEU B N 1
ATOM 3159 C CA . LEU B 1 159 ? 5.68 4.582 3.85 1 88.69 159 LEU B CA 1
ATOM 3160 C C . LEU B 1 159 ? 6.051 5.523 4.988 1 88.69 159 LEU B C 1
ATOM 3162 O O . LEU B 1 159 ? 7.223 5.871 5.156 1 88.69 159 LEU B O 1
ATOM 3166 N N . ALA B 1 160 ? 5.066 5.906 5.734 1 88.88 160 ALA B N 1
ATOM 3167 C CA . ALA B 1 160 ? 5.258 6.855 6.828 1 88.88 160 ALA B CA 1
ATOM 3168 C C . ALA B 1 160 ? 6.246 6.312 7.855 1 88.88 160 ALA B C 1
ATOM 3170 O O . ALA B 1 160 ? 7.145 7.031 8.297 1 88.88 160 ALA B O 1
ATOM 3171 N N . VAL B 1 161 ? 6.074 5.098 8.141 1 82.81 161 VAL B N 1
ATOM 3172 C CA . VAL B 1 161 ? 6.941 4.461 9.125 1 82.81 161 VAL B CA 1
ATOM 3173 C C . VAL B 1 161 ? 8.367 4.367 8.578 1 82.81 161 VAL B C 1
ATOM 3175 O O . VAL B 1 161 ? 9.328 4.625 9.305 1 82.81 161 VAL B O 1
ATOM 3178 N N . ALA B 1 162 ? 8.5 4.004 7.344 1 82.75 162 ALA B N 1
ATOM 3179 C CA . ALA B 1 162 ? 9.82 3.943 6.711 1 82.75 162 ALA B CA 1
ATOM 3180 C C . ALA B 1 162 ? 10.5 5.309 6.723 1 82.75 162 ALA B C 1
ATOM 3182 O O . ALA B 1 162 ? 11.703 5.406 6.977 1 82.75 162 ALA B O 1
ATOM 3183 N N . LEU B 1 163 ? 9.766 6.316 6.516 1 87.62 163 LEU B N 1
ATOM 3184 C CA . LEU B 1 163 ? 10.312 7.668 6.492 1 87.62 163 LEU B CA 1
ATOM 3185 C C . LEU B 1 163 ? 10.75 8.102 7.887 1 87.62 163 LEU B C 1
ATOM 3187 O O . LEU B 1 163 ? 11.781 8.766 8.047 1 87.62 163 LEU B O 1
ATOM 3191 N N . ALA B 1 164 ? 9.93 7.797 8.883 1 85.75 164 ALA B N 1
ATOM 3192 C CA . ALA B 1 164 ? 10.312 8.094 10.266 1 85.75 164 ALA B CA 1
ATOM 3193 C C . ALA B 1 164 ? 11.672 7.488 10.602 1 85.75 164 ALA B C 1
ATOM 3195 O O . ALA B 1 164 ? 12.484 8.102 11.297 1 85.75 164 ALA B O 1
ATOM 3196 N N . GLY B 1 165 ? 11.875 6.289 10.062 1 81 165 GLY B N 1
ATOM 3197 C CA . GLY B 1 165 ? 13.172 5.645 10.258 1 81 165 GLY B CA 1
ATOM 3198 C C . GLY B 1 165 ? 14.281 6.293 9.461 1 81 165 GLY B C 1
ATOM 3199 O O . GLY B 1 165 ? 15.398 6.465 9.969 1 81 165 GLY B O 1
ATOM 3200 N N . GLU B 1 166 ? 14.039 6.621 8.258 1 82.06 166 GLU B N 1
ATOM 3201 C CA . GLU B 1 166 ? 15.023 7.203 7.348 1 82.06 166 GLU B CA 1
ATOM 3202 C C . GLU B 1 166 ? 15.516 8.555 7.855 1 82.06 166 GLU B C 1
ATOM 3204 O O . GLU B 1 166 ? 16.688 8.898 7.684 1 82.06 166 GLU B O 1
ATOM 3209 N N . TYR B 1 167 ? 14.633 9.227 8.523 1 88.19 167 TYR B N 1
ATOM 3210 C CA . TYR B 1 167 ? 14.984 10.578 8.945 1 88.19 167 TYR B CA 1
ATOM 3211 C C . TYR B 1 167 ? 15.055 10.672 10.469 1 88.19 167 TYR B C 1
ATOM 3213 O O . TYR B 1 167 ? 14.891 11.758 11.039 1 88.19 167 TYR B O 1
ATOM 3221 N N . LYS B 1 168 ? 15.273 9.562 11.102 1 84.25 168 LYS B N 1
ATOM 3222 C CA . LYS B 1 168 ? 15.281 9.477 12.555 1 84.25 168 LYS B CA 1
ATOM 3223 C C . LYS B 1 168 ? 16.359 10.375 13.148 1 84.25 168 LYS B C 1
ATOM 3225 O O . LYS B 1 168 ? 16.234 10.836 14.289 1 84.25 168 LYS B O 1
ATOM 3230 N N . ASP B 1 169 ? 17.391 10.648 12.383 1 87.38 169 ASP B N 1
ATOM 3231 C CA . ASP B 1 169 ? 18.516 11.43 12.891 1 87.38 169 ASP B CA 1
ATOM 3232 C C . ASP B 1 169 ? 18.328 12.914 12.594 1 87.38 169 ASP B C 1
ATOM 3234 O O . ASP B 1 169 ? 19.234 13.719 12.797 1 87.38 169 ASP B O 1
ATOM 3238 N N . THR B 1 170 ? 17.219 13.289 12.062 1 90.56 170 THR B N 1
ATOM 3239 C CA . THR B 1 170 ? 16.875 14.688 11.836 1 90.56 170 THR B CA 1
ATOM 3240 C C . THR B 1 170 ? 15.844 15.164 12.859 1 90.56 170 THR B C 1
ATOM 3242 O O . THR B 1 170 ? 15.203 14.352 13.523 1 90.56 170 THR B O 1
ATOM 3245 N N . PRO B 1 171 ? 15.727 16.438 13.023 1 95.06 171 PRO B N 1
ATOM 3246 C CA . PRO B 1 171 ? 14.734 16.953 13.969 1 95.06 171 PRO B CA 1
ATOM 3247 C C . PRO B 1 171 ? 13.312 16.906 13.422 1 95.06 171 PRO B C 1
ATOM 3249 O O . PRO B 1 171 ? 12.367 17.344 14.086 1 95.06 171 PRO B O 1
ATOM 3252 N N . LEU B 1 172 ? 13.164 16.391 12.266 1 95.88 172 LEU B N 1
ATOM 3253 C CA . LEU B 1 172 ? 11.836 16.312 11.68 1 95.88 172 LEU B CA 1
ATOM 3254 C C . LEU B 1 172 ? 10.969 15.312 12.445 1 95.88 172 LEU B C 1
ATOM 3256 O O . LEU B 1 172 ? 11.477 14.312 12.969 1 95.88 172 LEU B O 1
ATOM 3260 N N . GLN B 1 173 ? 9.695 15.625 12.531 1 96.5 173 GLN B N 1
ATOM 3261 C CA . GLN B 1 173 ? 8.734 14.727 13.18 1 96.5 173 GLN B CA 1
ATOM 3262 C C . GLN B 1 173 ? 7.859 14.031 12.148 1 96.5 173 GLN B C 1
ATOM 3264 O O . GLN B 1 173 ? 7.402 14.656 11.18 1 96.5 173 GLN B O 1
ATOM 3269 N N . PHE B 1 174 ? 7.75 12.781 12.297 1 94.44 174 PHE B N 1
ATOM 3270 C CA . PHE B 1 174 ? 6.812 11.969 11.523 1 94.44 174 PHE B CA 1
ATOM 3271 C C . PHE B 1 174 ? 5.789 11.305 12.438 1 94.44 174 PHE B C 1
ATOM 3273 O O . PHE B 1 174 ? 6.152 10.539 13.336 1 94.44 174 PHE B O 1
ATOM 3280 N N . LEU B 1 175 ? 4.547 11.641 12.266 1 95.06 175 LEU B N 1
ATOM 3281 C CA . LEU B 1 175 ? 3.461 11.094 13.062 1 95.06 175 LEU B CA 1
ATOM 3282 C C . LEU B 1 175 ? 2.479 10.32 12.188 1 95.06 175 LEU B C 1
ATOM 3284 O O . LEU B 1 175 ? 1.944 10.867 11.219 1 95.06 175 LEU B O 1
ATOM 3288 N N . THR B 1 176 ? 2.342 9.055 12.469 1 92.5 176 THR B N 1
ATOM 3289 C CA . THR B 1 176 ? 1.363 8.219 11.781 1 92.5 176 THR B CA 1
ATOM 3290 C C . THR B 1 176 ? 0.148 7.969 12.664 1 92.5 176 THR B C 1
ATOM 3292 O O . THR B 1 176 ? 0.285 7.5 13.797 1 92.5 176 THR B O 1
ATOM 3295 N N . VAL B 1 177 ? -1.024 8.266 12.148 1 92.44 177 VAL B N 1
ATOM 3296 C CA . VAL B 1 177 ? -2.266 8.172 12.906 1 92.44 177 VAL B CA 1
ATOM 3297 C C . VAL B 1 177 ? -3.098 7 12.391 1 92.44 177 VAL B C 1
ATOM 3299 O O . VAL B 1 177 ? -3.277 6.844 11.18 1 92.44 177 VAL B O 1
ATOM 3302 N N . TYR B 1 178 ? -3.559 6.199 13.281 1 86.38 178 TYR B N 1
ATOM 3303 C CA . TYR B 1 178 ? -4.387 5.043 12.961 1 86.38 178 TYR B CA 1
ATOM 3304 C C . TYR B 1 178 ? -5.777 5.18 13.578 1 86.38 178 TYR B C 1
ATOM 3306 O O . TYR B 1 178 ? -6.047 4.625 14.641 1 86.38 178 TYR B O 1
ATOM 3314 N N . PRO B 1 179 ? -6.617 5.824 12.836 1 85 179 PRO B N 1
ATOM 3315 C CA . PRO B 1 179 ? -7.988 5.918 13.344 1 85 179 PRO B CA 1
ATOM 3316 C C . PRO B 1 179 ? -8.75 4.602 13.227 1 85 179 PRO B C 1
ATOM 3318 O O . PRO B 1 179 ? -8.672 3.926 12.195 1 85 179 PRO B O 1
ATOM 3321 N N . GLY B 1 180 ? -9.328 4.211 14.273 1 75.25 180 GLY B N 1
ATOM 3322 C CA . GLY B 1 180 ? -10.422 3.258 14.172 1 75.25 180 GLY B CA 1
ATOM 3323 C C . GLY B 1 180 ? -11.711 3.883 13.688 1 75.25 180 GLY B C 1
ATOM 3324 O O . GLY B 1 180 ? -11.695 4.883 12.969 1 75.25 180 GLY B O 1
ATOM 3325 N N . PRO B 1 181 ? -12.852 3.238 13.992 1 70.69 181 PRO B N 1
ATOM 3326 C CA . PRO B 1 181 ? -14.125 3.859 13.609 1 70.69 181 PRO B CA 1
ATOM 3327 C C . PRO B 1 181 ? -14.352 5.203 14.305 1 70.69 181 PRO B C 1
ATOM 3329 O O . PRO B 1 181 ? -14.305 5.281 15.539 1 70.69 181 PRO B O 1
ATOM 3332 N N . VAL B 1 182 ? -14.367 6.176 13.531 1 71.75 182 VAL B N 1
ATOM 3333 C CA . VAL B 1 182 ? -14.648 7.523 14.008 1 71.75 182 VAL B CA 1
ATOM 3334 C C . VAL B 1 182 ? -15.922 8.047 13.359 1 71.75 182 VAL B C 1
ATOM 3336 O O . VAL B 1 182 ? -16.156 7.82 12.172 1 71.75 182 VAL B O 1
ATOM 3339 N N . GLU B 1 183 ? -16.719 8.586 14.148 1 68.44 183 GLU B N 1
ATOM 3340 C CA . GLU B 1 183 ? -18 9.109 13.656 1 68.44 183 GLU B CA 1
ATOM 3341 C C . GLU B 1 183 ? -17.766 10.242 12.656 1 68.44 183 GLU B C 1
ATOM 3343 O O . GLU B 1 183 ? -17.5 11.383 13.055 1 68.44 183 GLU B O 1
ATOM 3348 N N . THR B 1 184 ? -17.766 9.914 11.359 1 71 184 THR B N 1
ATOM 3349 C CA . THR B 1 184 ? -17.609 10.852 10.25 1 71 184 THR B CA 1
ATOM 3350 C C . THR B 1 184 ? -18.578 10.516 9.117 1 71 184 THR B C 1
ATOM 3352 O O . THR B 1 184 ? -19.188 9.445 9.109 1 71 184 THR B O 1
ATOM 3355 N N . PRO B 1 185 ? -18.828 11.469 8.281 1 61.69 185 PRO B N 1
ATOM 3356 C CA . PRO B 1 185 ? -19.625 11.117 7.102 1 61.69 185 PRO B CA 1
ATOM 3357 C C . PRO B 1 185 ? -19.078 9.891 6.375 1 61.69 185 PRO B C 1
ATOM 3359 O O . PRO B 1 185 ? -19.859 9.094 5.844 1 61.69 185 PRO B O 1
ATOM 3362 N N . MET B 1 186 ? -17.859 9.664 6.441 1 62.19 186 MET B N 1
ATOM 3363 C CA . MET B 1 186 ? -17.234 8.5 5.812 1 62.19 186 MET B CA 1
ATOM 3364 C C . MET B 1 186 ? -17.719 7.207 6.473 1 62.19 186 MET B C 1
ATOM 3366 O O . MET B 1 186 ? -18.062 6.242 5.785 1 62.19 186 MET B O 1
ATOM 3370 N N . SER B 1 187 ? -17.641 7.234 7.762 1 60.25 187 SER B N 1
ATOM 3371 C CA . SER B 1 187 ? -18.062 6.039 8.484 1 60.25 187 SER B CA 1
ATOM 3372 C C . SER B 1 187 ? -19.562 5.777 8.32 1 60.25 187 SER B C 1
ATOM 3374 O O . SER B 1 187 ? -20 4.629 8.359 1 60.25 187 SER B O 1
ATOM 3376 N N . GLU B 1 188 ? -20.234 6.898 8.25 1 57.72 188 GLU B N 1
ATOM 3377 C CA . GLU B 1 188 ? -21.672 6.754 8.023 1 57.72 188 GLU B CA 1
ATOM 3378 C C . GLU B 1 188 ? -21.953 6.051 6.695 1 57.72 188 GLU B C 1
ATOM 3380 O O . GLU B 1 188 ? -22.844 5.203 6.609 1 57.72 188 GLU B O 1
ATOM 3385 N N . TYR B 1 189 ? -21.156 6.422 5.793 1 55.78 189 TYR B N 1
ATOM 3386 C CA . TYR B 1 189 ? -21.281 5.801 4.477 1 55.78 189 TYR B CA 1
ATOM 3387 C C . TYR B 1 189 ? -20.953 4.316 4.543 1 55.78 189 TYR B C 1
ATOM 3389 O O . TYR B 1 189 ? -21.656 3.494 3.941 1 55.78 189 TYR B O 1
ATOM 3397 N N . ALA B 1 190 ? -20 3.936 5.316 1 56.28 190 ALA B N 1
ATOM 3398 C CA . ALA B 1 190 ? -19.594 2.539 5.473 1 56.28 190 ALA B CA 1
ATOM 3399 C C . ALA B 1 190 ? -20.641 1.75 6.246 1 56.28 190 ALA B C 1
ATOM 3401 O O . ALA B 1 190 ? -20.922 0.589 5.926 1 56.28 190 ALA B O 1
ATOM 3402 N N . GLY B 1 191 ? -21.141 2.338 7.348 1 51.41 191 GLY B N 1
ATOM 3403 C CA . GLY B 1 191 ? -22.172 1.703 8.156 1 51.41 191 GLY B CA 1
ATOM 3404 C C . GLY B 1 191 ? -23.422 1.363 7.367 1 51.41 191 GLY B C 1
ATOM 3405 O O . GLY B 1 191 ? -24.062 0.343 7.621 1 51.41 191 GLY B O 1
ATOM 3406 N N . ASP B 1 192 ? -23.688 2.291 6.465 1 48.69 192 ASP B N 1
ATOM 3407 C CA . ASP B 1 192 ? -24.875 2.055 5.664 1 48.69 192 ASP B CA 1
ATOM 3408 C C . ASP B 1 192 ? -24.719 0.82 4.781 1 48.69 192 ASP B C 1
ATOM 3410 O O . ASP B 1 192 ? -25.703 0.184 4.402 1 48.69 192 ASP B O 1
ATOM 3414 N N . ARG B 1 193 ? -23.531 0.556 4.609 1 48.25 193 ARG B N 1
ATOM 3415 C CA . ARG B 1 193 ? -23.312 -0.541 3.674 1 48.25 193 ARG B CA 1
ATOM 3416 C C . ARG B 1 193 ? -23.047 -1.848 4.418 1 48.25 193 ARG B C 1
ATOM 3418 O O . ARG B 1 193 ? -23.156 -2.93 3.836 1 48.25 193 ARG B O 1
ATOM 3425 N N . PHE B 1 194 ? -22.484 -1.638 5.66 1 49.5 194 PHE B N 1
ATOM 3426 C CA . PHE B 1 194 ? -22.297 -2.82 6.488 1 49.5 194 PHE B CA 1
ATOM 3427 C C . PHE B 1 194 ? -23.438 -2.998 7.469 1 49.5 194 PHE B C 1
ATOM 3429 O O . PHE B 1 194 ? -24.094 -2.023 7.852 1 49.5 194 PHE B O 1
ATOM 3436 N N . GLU B 1 195 ? -23.906 -4.164 7.73 1 46.53 195 GLU B N 1
ATOM 3437 C CA . GLU B 1 195 ? -25.031 -4.41 8.633 1 46.53 195 GLU B CA 1
ATOM 3438 C C . GLU B 1 195 ? -24.766 -3.82 10.016 1 46.53 195 GLU B C 1
ATOM 3440 O O . GLU B 1 195 ? -23.703 -4.023 10.594 1 46.53 195 GLU B O 1
ATOM 3445 N N . LYS B 1 196 ? -25.688 -2.906 10.469 1 46.12 196 LYS B N 1
ATOM 3446 C CA . LYS B 1 196 ? -25.781 -2.133 11.703 1 46.12 196 LYS B CA 1
ATOM 3447 C C . LYS B 1 196 ? -25.406 -2.982 12.914 1 46.12 196 LYS B C 1
ATOM 3449 O O . LYS B 1 196 ? -24.844 -2.475 13.883 1 46.12 196 LYS B O 1
ATOM 3454 N N . ASP B 1 197 ? -25.734 -4.148 12.906 1 43.75 197 ASP B N 1
ATOM 3455 C CA . ASP B 1 197 ? -25.594 -4.98 14.094 1 43.75 197 ASP B CA 1
ATOM 3456 C C . ASP B 1 197 ? -24.125 -5.273 14.398 1 43.75 197 ASP B C 1
ATOM 3458 O O . ASP B 1 197 ? -23.75 -5.402 15.562 1 43.75 197 ASP B O 1
ATOM 3462 N N . ALA B 1 198 ? -23.359 -5.492 13.453 1 43.34 198 ALA B N 1
ATOM 3463 C CA . ALA B 1 198 ? -21.969 -5.836 13.711 1 43.34 198 ALA B CA 1
ATOM 3464 C C . ALA B 1 198 ? -21.188 -4.633 14.242 1 43.34 198 ALA B C 1
ATOM 3466 O O . ALA B 1 198 ? -20.203 -4.793 14.961 1 43.34 198 ALA B O 1
ATOM 3467 N N . MET B 1 199 ? -21.75 -3.486 13.945 1 45.03 199 MET B N 1
ATOM 3468 C CA . MET B 1 199 ? -21.109 -2.244 14.344 1 45.03 199 MET B CA 1
ATOM 3469 C C . MET B 1 199 ? -21.531 -1.827 15.742 1 45.03 199 MET B C 1
ATOM 3471 O O . MET B 1 199 ? -21 -0.868 16.312 1 45.03 199 MET B O 1
ATOM 3475 N N . LYS B 1 200 ? -22.547 -2.582 16.234 1 47.34 200 LYS B N 1
ATOM 3476 C CA . LYS B 1 200 ? -23.141 -2.131 17.484 1 47.34 200 LYS B CA 1
ATOM 3477 C C . LYS B 1 200 ? -22.109 -2.133 18.625 1 47.34 200 LYS B C 1
ATOM 3479 O O . LYS B 1 200 ? -22.219 -1.351 19.562 1 47.34 200 LYS B O 1
ATOM 3484 N N . ASN B 1 201 ? -21.094 -3.021 18.531 1 49.72 201 ASN B N 1
ATOM 3485 C CA . ASN B 1 201 ? -20.203 -3.082 19.672 1 49.72 201 ASN B CA 1
ATOM 3486 C C . ASN B 1 201 ? -18.828 -2.508 19.344 1 49.72 201 ASN B C 1
ATOM 3488 O O . ASN B 1 201 ? -17.859 -2.734 20.078 1 49.72 201 ASN B O 1
ATOM 3492 N N . ILE B 1 202 ? -18.875 -1.758 18.266 1 57.28 202 ILE B N 1
ATOM 3493 C CA . ILE B 1 202 ? -17.562 -1.241 17.891 1 57.28 202 ILE B CA 1
ATOM 3494 C C . ILE B 1 202 ? -17.375 0.167 18.453 1 57.28 202 ILE B C 1
ATOM 3496 O O . ILE B 1 202 ? -18.188 1.058 18.188 1 57.28 202 ILE B O 1
ATOM 3500 N N . PRO B 1 203 ? -16.484 0.306 19.438 1 61.22 203 PRO B N 1
ATOM 3501 C CA . PRO B 1 203 ? -16.266 1.64 20 1 61.22 203 PRO B CA 1
ATOM 3502 C C . PRO B 1 203 ? -15.898 2.674 18.938 1 61.22 203 PRO B C 1
ATOM 3504 O O . PRO B 1 203 ? -14.984 2.453 18.156 1 61.22 203 PRO B O 1
ATOM 3507 N N . PHE B 1 204 ? -16.734 3.617 18.859 1 74 204 PHE B N 1
ATOM 3508 C CA . PHE B 1 204 ? -16.484 4.73 17.953 1 74 204 PHE B CA 1
ATOM 3509 C C . PHE B 1 204 ? -15.812 5.883 18.672 1 74 204 PHE B C 1
ATOM 3511 O O . PHE B 1 204 ? -16.141 6.176 19.828 1 74 204 PHE B O 1
ATOM 3518 N N . GLY B 1 205 ? -14.773 6.43 18.078 1 79.62 205 GLY B N 1
ATOM 3519 C CA . GLY B 1 205 ? -14.227 7.699 18.531 1 79.62 205 GLY B CA 1
ATOM 3520 C C . GLY B 1 205 ? -14.906 8.898 17.891 1 79.62 205 GLY B C 1
ATOM 3521 O O . GLY B 1 205 ? -15.766 8.742 17.016 1 79.62 205 GLY B O 1
ATOM 3522 N N . THR B 1 206 ? -14.664 10.117 18.5 1 87.5 206 THR B N 1
ATOM 3523 C CA . THR B 1 206 ? -15.148 11.352 17.906 1 87.5 206 THR B CA 1
ATOM 3524 C C . THR B 1 206 ? -14.031 12.07 17.156 1 87.5 206 THR B C 1
ATOM 3526 O O . THR B 1 206 ? -12.852 11.906 17.484 1 87.5 206 THR B O 1
ATOM 3529 N N . PRO B 1 207 ? -14.406 12.82 16.109 1 91.44 207 PRO B N 1
ATOM 3530 C CA . PRO B 1 207 ? -13.391 13.602 15.406 1 91.44 207 PRO B CA 1
ATOM 3531 C C . PRO B 1 207 ? -12.609 14.531 16.328 1 91.44 207 PRO B C 1
ATOM 3533 O O . PRO B 1 207 ? -11.391 14.664 16.188 1 91.44 207 PRO B O 1
ATOM 3536 N N . GLU B 1 208 ? -13.312 15.117 17.312 1 92.56 208 GLU B N 1
ATOM 3537 C CA . GLU B 1 208 ? -12.688 16.031 18.266 1 92.56 208 GLU B CA 1
ATOM 3538 C C . GLU B 1 208 ? -11.695 15.297 19.156 1 92.56 208 GLU B C 1
ATOM 3540 O O . GLU B 1 208 ? -10.609 15.82 19.453 1 92.56 208 GLU B O 1
ATOM 3545 N N . GLY B 1 209 ? -12.133 14.109 19.562 1 92.31 209 GLY B N 1
ATOM 3546 C CA . GLY B 1 209 ? -11.227 13.297 20.359 1 92.31 209 GLY B CA 1
ATOM 3547 C C . GLY B 1 209 ? -9.961 12.914 19.625 1 92.31 209 GLY B C 1
ATOM 3548 O O . GLY B 1 209 ? -8.867 12.977 20.203 1 92.31 209 GLY B O 1
ATOM 3549 N N . LEU B 1 210 ? -10.078 12.547 18.438 1 93.19 210 LEU B N 1
ATOM 3550 C CA . LEU B 1 210 ? -8.93 12.188 17.625 1 93.19 210 LEU B CA 1
ATOM 3551 C C . LEU B 1 210 ? -8.031 13.398 17.375 1 93.19 210 LEU B C 1
ATOM 3553 O O . LEU B 1 210 ? -6.809 13.305 17.484 1 93.19 210 LEU B O 1
ATOM 3557 N N . ALA B 1 211 ? -8.633 14.508 17.094 1 96.06 211 ALA B N 1
ATOM 3558 C CA . ALA B 1 211 ? -7.875 15.734 16.859 1 96.06 211 ALA B CA 1
ATOM 3559 C C . ALA B 1 211 ? -7.031 16.094 18.078 1 96.06 211 ALA B C 1
ATOM 3561 O O . ALA B 1 211 ? -5.863 16.469 17.953 1 96.06 211 ALA B O 1
ATOM 3562 N N . LYS B 1 212 ? -7.637 15.961 19.219 1 95.56 212 LYS B N 1
ATOM 3563 C CA . LYS B 1 212 ? -6.934 16.234 20.469 1 95.56 212 LYS B CA 1
ATOM 3564 C C . LYS B 1 212 ? -5.734 15.305 20.656 1 95.56 212 LYS B C 1
ATOM 3566 O O . LYS B 1 212 ? -4.648 15.75 21.016 1 95.56 212 LYS B O 1
ATOM 3571 N N . GLU B 1 213 ? -5.941 14.047 20.375 1 94.62 213 GLU B N 1
ATOM 3572 C CA . GLU B 1 213 ? -4.859 13.078 20.5 1 94.62 213 GLU B CA 1
ATOM 3573 C C . GLU B 1 213 ? -3.734 13.367 19.516 1 94.62 213 GLU B C 1
ATOM 3575 O O . GLU B 1 213 ? -2.557 13.188 19.844 1 94.62 213 GLU B O 1
ATOM 3580 N N . ILE B 1 214 ? -4.094 13.742 18.359 1 96.44 214 ILE B N 1
ATOM 3581 C CA . ILE B 1 214 ? -3.105 14.078 17.344 1 96.44 214 ILE B CA 1
ATOM 3582 C C . ILE B 1 214 ? -2.283 15.281 17.797 1 96.44 214 ILE B C 1
ATOM 3584 O O . ILE B 1 214 ? -1.054 15.273 17.688 1 96.44 214 ILE B O 1
ATOM 3588 N N . ARG B 1 215 ? -2.938 16.312 18.266 1 97.38 215 ARG B N 1
ATOM 3589 C CA . ARG B 1 215 ? -2.252 17.516 18.734 1 97.38 215 ARG B CA 1
ATOM 3590 C C . ARG B 1 215 ? -1.301 17.172 19.891 1 97.38 215 ARG B C 1
ATOM 3592 O O . ARG B 1 215 ? -0.156 17.625 19.906 1 97.38 215 ARG B O 1
ATOM 3599 N N . ILE B 1 216 ? -1.771 16.391 20.875 1 96.75 216 ILE B N 1
ATOM 3600 C CA . ILE B 1 216 ? -0.946 15.977 22 1 96.75 216 ILE B CA 1
ATOM 3601 C C . ILE B 1 216 ? 0.283 15.227 21.5 1 96.75 216 ILE B C 1
ATOM 3603 O O . ILE B 1 216 ? 1.401 15.469 21.953 1 96.75 216 ILE B O 1
ATOM 3607 N N . ALA B 1 217 ? 0.07 14.367 20.578 1 96 217 ALA B N 1
ATOM 3608 C CA . ALA B 1 217 ? 1.172 13.594 20.016 1 96 217 ALA B CA 1
ATOM 3609 C C . ALA B 1 217 ? 2.168 14.5 19.297 1 96 217 ALA B C 1
ATOM 3611 O O . ALA B 1 217 ? 3.379 14.281 19.375 1 96 217 ALA B O 1
ATOM 3612 N N . TYR B 1 218 ? 1.666 15.445 18.578 1 96.44 218 TYR B N 1
ATOM 3613 C CA . TYR B 1 218 ? 2.516 16.438 17.922 1 96.44 218 TYR B CA 1
ATOM 3614 C C . TYR B 1 218 ? 3.375 17.172 18.938 1 96.44 218 TYR B C 1
ATOM 3616 O O . TYR B 1 218 ? 4.59 17.297 18.766 1 96.44 218 TYR B O 1
ATOM 3624 N N . GLU B 1 219 ? 2.777 17.625 20.016 1 96.56 219 GLU B N 1
ATOM 3625 C CA . GLU B 1 219 ? 3.467 18.375 21.047 1 96.56 219 GLU B CA 1
ATOM 3626 C C . GLU B 1 219 ? 4.531 17.531 21.734 1 96.56 219 GLU B C 1
ATOM 3628 O O . GLU B 1 219 ? 5.621 18.031 22.047 1 96.56 219 GLU B O 1
ATOM 3633 N N . LYS B 1 220 ? 4.203 16.312 21.953 1 96.12 220 LYS B N 1
ATOM 3634 C CA . LYS B 1 220 ? 5.09 15.43 22.688 1 96.12 220 LYS B CA 1
ATOM 3635 C C . LYS B 1 220 ? 6.07 14.719 21.766 1 96.12 220 LYS B C 1
ATOM 3637 O O . LYS B 1 220 ? 6.859 13.883 22.203 1 96.12 220 LYS B O 1
ATOM 3642 N N . ARG B 1 221 ? 5.914 14.953 20.484 1 95.5 221 ARG B N 1
ATOM 3643 C CA . ARG B 1 221 ? 6.773 14.398 19.438 1 95.5 221 ARG B CA 1
ATOM 3644 C C . ARG B 1 221 ? 6.688 12.875 19.406 1 95.5 221 ARG B C 1
ATOM 3646 O O . ARG B 1 221 ? 7.711 12.188 19.359 1 95.5 221 ARG B O 1
ATOM 3653 N N . ARG B 1 222 ? 5.461 12.438 19.562 1 92.69 222 ARG B N 1
ATOM 3654 C CA . ARG B 1 222 ? 5.223 11 19.406 1 92.69 222 ARG B CA 1
ATOM 3655 C C . ARG B 1 222 ? 5.23 10.594 17.953 1 92.69 222 ARG B C 1
ATOM 3657 O O . ARG B 1 222 ? 5.078 11.43 17.062 1 92.69 222 ARG B O 1
ATOM 3664 N N . GLY B 1 223 ? 5.477 9.305 17.719 1 91.75 223 GLY B N 1
ATOM 3665 C CA . GLY B 1 223 ? 5.555 8.82 16.344 1 91.75 223 GLY B CA 1
ATOM 3666 C C . GLY B 1 223 ? 4.277 8.148 15.875 1 91.75 223 GLY B C 1
ATOM 3667 O O . GLY B 1 223 ? 4.098 7.922 14.68 1 91.75 223 GLY B O 1
ATOM 3668 N N . LYS B 1 224 ? 3.393 7.914 16.812 1 90.38 224 LYS B N 1
ATOM 3669 C CA . LYS B 1 224 ? 2.221 7.113 16.469 1 90.38 224 LYS B CA 1
ATOM 3670 C C . LYS B 1 224 ? 1.03 7.473 17.344 1 90.38 224 LYS B C 1
ATOM 3672 O O . LYS B 1 224 ? 1.195 7.766 18.531 1 90.38 224 LYS B O 1
ATOM 3677 N N . VAL B 1 225 ? -0.155 7.477 16.781 1 91.38 225 VAL B N 1
ATOM 3678 C CA . VAL B 1 225 ? -1.421 7.613 17.484 1 91.38 225 VAL B CA 1
ATOM 3679 C C . VAL B 1 225 ? -2.389 6.52 17.047 1 91.38 225 VAL B C 1
ATOM 3681 O O . VAL B 1 225 ? -2.555 6.285 15.844 1 91.38 225 VAL B O 1
ATOM 3684 N N . ILE B 1 226 ? -2.936 5.82 17.922 1 86 226 ILE B N 1
ATOM 3685 C CA . ILE B 1 226 ? -4.047 4.91 17.672 1 86 226 ILE B CA 1
ATOM 3686 C C . ILE B 1 226 ? -5.289 5.395 18.406 1 86 226 ILE B C 1
ATOM 3688 O O . ILE B 1 226 ? -5.238 5.641 19.625 1 86 226 ILE B O 1
ATOM 3692 N N . TYR B 1 227 ? -6.242 5.57 17.734 1 85.25 227 TYR B N 1
ATOM 3693 C CA . TYR B 1 227 ? -7.465 6.098 18.328 1 85.25 227 TYR B CA 1
ATOM 3694 C C . TYR B 1 227 ? -8.695 5.398 17.766 1 85.25 227 TYR B C 1
ATOM 3696 O O . TYR B 1 227 ? -8.812 5.223 16.547 1 85.25 227 TYR B O 1
ATOM 3704 N N . PRO B 1 228 ? -9.719 5.039 18.609 1 79.69 228 PRO B N 1
ATOM 3705 C CA . PRO B 1 228 ? -9.719 5.043 20.062 1 79.69 228 PRO B CA 1
ATOM 3706 C C . PRO B 1 228 ? -8.664 4.117 20.656 1 79.69 228 PRO B C 1
ATOM 3708 O O . PRO B 1 228 ? -8.234 3.158 20.016 1 79.69 228 PRO B O 1
ATOM 3711 N N . ALA B 1 229 ? -8.273 4.395 21.891 1 75.19 229 ALA B N 1
ATOM 3712 C CA . ALA B 1 229 ? -7.137 3.74 22.531 1 75.19 229 ALA B CA 1
ATOM 3713 C C . ALA B 1 229 ? -7.375 2.24 22.672 1 75.19 229 ALA B C 1
ATOM 3715 O O . ALA B 1 229 ? -6.422 1.46 22.766 1 75.19 229 ALA B O 1
ATOM 3716 N N . VAL B 1 230 ? -8.602 1.846 22.656 1 68.44 230 VAL B N 1
ATOM 3717 C CA . VAL B 1 230 ? -8.945 0.439 22.828 1 68.44 230 VAL B CA 1
ATOM 3718 C C . VAL B 1 230 ? -8.375 -0.384 21.672 1 68.44 230 VAL B C 1
ATOM 3720 O O . VAL B 1 230 ? -8.117 -1.581 21.828 1 68.44 230 VAL B O 1
ATOM 3723 N N . TYR B 1 231 ? -8.117 0.251 20.641 1 65.5 231 TYR B N 1
ATOM 3724 C CA . TYR B 1 231 ? -7.641 -0.467 19.469 1 65.5 231 TYR B CA 1
ATOM 3725 C C . TYR B 1 231 ? -6.125 -0.612 19.484 1 65.5 231 TYR B C 1
ATOM 3727 O O . TYR B 1 231 ? -5.543 -1.257 18.609 1 65.5 231 TYR B O 1
ATOM 3735 N N . LYS B 1 232 ? -5.484 -0.029 20.453 1 63.94 232 LYS B N 1
ATOM 3736 C CA . LYS B 1 232 ? -4.051 -0.237 20.625 1 63.94 232 LYS B CA 1
ATOM 3737 C C . LYS B 1 232 ? -3.732 -1.713 20.859 1 63.94 232 LYS B C 1
ATOM 3739 O O . LYS B 1 232 ? -2.715 -2.215 20.375 1 63.94 232 LYS B O 1
ATOM 3744 N N . THR B 1 233 ? -4.629 -2.268 21.562 1 54.12 233 THR B N 1
ATOM 3745 C CA . THR B 1 233 ? -4.438 -3.684 21.859 1 54.12 233 THR B CA 1
ATOM 3746 C C . THR B 1 233 ? -4.594 -4.523 20.594 1 54.12 233 THR B C 1
ATOM 3748 O O . THR B 1 233 ? -3.924 -5.547 20.438 1 54.12 233 THR B O 1
ATOM 3751 N N . ALA B 1 234 ? -5.457 -4.078 19.75 1 51.62 234 ALA B N 1
ATOM 3752 C CA . ALA B 1 234 ? -5.695 -4.816 18.516 1 51.62 234 ALA B CA 1
ATOM 3753 C C . ALA B 1 234 ? -4.449 -4.824 17.625 1 51.62 234 ALA B C 1
ATOM 3755 O O . ALA B 1 234 ? -4.168 -5.816 16.953 1 51.62 234 ALA B O 1
ATOM 3756 N N . GLU B 1 235 ? -3.736 -3.758 17.609 1 52.84 235 GLU B N 1
ATOM 3757 C CA . GLU B 1 235 ? -2.512 -3.66 16.812 1 52.84 235 GLU B CA 1
ATOM 3758 C C . GLU B 1 235 ? -1.456 -4.645 17.312 1 52.84 235 GLU B C 1
ATOM 3760 O O . GLU B 1 235 ? -0.707 -5.211 16.516 1 52.84 235 GLU B O 1
ATOM 3765 N N . MET B 1 236 ? -1.386 -4.75 18.625 1 45.56 236 MET B N 1
ATOM 3766 C CA . MET B 1 236 ? -0.389 -5.641 19.203 1 45.56 236 MET B CA 1
ATOM 3767 C C . MET B 1 236 ? -0.638 -7.086 18.781 1 45.56 236 MET B C 1
ATOM 3769 O O . MET B 1 236 ? 0.307 -7.852 18.578 1 45.56 236 MET B O 1
ATOM 3773 N N . PHE B 1 237 ? -1.883 -7.453 18.703 1 42 237 PHE B N 1
ATOM 3774 C CA . PHE B 1 237 ? -2.221 -8.82 18.328 1 42 237 PHE B CA 1
ATOM 3775 C C . PHE B 1 237 ? -2.533 -8.922 16.844 1 42 237 PHE B C 1
ATOM 3777 O O . PHE B 1 237 ? -3.678 -9.172 16.453 1 42 237 PHE B O 1
ATOM 3784 N N . ARG B 1 238 ? -1.739 -8.305 16.078 1 48.16 238 ARG B N 1
ATOM 3785 C CA . ARG B 1 238 ? -1.97 -8.117 14.648 1 48.16 238 ARG B CA 1
ATOM 3786 C C . ARG B 1 238 ? -2.541 -9.383 14.023 1 48.16 238 ARG B C 1
ATOM 3788 O O . ARG B 1 238 ? -3.539 -9.328 13.297 1 48.16 238 ARG B O 1
ATOM 3795 N N . ASP B 1 239 ? -1.846 -10.5 14.203 1 43.28 239 ASP B N 1
ATOM 3796 C CA . ASP B 1 239 ? -2.385 -11.727 13.609 1 43.28 239 ASP B CA 1
ATOM 3797 C C . ASP B 1 239 ? -3.787 -12.016 14.141 1 43.28 239 ASP B C 1
ATOM 3799 O O . ASP B 1 239 ? -4.664 -12.438 13.383 1 43.28 239 ASP B O 1
ATOM 3803 N N . PHE B 1 240 ? -3.896 -11.781 15.461 1 41.25 240 PHE B N 1
ATOM 3804 C CA . PHE B 1 240 ? -5.195 -12.07 16.062 1 41.25 240 PHE B CA 1
ATOM 3805 C C . PHE B 1 240 ? -6.254 -11.102 15.562 1 41.25 240 PHE B C 1
ATOM 3807 O O . PHE B 1 240 ? -7.387 -11.492 15.273 1 41.25 240 PHE B O 1
ATOM 3814 N N . SER B 1 241 ? -5.902 -9.992 15.297 1 42.72 241 SER B N 1
ATOM 3815 C CA . SER B 1 241 ? -6.844 -8.961 14.875 1 42.72 241 SER B CA 1
ATOM 3816 C C . SER B 1 241 ? -7.285 -9.172 13.438 1 42.72 241 SER B C 1
ATOM 3818 O O . SER B 1 241 ? -8.453 -8.945 13.094 1 42.72 241 SER B O 1
ATOM 3820 N N . ILE B 1 242 ? -6.363 -9.664 12.617 1 45.19 242 ILE B N 1
ATOM 3821 C CA . ILE B 1 242 ? -6.699 -10.008 11.242 1 45.19 242 ILE B CA 1
ATOM 3822 C C . ILE B 1 242 ? -7.734 -11.133 11.227 1 45.19 242 ILE B C 1
ATOM 3824 O O . ILE B 1 242 ? -8.703 -11.078 10.469 1 45.19 242 ILE B O 1
ATOM 3828 N N . TRP B 1 243 ? -7.422 -12.062 12.078 1 42.72 243 TRP B N 1
ATOM 3829 C CA . TRP B 1 243 ? -8.352 -13.172 12.203 1 42.72 243 TRP B CA 1
ATOM 3830 C C . TRP B 1 243 ? -9.734 -12.688 12.633 1 42.72 243 TRP B C 1
ATOM 3832 O O . TRP B 1 243 ? -10.75 -13.086 12.055 1 42.72 243 TRP B O 1
ATOM 3842 N N . VAL B 1 244 ? -9.812 -11.82 13.5 1 40.12 244 VAL B N 1
ATOM 3843 C CA . VAL B 1 244 ? -11.086 -11.367 14.055 1 40.12 244 VAL B CA 1
ATOM 3844 C C . VAL B 1 244 ? -11.852 -10.562 13.008 1 40.12 244 VAL B C 1
ATOM 3846 O O . VAL B 1 244 ? -13.055 -10.758 12.828 1 40.12 244 VAL B O 1
ATOM 3849 N N . THR B 1 245 ? -11.227 -9.742 12.336 1 42.94 245 THR B N 1
ATOM 3850 C CA . THR B 1 245 ? -11.883 -8.875 11.367 1 42.94 245 THR B CA 1
ATOM 3851 C C . THR B 1 245 ? -12.422 -9.68 10.188 1 42.94 245 THR B C 1
ATOM 3853 O O . THR B 1 245 ? -13.492 -9.383 9.664 1 42.94 245 THR B O 1
ATOM 3856 N N . ALA B 1 246 ? -11.656 -10.648 9.766 1 46.22 246 ALA B N 1
ATOM 3857 C CA . ALA B 1 246 ? -12.094 -11.531 8.68 1 46.22 246 ALA B CA 1
ATOM 3858 C C . ALA B 1 246 ? -13.375 -12.273 9.062 1 46.22 246 ALA B C 1
ATOM 3860 O O . ALA B 1 246 ? -14.219 -12.539 8.203 1 46.22 246 ALA B O 1
ATOM 3861 N N . GLN B 1 247 ? -13.414 -12.586 10.359 1 41.44 247 GLN B N 1
ATOM 3862 C CA . GLN B 1 247 ? -14.594 -13.305 10.836 1 41.44 247 GLN B CA 1
ATOM 3863 C C . GLN B 1 247 ? -15.797 -12.383 10.953 1 41.44 247 GLN B C 1
ATOM 3865 O O . GLN B 1 247 ? -16.938 -12.828 10.82 1 41.44 247 GLN B O 1
ATOM 3870 N N . MET B 1 248 ? -15.508 -11.211 11.195 1 37.28 248 MET B N 1
ATOM 3871 C CA . MET B 1 248 ? -16.578 -10.281 11.531 1 37.28 248 MET B CA 1
ATOM 3872 C C . MET B 1 248 ? -17.062 -9.547 10.289 1 37.28 248 MET B C 1
ATOM 3874 O O . MET B 1 248 ? -18.094 -8.859 10.336 1 37.28 248 MET B O 1
ATOM 3878 N N . ALA B 1 249 ? -16.281 -9.523 9.242 1 42.62 249 ALA B N 1
ATOM 3879 C CA . ALA B 1 249 ? -16.641 -8.742 8.062 1 42.62 249 ALA B CA 1
ATOM 3880 C C . ALA B 1 249 ? -17.984 -9.188 7.496 1 42.62 249 ALA B C 1
ATOM 3882 O O . ALA B 1 249 ? -18.156 -10.359 7.156 1 42.62 249 ALA B O 1
ATOM 3883 N N . PRO B 1 250 ? -18.859 -8.312 7.559 1 37.78 250 PRO B N 1
ATOM 3884 C CA . PRO B 1 250 ? -20.156 -8.688 6.992 1 37.78 250 PRO B CA 1
ATOM 3885 C C . PRO B 1 250 ? -20.141 -8.789 5.469 1 37.78 250 PRO B C 1
ATOM 3887 O O . PRO B 1 250 ? -19.359 -8.086 4.812 1 37.78 250 PRO B O 1
ATOM 3890 N N . LYS B 1 251 ? -20.688 -9.93 4.863 1 41.62 251 LYS B N 1
ATOM 3891 C CA . LYS B 1 251 ? -20.891 -10.07 3.424 1 41.62 251 LYS B CA 1
ATOM 3892 C C . LYS B 1 251 ? -21.703 -8.906 2.863 1 41.62 251 LYS B C 1
ATOM 3894 O O . LYS B 1 251 ? -22.719 -8.516 3.445 1 41.62 251 LYS B O 1
ATOM 3899 N N . PRO B 1 252 ? -21.156 -8.094 1.843 1 34.84 252 PRO B N 1
ATOM 3900 C CA . PRO B 1 252 ? -21.984 -7.012 1.284 1 34.84 252 PRO B CA 1
ATOM 3901 C C . PRO B 1 252 ? -23.328 -7.504 0.771 1 34.84 252 PRO B C 1
ATOM 3903 O O . PRO B 1 252 ? -23.422 -8.609 0.234 1 34.84 252 PRO B O 1
ATOM 3906 N N . ARG B 1 253 ? -24.609 -7.062 1.159 1 28.45 253 ARG B N 1
ATOM 3907 C CA . ARG B 1 253 ? -25.906 -7.387 0.558 1 28.45 253 ARG B CA 1
ATOM 3908 C C . ARG B 1 253 ? -25.891 -7.09 -0.938 1 28.45 253 ARG B C 1
ATOM 3910 O O . ARG B 1 253 ? -25.219 -6.16 -1.392 1 28.45 253 ARG B O 1
#

Nearest PDB structures (foldseek):
  3gvc-assembly2_D-3  TM=8.838E-01  e=3.458E-21  Mycobacterium tuberculosis H37Rv
  3gvc-assembly1_B  TM=8.769E-01  e=5.426E-21  Mycobacterium tuberculosis H37Rv
  3gvc-assembly1_A-2  TM=8.926E-01  e=3.506E-20  Mycobacterium tuberculosis H37Rv
  1nff-assembly1_A  TM=8.527E-01  e=1.061E-18  Mycobacterium tuberculosis
  3o03-assembly1_A  TM=8.240E-01  e=6.344E-19  Streptococcus suis 05ZYH33

Foldseek 3Di:
DEEEFEPLQWFLNVLLQQVVLVVVVQAYEYEYEEQDQVSQVVSCVVGSHHYDYYHFLLLDQVRLLVSQVVSCVVPNAHAEYELDFAAFFFAAPVPDDPVNLSSRLSNLAVNLVVVCVNRVVVCQVVLGHEYEYEAEVCLLAPAGRGNSNNVSSVNRQVVLVVVCVVCVVTSYFGAYEYEYAEPIPRNVVVCVQFPVVLCVPPDYHYSNVSSVQVVVCVVVRHHYYYPPPVCVVVNVPSVVNNVVNHVSRGDGD/DEEEFEPCQWFLNVLLQQVVLVVVVQAYEYEYEEQDQVSQVVSCVVGSHHYDYYHFLLLDQVRLLVSQVVSCVVPNAHAEYELDFAAFFFAAPVPDDPVNLSSRLSNLAVNLVVSCVNRVVVCQVVLGHEYEYEAEVCLLAPAGRGNSNNVSSVNRQVVLVVVCVVCVVTSYFGAYEYEYAEPIPRNVVVCVQFPVVLCVPPDYHYSNVSSVQVVVCVVVRHHYYYPPPVCVVVNVPSVVNNVVNHVSRGDGD

pLDDT: mean 83.37, std 18.68, range [26.64, 98.62]

Secondary structure (DSSP, 8-state):
-EEEEES-SSHHHHHHHHHHHHHTTT-SEEEEEES-HHHHHHHHHH-SSEEEEEE--TTSHHHHHHHHHHHHHHH-S-SEEEE-------S-GGGS-HHHHHHHHIIIIIHHHHHHHHHHHHHHHHT--EEEEE--GGGTS--TT-HHHHHHHHHHHHHHHHHHHHTTTSS-EEEEEEE-SB-SHHHHHHHHHS-TTGGGGSPPBPHHHHHHHHHHHHHTT-SEEEESGGGHHHHHTHHHHHHHHHHH-PPP-/-EEEEES-SSHHHHHHHHHHHHHTTT-SEEEEEES-HHHHHHHHHH-SSEEEEEE--TTSHHHHHHHHHHHHHHH-S-SEEEE-------S-GGGS-HHHHHHHHIIIIIHHHHHHHHHHHHHHHHT--EEEEE--GGGTS--TT-HHHHHHHHHHHHHHHHHHHHTTTSS-EEEEEEE-SB-SHHHHHHHHHS-TTGGGGSPPBPHHHHHHHHHHHHHTT-SEEEESGGGHHHHHTHHHHHHHHHHH-PPP-

InterPro domains:
  IPR002347 Short-chain dehydrogenase/reductase SDR [PF00106] (2-189)
  IPR002347 Short-chain dehydrogenase/reductase SDR [PR00080] (76-87)
  IPR002347 Short-chain dehydrogenase/reductase SDR [PR00080] (129-137)
  IPR002347 Short-chain dehydrogenase/reductase SDR [PR00080] (149-168)
  IPR002347 Short-chain dehydrogenase/reductase SDR [PR00081] (2-19)
  IPR002347 Short-chain dehydrogenase/reductase SDR [PR00081] (76-87)
  IPR002347 Short-chain dehydrogenase/reductase SDR [PR00081] (123-139)
  IPR002347 Short-chain dehydrogenase/reductase SDR [PR00081] (149-168)
  IPR002347 Short-chain dehydrogenase/reductase SDR [PR00081] (170-187)
  IPR020904 Short-chain dehydrogenase/reductase, conserved site [PS00061] (136-164)
  IPR036291 NAD(P)-binding domain superfamily [SSF51735] (3-222)

Solvent-accessible surface area (backbone atoms only — not comparable to full-atom values): 24779 Å² total; per-residue (Å²): 93,24,34,39,31,31,29,30,54,51,47,51,28,34,28,34,53,55,48,51,31,58,71,48,71,29,62,35,35,36,40,38,26,26,70,50,50,70,49,34,50,54,52,36,70,69,43,73,18,52,55,44,73,42,67,44,59,43,54,37,46,68,54,41,49,52,50,51,52,51,46,30,71,76,66,41,69,67,37,32,41,33,41,46,40,66,70,80,58,82,45,57,73,72,72,54,49,69,68,59,53,49,40,43,36,27,26,40,27,50,23,48,52,52,48,49,44,65,49,43,63,61,21,60,74,68,55,40,34,35,41,36,40,56,43,30,37,40,32,66,31,29,32,38,38,23,29,68,39,15,10,25,24,18,17,38,44,30,28,49,53,5,46,41,38,60,40,57,90,46,69,49,42,43,29,41,31,27,42,46,56,39,70,26,74,65,44,52,56,50,46,74,55,38,67,64,71,76,52,66,79,52,77,64,29,47,29,57,58,47,23,50,53,51,50,51,30,60,75,69,66,40,55,65,46,53,34,45,65,76,50,47,59,42,60,70,37,39,71,58,36,32,55,48,37,38,70,62,43,64,78,76,127,92,26,35,39,32,34,29,28,53,51,47,51,29,34,28,33,52,54,48,50,30,58,72,49,71,30,63,35,34,35,40,38,25,27,68,50,50,69,49,35,50,55,51,38,70,69,42,73,18,52,57,45,73,44,66,43,60,44,53,36,46,70,55,41,49,53,51,50,52,52,45,31,72,74,68,40,72,67,37,31,42,34,43,46,41,66,72,81,58,81,44,56,72,73,71,57,50,69,67,59,53,50,41,44,35,26,27,39,28,51,23,48,51,52,48,50,44,65,49,43,62,60,22,58,73,68,55,40,32,35,40,37,39,56,42,30,38,40,32,68,32,30,31,35,39,25,28,68,40,15,10,26,24,16,17,39,46,31,28,47,52,6,46,40,37,60,39,58,91,44,70,49,42,43,29,41,31,28,42,46,55,39,70,28,74,65,44,51,56,48,45,72,58,38,65,66,72,74,52,68,79,51,77,63,32,48,30,58,58,49,22,51,52,50,52,52,30,60,75,68,66,40,55,66,45,54,33,44,64,77,50,48,59,42,61,69,38,40,72,58,36,33,54,50,36,37,70,60,40,62,79,76,129

Sequence (506 aa):
MHIFLTGASTGIGNAIARDFDAHFKGEATFSLVSRKQNLLEALGKELKSKSAVYAADLSEPSVAEMTLDRAVKENGPVDILINNAGMQNIDRFEAIKNEDADKLFKLNYTTPTRLMRRVLPEMLKRSSGAIINIASLGGITPTPFMSEYCASKAALASLAVALAGEYKDTPLQFLTVYPGPVETPMSEYAGDRFEKDAMKNIPFGTPEGLAKEIRIAYEKRRGKVIYPAVYKTAEMFRDFSIWVTAQMAPKPRMHIFLTGASTGIGNAIARDFDAHFKGEATFSLVSRKQNLLEALGKELKSKSAVYAADLSEPSVAEMTLDRAVKENGPVDILINNAGMQNIDRFEAIKNEDADKLFKLNYTTPTRLMRRVLPEMLKRSSGAIINIASLGGITPTPFMSEYCASKAALASLAVALAGEYKDTPLQFLTVYPGPVETPMSEYAGDRFEKDAMKNIPFGTPEGLAKEIRIAYEKRRGKVIYPAVYKTAEMFRDFSIWVTAQMAPKPR

Radius of gyration: 22.72 Å; Cα contacts (8 Å, |Δi|>4): 1083; chains: 2; bounding box: 54×67×49 Å